Protein 6KPD (pdb70)

Organism: Arabidopsis thaliana (NCBI:txid3702)

Secondary structure (DSSP, 8-state):
---HHHHHHHHHH-/--HHHHHHHHHHHHHHHHHHHHSS-SHHHHHHHHHHHTT--TTS-HHHHHHHHHHHHHHHHHHTTSHHHHHHHTSS-------HHHHHHHHHHHHH-SHHHHHHHHHHHHHHHHTTT-SEEEEEEET---THHHHHHHHHHHHSSS-PPEEEEEEEES-HHHHHHHHHHHHHHHHHHT--EEEEEEE--SSS--STTS---TT--EEEEEES-SGGGTT--HHHHHHHHHHTT--SEEEEEEE-S----SSHHHHHHHHHHHHHHHHHHHHHHS-TT-HHHHHHIIIIIHHHHHHHHT--GGG-------HHHHHHHHHHTTEEEEPPPHHHHHHHHHHTTSSS-TTEEEEEETTEEEEEETTEEEEEEEEEEE--

Structure (mmCIF, N/CA/C/O backbone):
data_6KPD
#
_entry.id   6KPD
#
_cell.length_a   103.384
_cell.length_b   103.384
_cell.length_c   68.690
_cell.angle_alpha   90.000
_cell.angle_beta   90.000
_cell.angle_gamma   120.000
#
_symmetry.space_group_name_H-M   'P 32 2 1'
#
loop_
_entity.id
_entity.type
_entity.pdbx_description
1 polymer 'Scarecrow-like protein 3'
2 polymer 'Peptide from Zinc finger protein BALDIBIS'
#
loop_
_atom_site.group_PDB
_atom_site.id
_atom_site.type_symbol
_atom_site.label_atom_id
_atom_site.label_alt_id
_atom_site.label_comp_id
_atom_site.label_asym_id
_atom_site.label_entity_id
_atom_site.label_seq_id
_atom_site.pdbx_PDB_ins_code
_atom_site.Cartn_x
_atom_site.Cartn_y
_atom_site.Cartn_z
_atom_site.occupancy
_atom_site.B_iso_or_equiv
_atom_site.auth_seq_id
_atom_site.auth_comp_id
_atom_site.auth_asym_id
_atom_site.auth_atom_id
_atom_site.pdbx_PDB_model_num
ATOM 1 N N . LEU A 1 47 ? 61.50200 117.35200 40.56000 1.000 82.53000 45 LEU C N 1
ATOM 2 C CA . LEU A 1 47 ? 61.17300 117.80500 39.21300 1.000 90.25000 45 LEU C CA 1
ATOM 3 C C . LEU A 1 47 ? 61.62800 119.24800 38.98600 1.000 87.02000 45 LEU C C 1
ATOM 4 O O . LEU A 1 47 ? 61.02300 120.18500 39.50500 1.000 87.69000 45 LEU C O 1
ATOM 6 N N . LYS A 1 48 ? 62.70400 119.41600 38.19900 1.000 83.26000 46 LYS C N 1
ATOM 7 C CA . LYS A 1 48 ? 63.30400 120.71000 37.90300 1.000 92.46000 46 LYS C CA 1
ATOM 8 C C . LYS A 1 48 ? 63.10300 121.07500 36.43200 1.000 99.57000 46 LYS C C 1
ATOM 9 O O . LYS A 1 48 ? 63.06900 120.19500 35.56600 1.000 102.28000 46 LYS C O 1
ATOM 11 N N . PRO A 1 49 ? 62.97300 122.37600 36.11800 1.000 105.25000 47 PRO C N 1
ATOM 12 C CA . PRO A 1 49 ? 62.49100 122.79100 34.78700 1.000 104.92000 47 PRO C CA 1
ATOM 13 C C . PRO A 1 49 ? 63.43700 122.60300 33.60100 1.000 106.03000 47 PRO C C 1
ATOM 14 O O . PRO A 1 49 ? 63.35500 121.58000 32.92600 1.000 106.55000 47 PRO C O 1
ATOM 18 N N . GLU A 1 50 ? 64.32300 123.57000 33.32300 1.000 109.66000 48 GLU C N 1
ATOM 19 C CA . GLU A 1 50 ? 64.93500 123.67300 31.99200 1.000 103.71000 48 GLU C CA 1
ATOM 20 C C . GLU A 1 50 ? 65.57100 122.37200 31.51200 1.000 98.52000 48 GLU C C 1
ATOM 21 O O . GLU A 1 50 ? 65.63300 122.13300 30.30000 1.000 93.65000 48 GLU C O 1
ATOM 27 N N . GLU A 1 51 ? 66.04500 121.52200 32.42400 1.000 103.35000 49 GLU C N 1
ATOM 28 C CA . GLU A 1 51 ? 66.54100 120.21600 32.00300 1.000 94.63000 49 GLU C CA 1
ATOM 29 C C . GLU A 1 51 ? 65.43100 119.34800 31.43200 1.000 95.08000 49 GLU C C 1
ATOM 30 O O . GLU A 1 51 ? 65.69300 118.48800 30.58200 1.000 95.98000 49 GLU C O 1
ATOM 32 N N . ARG A 1 52 ? 64.19200 119.55600 31.88300 1.000 90.56000 50 ARG C N 1
ATOM 33 C CA . ARG A 1 52 ? 63.06900 118.79900 31.33300 1.000 83.33000 50 ARG C CA 1
ATOM 34 C C . ARG A 1 52 ? 62.82600 119.17300 29.88000 1.000 78.07000 50 ARG C C 1
ATOM 35 O O . ARG A 1 52 ? 62.30100 118.35800 29.11400 1.000 79.18000 50 ARG C O 1
ATOM 43 N N . GLY A 1 53 ? 63.22300 120.38500 29.48800 1.000 79.25000 51 GLY C N 1
ATOM 44 C CA . GLY A 1 53 ? 63.10900 120.83900 28.12500 1.000 79.09000 51 GLY C CA 1
ATOM 45 C C . GLY A 1 53 ? 63.83600 119.95900 27.12800 1.000 83.44000 51 GLY C C 1
ATOM 46 O O . GLY A 1 53 ? 63.22600 119.47800 26.16500 1.000 79.33000 51 GLY C O 1
ATOM 47 N N . LEU A 1 54 ? 65.14300 119.75600 27.33600 1.000 87.68000 52 LEU C N 1
ATOM 48 C CA . LEU A 1 54 ? 65.88700 118.78500 26.53800 1.000 87.51000 52 LEU C CA 1
ATOM 49 C C . LEU A 1 54 ? 65.23500 117.41700 26.62500 1.000 78.78000 52 LEU C C 1
ATOM 50 O O . LEU A 1 54 ? 64.96700 116.77000 25.60600 1.000 82.18000 52 LEU C O 1
ATOM 55 N N . TYR A 1 55 ? 64.98900 116.96600 27.85700 1.000 81.29000 53 TYR C N 1
ATOM 56 C CA . TYR A 1 55 ? 64.51500 115.61300 28.11700 1.000 85.56000 53 TYR C CA 1
ATOM 57 C C . TYR A 1 55 ? 63.25400 115.29100 27.32700 1.000 87.56000 53 TYR C C 1
ATOM 58 O O . TYR A 1 55 ? 63.13400 114.20600 26.74200 1.000 81.95000 53 TYR C O 1
ATOM 67 N N . LEU A 1 56 ? 62.29900 116.22500 27.30700 1.000 89.42000 54 LEU C N 1
ATOM 68 C CA . LEU A 1 56 ? 61.05500 116.01400 26.57400 1.000 83.33000 54 LEU C CA 1
ATOM 69 C C . LEU A 1 56 ? 61.33000 115.71400 25.10900 1.000 77.29000 54 LEU C C 1
ATOM 70 O O . LEU A 1 56 ? 60.71600 114.82100 24.51700 1.000 67.15000 54 LEU C O 1
ATOM 75 N N . ILE A 1 57 ? 62.25700 116.46300 24.51000 1.000 80.38000 55 ILE C N 1
ATOM 76 C CA . ILE A 1 57 ? 62.61400 116.24900 23.11000 1.000 71.36000 55 ILE C CA 1
ATOM 77 C C . ILE A 1 57 ? 63.05800 114.80900 22.89700 1.000 74.85000 55 ILE C C 1
ATOM 78 O O . ILE A 1 57 ? 62.49100 114.07900 22.07700 1.000 80.83000 55 ILE C O 1
ATOM 83 N N . HIS A 1 58 ? 64.06200 114.37300 23.66300 1.000 78.49000 56 HIS C N 1
ATOM 84 C CA . HIS A 1 58 ? 64.52600 112.99300 23.56600 1.000 87.46000 56 HIS C CA 1
ATOM 85 C C . HIS A 1 58 ? 63.38200 112.00300 23.73300 1.000 81.65000 56 HIS C C 1
ATOM 86 O O . HIS A 1 58 ? 63.36500 110.96000 23.07300 1.000 82.99000 56 HIS C O 1
ATOM 93 N N . LEU A 1 59 ? 62.40100 112.32600 24.57700 1.000 72.37000 57 LEU C N 1
ATOM 94 C CA . LEU A 1 59 ? 61.27900 111.41700 24.78400 1.000 73.90000 57 LEU C CA 1
ATOM 95 C C . LEU A 1 59 ? 60.43900 111.26900 23.52100 1.000 70.95000 57 LEU C C 1
ATOM 96 O O . LEU A 1 59 ? 60.02600 110.15700 23.17400 1.000 78.64000 57 LEU C O 1
ATOM 101 N N . LEU A 1 60 ? 60.17500 112.37500 22.81900 1.000 72.41000 58 LEU C N 1
ATOM 102 C CA . LEU A 1 60 ? 59.35800 112.29900 21.61000 1.000 70.04000 58 LEU C CA 1
ATOM 103 C C . LEU A 1 60 ? 60.03700 111.46700 20.52700 1.000 76.41000 58 LEU C C 1
ATOM 104 O O . LEU A 1 60 ? 59.38000 110.66200 19.85600 1.000 85.82000 58 LEU C O 1
ATOM 109 N N . LEU A 1 61 ? 61.34600 111.65900 20.33000 1.000 74.61000 59 LEU C N 1
ATOM 110 C CA . LEU A 1 61 ? 62.08500 110.84400 19.36700 1.000 80.44000 59 LEU C CA 1
ATOM 111 C C . LEU A 1 61 ? 62.08600 109.37000 19.76500 1.000 81.85000 59 LEU C C 1
ATOM 112 O O . LEU A 1 61 ? 61.70500 108.50400 18.96900 1.000 84.27000 59 LEU C O 1
ATOM 117 N N . THR A 1 62 ? 62.50400 109.06700 20.99900 1.000 81.72000 60 THR C N 1
ATOM 118 C CA . THR A 1 62 ? 62.49000 107.68200 21.47000 1.000 87.92000 60 THR C CA 1
ATOM 119 C C . THR A 1 62 ? 61.10900 107.04900 21.32900 1.000 86.91000 60 THR C C 1
ATOM 120 O O . THR A 1 62 ? 60.98600 105.89400 20.90500 1.000 88.91000 60 THR C O 1
ATOM 124 N N . CYS A 1 63 ? 60.05600 107.79200 21.67500 1.000 80.36000 61 CYS C N 1
ATOM 125 C CA . CYS A 1 63 ? 58.70500 107.26000 21.52900 1.000 75.22000 61 CYS C CA 1
ATOM 126 C C . CYS A 1 63 ? 58.35700 107.03100 20.06500 1.000 78.64000 61 CYS C C 1
ATOM 127 O O . CYS A 1 63 ? 57.75200 106.01000 19.71500 1.000 78.62000 61 CYS C O 1
ATOM 130 N N . ALA A 1 64 ? 58.73800 107.96400 19.19000 1.000 82.61000 62 ALA C N 1
ATOM 131 C CA . ALA A 1 64 ? 58.36300 107.85100 17.78400 1.000 78.54000 62 ALA C CA 1
ATOM 132 C C . ALA A 1 64 ? 59.03400 106.65800 17.11800 1.000 84.19000 62 ALA C C 1
ATOM 133 O O . ALA A 1 64 ? 58.44600 106.01800 16.23900 1.000 84.02000 62 ALA C O 1
ATOM 135 N N . ASN A 1 65 ? 60.26900 106.34600 17.51600 1.000 82.84000 63 ASN C N 1
ATOM 136 C CA . ASN A 1 65 ? 60.98800 105.23800 16.89700 1.000 81.74000 63 ASN C CA 1
ATOM 137 C C . ASN A 1 65 ? 60.30800 103.90500 17.18400 1.000 85.72000 63 ASN C C 1
ATOM 138 O O . ASN A 1 65 ? 60.30500 103.01200 16.32800 1.000 91.08000 63 ASN C O 1
ATOM 143 N N . HIS A 1 66 ? 59.71000 103.76000 18.37000 1.000 81.76000 64 HIS C N 1
ATOM 144 C CA . HIS A 1 66 ? 59.04800 102.50600 18.71900 1.000 86.50000 64 HIS C CA 1
ATOM 145 C C . HIS A 1 66 ? 57.76300 102.31600 17.92100 1.000 85.79000 64 HIS C C 1
ATOM 146 O O . HIS A 1 66 ? 57.46900 101.20500 17.46100 1.000 88.57000 64 HIS C O 1
ATOM 153 N N . VAL A 1 67 ? 56.98000 103.38500 17.75400 1.000 82.75000 65 VAL C N 1
ATOM 154 C CA . VAL A 1 67 ? 55.77700 103.30500 16.92900 1.000 82.36000 65 VAL C CA 1
ATOM 155 C C . VAL A 1 67 ? 56.14400 102.94700 15.49400 1.000 90.24000 65 VAL C C 1
ATOM 156 O O . VAL A 1 67 ? 55.57800 102.02300 14.89800 1.000 87.51000 65 VAL C O 1
ATOM 160 N N . ALA A 1 68 ? 57.10500 103.67600 14.92300 1.000 90.95000 66 ALA C N 1
ATOM 161 C CA . ALA A 1 68 ? 57.49500 103.44400 13.53700 1.000 88.89000 66 ALA C CA 1
ATOM 162 C C . ALA A 1 68 ? 58.01600 102.02800 13.33300 1.000 90.80000 66 ALA C C 1
ATOM 163 O O . ALA A 1 68 ? 57.66600 101.36500 12.34900 1.000 97.63000 66 ALA C O 1
ATOM 165 N N . SER A 1 69 ? 58.84600 101.54500 14.25100 1.000 90.48000 67 SER C N 1
ATOM 166 C CA . SER A 1 69 ? 59.44700 100.22000 14.14900 1.000 91.13000 67 SER C CA 1
ATOM 167 C C . SER A 1 69 ? 59.12400 99.43600 15.41300 1.000 89.06000 67 SER C C 1
ATOM 168 O O . SER A 1 69 ? 59.71400 99.68700 16.46900 1.000 93.25000 67 SER C O 1
ATOM 170 N N . GLY A 1 70 ? 58.19700 98.49600 15.30700 1.000 85.97000 68 GLY C N 1
ATOM 171 C CA . GLY A 1 70 ? 57.95300 97.57800 16.39400 1.000 97.86000 68 GLY C CA 1
ATOM 172 C C . GLY A 1 70 ? 56.73900 97.92100 17.23800 1.000 94.55000 68 GLY C C 1
ATOM 173 O O . GLY A 1 70 ? 55.89700 98.77000 16.91300 1.000 92.65000 68 GLY C O 1
ATOM 174 N N . SER A 1 71 ? 56.67500 97.23900 18.37900 1.000 94.34000 69 SER C N 1
ATOM 175 C CA . SER A 1 71 ? 55.49500 97.22100 19.22600 1.000 99.69000 69 SER C CA 1
ATOM 176 C C . SER A 1 71 ? 55.44500 98.45100 20.13500 1.000 91.23000 69 SER C C 1
ATOM 177 O O . SER A 1 71 ? 56.41900 99.20000 20.29400 1.000 84.95000 69 SER C O 1
ATOM 179 N N . LEU A 1 72 ? 54.27500 98.64200 20.74700 1.000 90.97000 70 LEU C N 1
ATOM 180 C CA . LEU A 1 72 ? 53.99300 99.78400 21.60200 1.000 94.45000 70 LEU C CA 1
ATOM 181 C C . LEU A 1 72 ? 54.38900 99.57700 23.05500 1.000 90.16000 70 LEU C C 1
ATOM 182 O O . LEU A 1 72 ? 54.25600 100.51600 23.84900 1.000 87.76000 70 LEU C O 1
ATOM 187 N N . GLN A 1 73 ? 54.83700 98.37600 23.42700 1.000 88.30000 71 GLN C N 1
ATOM 188 C CA . GLN A 1 73 ? 55.21500 98.12800 24.81300 1.000 81.11000 71 GLN C CA 1
ATOM 189 C C . GLN A 1 73 ? 56.27600 99.11900 25.27100 1.000 92.12000 71 GLN C C 1
ATOM 190 O O . GLN A 1 73 ? 56.17500 99.70300 26.35600 1.000 95.16000 71 GLN C O 1
ATOM 192 N N . ASN A 1 74 ? 57.29500 99.33700 24.43900 1.000 90.61000 72 ASN C N 1
ATOM 193 C CA . ASN A 1 74 ? 58.27700 100.37300 24.73000 1.000 90.98000 72 ASN C CA 1
ATOM 194 C C . ASN A 1 74 ? 57.75400 101.76400 24.39300 1.000 89.97000 72 ASN C C 1
ATOM 195 O O . ASN A 1 74 ? 58.21700 102.75100 24.97500 1.000 88.72000 72 ASN C O 1
ATOM 200 N N . ALA A 1 75 ? 56.79900 101.86800 23.46700 1.000 91.45000 73 ALA C N 1
ATOM 201 C CA . ALA A 1 75 ? 56.20500 103.17000 23.18000 1.000 87.88000 73 ALA C CA 1
ATOM 202 C C . ALA A 1 75 ? 55.38800 103.67400 24.36400 1.000 86.95000 73 ALA C C 1
ATOM 203 O O . ALA A 1 75 ? 55.45400 104.86100 24.71000 1.000 85.29000 73 ALA C O 1
ATOM 205 N N . ASN A 1 76 ? 54.62500 102.78400 25.00500 1.000 82.78000 74 ASN C N 1
ATOM 206 C CA . ASN A 1 76 ? 53.85200 103.16700 26.18500 1.000 72.64000 74 ASN C CA 1
ATOM 207 C C . ASN A 1 76 ? 54.75400 103.67400 27.30100 1.000 74.32000 74 ASN C C 1
ATOM 208 O O . ASN A 1 76 ? 54.34600 104.53700 28.08600 1.000 73.40000 74 ASN C O 1
ATOM 213 N N . ALA A 1 77 ? 55.97900 103.15200 27.38800 1.000 77.27000 75 ALA C N 1
ATOM 214 C CA . ALA A 1 77 ? 56.90000 103.57000 28.44000 1.000 76.22000 75 ALA C CA 1
ATOM 215 C C . ALA A 1 77 ? 57.17200 105.06900 28.37100 1.000 77.65000 75 ALA C C 1
ATOM 216 O O . ALA A 1 77 ? 56.95600 105.80000 29.34400 1.000 80.20000 75 ALA C O 1
ATOM 218 N N . ALA A 1 78 ? 57.64300 105.54700 27.21800 1.000 81.60000 76 ALA C N 1
ATOM 219 C CA . ALA A 1 78 ? 57.92100 106.97100 27.06500 1.000 78.88000 76 ALA C CA 1
ATOM 220 C C . ALA A 1 78 ? 56.64800 107.80700 27.11700 1.000 83.34000 76 ALA C C 1
ATOM 221 O O . ALA A 1 78 ? 56.68100 108.95600 27.57300 1.000 81.62000 76 ALA C O 1
ATOM 223 N N . LEU A 1 79 ? 55.52200 107.25000 26.66800 1.000 82.67000 77 LEU C N 1
ATOM 224 C CA . LEU A 1 79 ? 54.27900 108.01700 26.62400 1.000 78.86000 77 LEU C CA 1
ATOM 225 C C . LEU A 1 79 ? 53.79400 108.34800 28.03100 1.000 83.00000 77 LEU C C 1
ATOM 226 O O . LEU A 1 79 ? 53.45700 109.50000 28.32800 1.000 84.77000 77 LEU C O 1
ATOM 231 N N . GLU A 1 80 ? 53.75200 107.34500 28.91300 1.000 80.66000 78 GLU C N 1
ATOM 232 C CA . GLU A 1 80 ? 53.50200 107.61600 30.32600 1.000 85.04000 78 GLU C CA 1
ATOM 233 C C . GLU A 1 80 ? 54.55000 108.56400 30.88900 1.000 87.51000 78 GLU C C 1
ATOM 234 O O . GLU A 1 80 ? 54.22900 109.48700 31.64800 1.000 89.65000 78 GLU C O 1
ATOM 240 N N . GLN A 1 81 ? 55.81300 108.34500 30.52200 1.000 87.18000 79 GLN C N 1
ATOM 241 C CA . GLN A 1 81 ? 56.89600 109.22200 30.95200 1.000 86.53000 79 GLN C CA 1
ATOM 242 C C . GLN A 1 81 ? 56.67600 110.64800 30.46400 1.000 87.94000 79 GLN C C 1
ATOM 243 O O . GLN A 1 81 ? 56.97000 111.61400 31.17900 1.000 86.62000 79 GLN C O 1
ATOM 249 N N . LEU A 1 82 ? 56.14600 110.79400 29.24700 1.000 90.37000 80 LEU C N 1
ATOM 250 C CA . LEU A 1 82 ? 55.88000 112.11600 28.68800 1.000 85.96000 80 LEU C CA 1
ATOM 251 C C . LEU A 1 82 ? 54.70900 112.79500 29.39000 1.000 87.18000 80 LEU C C 1
ATOM 252 O O . LEU A 1 82 ? 5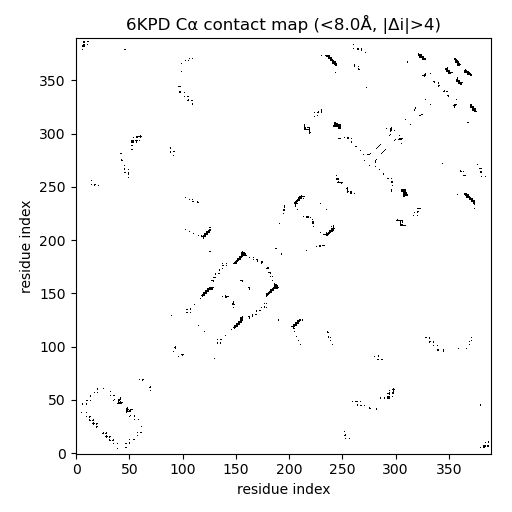4.77600 113.98500 29.72000 1.000 87.24000 80 LEU C O 1
ATOM 257 N N . SER A 1 83 ? 53.62600 112.05000 29.62700 1.000 86.72000 81 SER C N 1
ATOM 258 C CA . SER A 1 83 ? 52.36800 112.66500 30.04500 1.000 87.13000 81 SER C CA 1
ATOM 259 C C . SER A 1 83 ? 52.48300 113.36000 31.39600 1.000 86.07000 81 SER C C 1
ATOM 260 O O . SER A 1 83 ? 51.81100 114.37100 31.62900 1.000 90.75000 81 SER C O 1
ATOM 263 N N . HIS A 1 84 ? 53.31600 112.83900 32.29800 1.000 82.94000 82 HIS C N 1
ATOM 264 C CA . HIS A 1 84 ? 53.52000 113.51200 33.57400 1.000 95.12000 82 HIS C CA 1
ATOM 265 C C . HIS A 1 84 ? 54.28300 114.82300 33.42300 1.000 94.16000 82 HIS C C 1
ATOM 266 O O . HIS A 1 84 ? 54.21000 115.67100 34.31800 1.000 103.35000 82 HIS C O 1
ATOM 273 N N . LEU A 1 85 ? 54.99900 115.01100 32.31300 1.000 88.37000 83 LEU C N 1
ATOM 274 C CA . LEU A 1 85 ? 55.91500 116.13400 32.14300 1.000 90.88000 83 LEU C CA 1
ATOM 275 C C . LEU A 1 85 ? 55.42300 117.18800 31.16000 1.000 81.69000 83 LEU C C 1
ATOM 276 O O . LEU A 1 85 ? 56.08200 118.22100 31.00400 1.000 77.99000 83 LEU C O 1
ATOM 281 N N . ALA A 1 86 ? 54.29500 116.96900 30.49500 1.000 76.58000 84 ALA C N 1
ATOM 282 C CA . ALA A 1 86 ? 53.81100 117.88500 29.47500 1.000 73.17000 84 ALA C CA 1
ATOM 283 C C . ALA A 1 86 ? 52.47100 118.45900 29.90400 1.000 70.67000 84 ALA C C 1
ATOM 284 O O . ALA A 1 86 ? 51.54700 117.70600 30.23100 1.000 79.04000 84 ALA C O 1
ATOM 286 N N . SER A 1 87 ? 52.36700 119.78700 29.90600 1.000 64.07000 85 SER C N 1
ATOM 287 C CA . SER A 1 87 ? 51.10500 120.42900 30.21800 1.000 66.42000 85 SER C CA 1
ATOM 288 C C . SER A 1 87 ? 50.69800 121.36000 29.08400 1.000 75.03000 85 SER C C 1
ATOM 289 O O . SER A 1 87 ? 51.55400 121.96300 28.42900 1.000 69.63000 85 SER C O 1
ATOM 292 N N . PRO A 1 88 ? 49.39600 121.48700 28.82400 1.000 75.12000 86 PRO C N 1
ATOM 293 C CA . PRO A 1 88 ? 48.94000 122.45900 27.82100 1.000 69.18000 86 PRO C CA 1
ATOM 294 C C . PRO A 1 88 ? 49.09400 123.89900 28.26600 1.000 72.59000 86 PRO C C 1
ATOM 295 O O . PRO A 1 88 ? 49.03400 124.80000 27.42100 1.000 78.83000 86 PRO C O 1
ATOM 299 N N . ASP A 1 89 ? 49.28300 124.15000 29.56000 1.000 77.82000 87 ASP C N 1
ATOM 300 C CA . ASP A 1 89 ? 49.26200 125.50400 30.09500 1.000 83.17000 87 ASP C CA 1
ATOM 301 C C . ASP A 1 89 ? 50.60600 125.95000 30.65000 1.000 81.65000 87 ASP C C 1
ATOM 302 O O . ASP A 1 89 ? 50.67800 127.00700 31.28800 1.000 81.91000 87 ASP C O 1
ATOM 307 N N . GLY A 1 90 ? 51.66600 125.18700 30.43200 1.000 79.05000 88 GLY C N 1
ATOM 308 C CA . GLY A 1 90 ? 52.94000 125.46100 31.07400 1.000 73.44000 88 GLY C CA 1
ATOM 309 C C . GLY A 1 90 ? 53.95600 126.07700 30.13700 1.000 80.26000 88 GLY C C 1
ATOM 310 O O . GLY A 1 90 ? 53.63400 126.95200 29.32600 1.000 79.45000 88 GLY C O 1
ATOM 311 N N . ASP A 1 91 ? 55.20000 125.61700 30.26300 1.000 83.11000 89 ASP C N 1
ATOM 312 C CA . ASP A 1 91 ? 56.32100 126.10800 29.47500 1.000 81.81000 89 ASP C CA 1
ATOM 313 C C . ASP A 1 91 ? 56.02800 125.97400 27.97900 1.000 77.80000 89 ASP C C 1
ATOM 314 O O . ASP A 1 91 ? 55.10100 125.27400 27.55900 1.000 75.69000 89 ASP C O 1
ATOM 319 N N . THR A 1 92 ? 56.83600 126.66000 27.16300 1.000 76.04000 90 THR C N 1
ATOM 320 C CA . THR A 1 92 ? 56.69800 126.51400 25.71600 1.000 72.52000 90 THR C CA 1
ATOM 321 C C . THR A 1 92 ? 56.95200 125.07400 25.29600 1.000 72.99000 90 THR C C 1
ATOM 322 O O . THR A 1 92 ? 56.14100 124.46800 24.58800 1.000 79.67000 90 THR C O 1
ATOM 326 N N . MET A 1 93 ? 58.07800 124.50500 25.73000 1.000 65.09000 91 MET C N 1
ATOM 327 C CA . MET A 1 93 ? 58.35600 123.10900 25.41400 1.000 65.41000 91 MET C CA 1
ATOM 328 C C . MET A 1 93 ? 57.40500 122.17600 26.15400 1.000 62.91000 91 MET C C 1
ATOM 329 O O . MET A 1 93 ? 57.12300 121.07200 25.67600 1.000 67.59000 91 MET C O 1
ATOM 334 N N . GLN A 1 94 ? 56.89900 122.60200 27.31300 1.000 66.98000 92 GLN C N 1
ATOM 335 C CA . GLN A 1 94 ? 55.82300 121.85700 27.96000 1.000 66.88000 92 GLN C CA 1
ATOM 336 C C . GLN A 1 94 ? 54.57700 121.81700 27.08400 1.000 64.62000 92 GLN C C 1
ATOM 337 O O . GLN A 1 94 ? 53.92000 120.77600 26.97400 1.000 62.27000 92 GLN C O 1
ATOM 343 N N . ARG A 1 95 ? 54.22900 122.94500 26.46200 1.000 72.15000 93 ARG C N 1
ATOM 344 C CA . ARG A 1 95 ? 53.07400 122.97400 25.57100 1.000 72.27000 93 ARG C CA 1
ATOM 345 C C . ARG A 1 95 ? 53.32900 122.14400 24.32100 1.000 70.46000 93 ARG C C 1
ATOM 346 O O . ARG A 1 95 ? 52.46000 121.38100 23.87900 1.000 67.38000 93 ARG C O 1
ATOM 354 N N . ILE A 1 96 ? 54.51600 122.29400 23.73000 1.000 66.49000 94 ILE C N 1
ATOM 355 C CA . ILE A 1 96 ? 54.84200 121.58700 22.49400 1.000 69.25000 94 ILE C CA 1
ATOM 356 C C . ILE A 1 96 ? 54.67500 120.08700 22.68900 1.000 66.87000 94 ILE C C 1
ATOM 357 O O . ILE A 1 96 ? 53.96900 119.41400 21.92900 1.000 64.06000 94 ILE C O 1
ATOM 362 N N . ALA A 1 97 ? 55.30000 119.54600 23.73400 1.000 66.41000 95 ALA C N 1
ATOM 363 C CA . ALA A 1 97 ? 55.18000 118.12100 24.00400 1.000 60.04000 95 ALA C CA 1
ATOM 364 C C . ALA A 1 97 ? 53.76400 117.72500 24.40300 1.000 63.54000 95 ALA C C 1
ATOM 365 O O . ALA A 1 97 ? 53.43900 116.53700 24.36900 1.000 59.45000 95 ALA C O 1
ATOM 367 N N . ALA A 1 98 ? 52.91300 118.68100 24.78300 1.000 63.34000 96 ALA C N 1
ATOM 368 C CA . ALA A 1 98 ? 51.53700 118.33000 25.11800 1.000 60.10000 96 ALA C CA 1
ATOM 369 C C . ALA A 1 98 ? 50.76100 117.89700 23.88000 1.000 58.84000 96 ALA C C 1
ATOM 370 O O . ALA A 1 98 ? 49.90300 117.01000 23.95600 1.000 59.99000 96 ALA C O 1
ATOM 372 N N . TYR A 1 99 ? 51.05600 118.49900 22.72800 1.000 62.71000 97 TYR C N 1
ATOM 373 C CA . TYR A 1 99 ? 50.29700 118.22400 21.51500 1.000 65.10000 97 TYR C CA 1
ATOM 374 C C . TYR A 1 99 ? 50.94100 117.15000 20.64800 1.000 67.79000 97 TYR C C 1
ATOM 375 O O . TYR A 1 99 ? 50.22800 116.44800 19.92100 1.000 71.62000 97 TYR C O 1
ATOM 384 N N . PHE A 1 100 ? 52.26800 116.99900 20.71200 1.000 64.78000 98 PHE C N 1
ATOM 385 C CA . PHE A 1 100 ? 52.92500 115.89800 20.00900 1.000 60.49000 98 PHE C CA 1
ATOM 386 C C . PHE A 1 100 ? 52.68600 114.56400 20.70900 1.000 64.40000 98 PHE C C 1
ATOM 387 O O . PHE A 1 100 ? 52.56900 113.52200 20.05000 1.000 60.67000 98 PHE C O 1
ATOM 395 N N . THR A 1 101 ? 52.62400 114.57200 22.04300 1.000 66.66000 99 THR C N 1
ATOM 396 C CA . THR A 1 101 ? 52.35000 113.34400 22.78200 1.000 63.76000 99 THR C CA 1
ATOM 397 C C . THR A 1 101 ? 50.99000 112.77000 22.40900 1.000 64.45000 99 THR C C 1
ATOM 398 O O . THR A 1 101 ? 50.86900 111.58200 22.09100 1.000 61.87000 99 THR C O 1
ATOM 402 N N . GLU A 1 102 ? 49.95000 113.60200 22.44400 1.000 65.48000 100 GLU C N 1
ATOM 403 C CA . GLU A 1 102 ? 48.64100 113.15400 21.98800 1.000 66.98000 100 GLU C CA 1
ATOM 404 C C . GLU A 1 102 ? 48.66100 112.80100 20.50500 1.000 71.16000 100 GLU C C 1
ATOM 405 O O . GLU A 1 102 ? 47.90400 111.93000 20.06300 1.000 74.66000 100 GLU C O 1
ATOM 411 N N . ALA A 1 103 ? 49.53500 113.44300 19.72700 1.000 68.31000 101 ALA C N 1
ATOM 412 C CA . ALA A 1 103 ? 49.62900 113.13100 18.30400 1.000 73.29000 101 ALA C CA 1
ATOM 413 C C . ALA A 1 103 ? 50.10800 111.70100 18.08000 1.000 65.16000 101 ALA C C 1
ATOM 414 O O . ALA A 1 103 ? 49.54600 110.96900 17.25700 1.000 65.12000 101 ALA C O 1
ATOM 416 N N . LEU A 1 104 ? 51.15200 111.28400 18.80200 1.000 65.59000 102 LEU C N 1
ATOM 417 C CA . LEU A 1 104 ? 51.66100 109.92500 18.63800 1.000 64.58000 102 LEU C CA 1
ATOM 418 C C . LEU A 1 104 ? 50.67700 108.89300 19.17200 1.000 70.06000 102 LEU C C 1
ATOM 419 O O . LEU A 1 104 ? 50.57300 107.78900 18.62400 1.000 71.04000 102 LEU C O 1
ATOM 424 N N . ALA A 1 105 ? 49.95300 109.22700 20.24200 1.000 65.28000 103 ALA C N 1
ATOM 425 C CA . ALA A 1 105 ? 48.97100 108.29700 20.78700 1.000 60.43000 103 ALA C CA 1
ATOM 426 C C . ALA A 1 105 ? 47.91000 107.95100 19.74800 1.000 70.11000 103 ALA C C 1
ATOM 427 O O . ALA A 1 105 ? 47.56100 106.77900 19.56900 1.000 72.65000 103 ALA C O 1
ATOM 429 N N . ASN A 1 106 ? 47.39300 108.96300 19.04200 1.000 71.33000 104 ASN C N 1
ATOM 430 C CA . ASN A 1 106 ? 46.41800 108.70900 17.98400 1.000 69.55000 104 ASN C CA 1
ATOM 431 C C . ASN A 1 106 ? 46.98200 107.77300 16.92500 1.000 71.21000 104 ASN C C 1
ATOM 432 O O . ASN A 1 106 ? 46.28600 106.86800 16.44900 1.000 68.71000 104 ASN C O 1
ATOM 437 N N . ARG A 1 107 ? 48.24300 107.97600 16.54100 1.000 68.35000 105 ARG C N 1
ATOM 438 C CA . ARG A 1 107 ? 48.87300 107.08300 15.57700 1.000 63.97000 105 ARG C CA 1
ATOM 439 C C . ARG A 1 107 ? 48.90900 105.65200 16.09900 1.000 69.93000 105 ARG C C 1
ATOM 440 O O . ARG A 1 107 ? 48.67100 104.70000 15.34500 1.000 78.79000 105 ARG C O 1
ATOM 448 N N . ILE A 1 108 ? 49.19300 105.48200 17.39200 1.000 67.86000 106 ILE C N 1
ATOM 449 C CA . ILE A 1 108 ? 49.20700 104.14800 17.98500 1.000 67.35000 106 ILE C CA 1
ATOM 450 C C . ILE A 1 108 ? 47.80700 103.54300 17.97900 1.000 69.93000 106 ILE C C 1
ATOM 451 O O . ILE A 1 108 ? 47.63800 102.34000 17.74100 1.000 74.38000 106 ILE C O 1
ATOM 456 N N . LEU A 1 109 ? 46.78100 104.36300 18.23400 1.000 71.33000 107 LEU C N 1
ATOM 457 C CA . LEU A 1 109 ? 45.40700 103.86100 18.23900 1.000 73.90000 107 LEU C CA 1
ATOM 458 C C . LEU A 1 109 ? 45.01500 103.27500 16.88800 1.000 73.97000 107 LEU C C 1
ATOM 459 O O . LEU A 1 109 ? 44.30600 102.26300 16.82600 1.000 69.33000 107 LEU C O 1
ATOM 464 N N . LYS A 1 110 ? 45.47300 103.89000 15.79400 1.000 76.38000 108 LYS C N 1
ATOM 465 C CA . LYS A 1 110 ? 45.12800 103.40400 14.46300 1.000 73.76000 108 LYS C CA 1
ATOM 466 C C . LYS A 1 110 ? 45.70500 102.02600 14.16500 1.000 77.50000 108 LYS C C 1
ATOM 467 O O . LYS A 1 110 ? 45.32500 101.42500 13.15500 1.000 84.38000 108 LYS C O 1
ATOM 473 N N . SER A 1 111 ? 46.60100 101.51100 15.01400 1.000 70.04000 109 SER C N 1
ATOM 474 C CA . SER A 1 111 ? 47.00400 100.11200 14.90000 1.000 74.57000 109 SER C CA 1
ATOM 475 C C . SER A 1 111 ? 45.85000 99.17600 15.22500 1.000 78.78000 109 SER C C 1
ATOM 476 O O . SER A 1 111 ? 45.81800 98.03800 14.74200 1.000 87.06000 109 SER C O 1
ATOM 479 N N . TRP A 1 112 ? 44.90700 99.62600 16.05400 1.000 74.23000 110 TRP C N 1
ATOM 480 C CA . TRP A 1 112 ? 43.68700 98.88100 16.36200 1.000 78.33000 110 TRP C CA 1
ATOM 481 C C . TRP A 1 112 ? 42.49000 99.72400 15.94800 1.000 71.39000 110 TRP C C 1
ATOM 482 O O . TRP A 1 112 ? 42.00900 100.56600 16.72100 1.000 70.69000 110 TRP C O 1
ATOM 493 N N . PRO A 1 113 ? 41.98400 99.53100 14.72800 1.000 73.12000 111 PRO C N 1
ATOM 494 C CA . PRO A 1 113 ? 40.79900 100.28600 14.28500 1.000 70.79000 111 PRO C CA 1
ATOM 495 C C . PRO A 1 113 ? 39.59700 100.12000 15.19500 1.000 63.65000 111 PRO C C 1
ATOM 496 O O 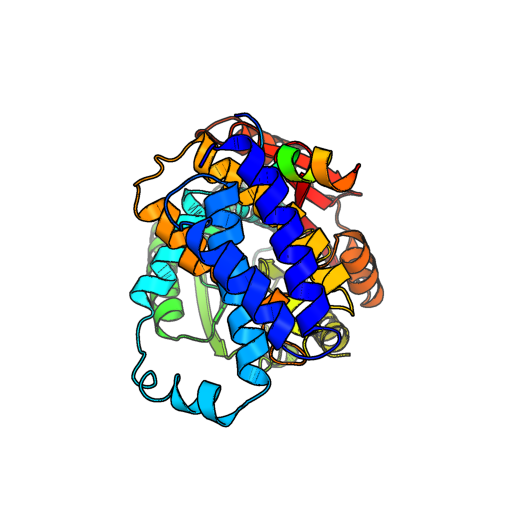. PRO A 1 113 ? 38.74500 101.01500 15.25400 1.000 64.48000 111 PRO C O 1
ATOM 500 N N . GLY A 1 114 ? 39.50400 99.00300 15.91100 1.000 68.70000 112 GLY C N 1
ATOM 501 C CA . GLY A 1 114 ? 38.41900 98.79100 16.84500 1.000 69.77000 112 GLY C CA 1
ATOM 502 C C . GLY A 1 114 ? 38.33700 99.87100 17.90100 1.000 71.00000 112 GLY C C 1
ATOM 503 O O . GLY A 1 114 ? 37.32400 100.56800 17.99800 1.000 75.37000 112 GLY C O 1
ATOM 504 N N . LEU A 1 115 ? 39.40000 100.02300 18.69300 1.000 63.27000 113 LEU C N 1
ATOM 505 C CA . LEU A 1 115 ? 39.40100 101.02900 19.75100 1.000 63.78000 113 LEU C CA 1
ATOM 506 C C . LEU A 1 115 ? 39.22200 102.43400 19.18500 1.000 71.63000 113 LEU C C 1
ATOM 507 O O . LEU A 1 115 ? 38.39600 103.20900 19.68200 1.000 77.88000 113 LEU C O 1
ATOM 512 N N . TYR A 1 116 ? 39.98700 102.78100 18.14400 1.000 70.39000 114 TYR C N 1
ATOM 513 C CA . TYR A 1 116 ? 39.92300 104.13600 17.59800 1.000 66.53000 114 TYR C CA 1
ATOM 514 C C . TYR A 1 116 ? 38.51400 104.47600 17.13000 1.000 67.65000 114 TYR C C 1
ATOM 515 O O . TYR A 1 116 ? 37.96500 105.52700 17.48500 1.000 72.50000 114 TYR C O 1
ATOM 524 N N . LYS A 1 117 ? 37.91500 103.60200 16.32000 1.000 69.80000 115 LYS C N 1
ATOM 525 C CA . LYS A 1 117 ? 36.55900 103.85400 15.84700 1.000 70.31000 115 LYS C CA 1
ATOM 526 C C . LYS A 1 117 ? 35.56800 103.86400 17.00500 1.000 77.14000 115 LYS C C 1
ATOM 527 O O . LYS A 1 117 ? 34.68000 104.72200 17.06500 1.000 83.48000 115 LYS C O 1
ATOM 529 N N . ALA A 1 118 ? 35.71600 102.92700 17.94600 1.000 71.50000 116 ALA C N 1
ATOM 530 C CA . ALA A 1 118 ? 34.80000 102.86600 19.08200 1.000 70.58000 116 ALA C CA 1
ATOM 531 C C . ALA A 1 118 ? 34.91000 104.10900 19.95400 1.000 72.68000 116 ALA C C 1
ATOM 532 O O . ALA A 1 118 ? 33.89900 104.62600 20.44200 1.000 80.88000 116 ALA C O 1
ATOM 534 N N . LEU A 1 119 ? 36.13200 104.59700 20.17600 1.000 67.78000 117 LEU C N 1
ATOM 535 C CA . LEU A 1 119 ? 36.30100 105.80800 20.97200 1.000 66.45000 117 LEU C CA 1
ATOM 536 C C . LEU A 1 119 ? 35.65500 107.00600 20.29000 1.000 69.32000 117 LEU C C 1
ATOM 537 O O . LEU A 1 119 ? 35.04900 107.85900 20.95100 1.000 66.60000 117 LEU C O 1
ATOM 542 N N . ASN A 1 120 ? 35.77000 107.08100 18.96600 1.000 74.60000 118 ASN C N 1
ATOM 543 C CA . ASN A 1 120 ? 35.21200 108.18100 18.18100 1.000 75.16000 118 ASN C CA 1
ATOM 544 C C . ASN A 1 120 ? 33.84400 107.78900 17.62100 1.000 84.22000 118 ASN C C 1
ATOM 545 O O . ASN A 1 120 ? 33.61000 107.77600 16.41200 1.000 96.93000 118 ASN C O 1
ATOM 550 N N . ALA A 1 121 ? 32.92700 107.46000 18.53200 1.000 70.93000 119 ALA C N 1
ATOM 551 C CA . ALA A 1 121 ? 31.63800 106.91200 18.13900 1.000 71.25000 119 ALA C CA 1
ATOM 552 C C . ALA A 1 121 ? 30.45100 107.79800 18.48000 1.000 73.06000 119 ALA C C 1
ATOM 553 O O . ALA A 1 121 ? 29.33300 107.47000 18.07600 1.000 70.18000 119 ALA C O 1
ATOM 555 N N . THR A 1 122 ? 30.65000 108.90000 19.20900 1.000 78.15000 120 THR C N 1
ATOM 556 C CA . THR A 1 122 ? 29.54500 109.74800 19.64500 1.000 81.56000 120 THR C CA 1
ATOM 557 C C . THR A 1 122 ? 29.70300 111.19700 19.19400 1.000 87.09000 120 THR C C 1
ATOM 558 O O . THR A 1 122 ? 29.07900 112.09000 19.77200 1.000 81.88000 120 THR C O 1
ATOM 562 N N . GLN A 1 123 ? 30.50700 111.45000 18.16400 1.000 93.18000 121 GLN C N 1
ATOM 563 C CA . GLN A 1 123 ? 30.88800 112.80500 17.79500 1.000 97.92000 121 GLN C CA 1
ATOM 564 C C . GLN A 1 123 ? 30.16800 113.32200 16.55800 1.000 109.96000 121 GLN C C 1
ATOM 565 O O . GLN A 1 123 ? 30.57800 114.34900 16.00700 1.000 113.23000 121 GLN C O 1
ATOM 571 N N . THR A 1 124 ? 29.10900 112.65000 16.10500 1.000 107.68000 122 THR C N 1
ATOM 572 C CA . THR A 1 124 ? 28.60600 112.94100 14.76600 1.000 123.03000 122 THR C CA 1
ATOM 573 C C . THR A 1 124 ? 27.88500 114.28300 14.70500 1.000 123.05000 122 THR C C 1
ATOM 574 O O . THR A 1 124 ? 28.16600 115.10200 13.82100 1.000 124.37000 122 THR C O 1
ATOM 578 N N . ARG A 1 125 ? 26.95500 114.53900 15.63200 1.000 114.62000 123 ARG C N 1
ATOM 579 C CA . ARG A 1 125 ? 26.19500 115.79200 15.60000 1.000 114.95000 123 ARG C CA 1
ATOM 580 C C . ARG A 1 125 ? 27.15000 116.93100 15.94400 1.000 118.32000 123 ARG C C 1
ATOM 581 O O . ARG A 1 125 ? 27.20100 117.44000 17.06700 1.000 120.49000 123 ARG C O 1
ATOM 589 N N . THR A 1 126 ? 27.93700 117.32200 14.94900 1.000 117.59000 124 THR C N 1
ATOM 590 C CA . THR A 1 126 ? 28.84800 118.45600 15.04700 1.000 119.81000 124 THR C CA 1
ATOM 591 C C . THR A 1 126 ? 28.44900 119.44500 13.96300 1.000 122.82000 124 THR C C 1
ATOM 592 O O . THR A 1 126 ? 28.64100 119.17500 12.77100 1.000 123.95000 124 THR C O 1
ATOM 594 N N . ASN A 1 127 ? 27.88300 120.57800 14.37600 1.000 123.24000 125 ASN C N 1
ATOM 595 C CA . ASN A 1 127 ? 27.45600 121.63400 13.46500 1.000 126.66000 125 ASN C CA 1
ATOM 596 C C . ASN A 1 127 ? 27.91300 122.97700 14.03100 1.000 118.93000 125 ASN C C 1
ATOM 597 O O . ASN A 1 127 ? 27.13600 123.90800 14.22700 1.000 117.79000 125 ASN C O 1
ATOM 602 N N . ASN A 1 128 ? 29.20800 123.08000 14.30300 1.000 110.13000 126 ASN C N 1
ATOM 603 C CA . ASN A 1 128 ? 29.77500 124.24800 14.96800 1.000 106.28000 126 ASN C CA 1
ATOM 604 C C . ASN A 1 128 ? 30.81800 124.90200 14.06700 1.000 90.16000 126 ASN C C 1
ATOM 605 O O . ASN A 1 128 ? 31.98200 124.49100 14.04600 1.000 88.21000 126 ASN C O 1
ATOM 610 N N . VAL A 1 129 ? 30.39000 125.92600 13.32900 1.000 85.81000 127 VAL C N 1
ATOM 611 C CA . VAL A 1 129 ? 31.30200 126.78000 12.57900 1.000 85.50000 127 VAL C CA 1
ATOM 612 C C . VAL A 1 129 ? 31.62200 128.06600 13.33800 1.000 76.19000 127 VAL C C 1
ATOM 613 O O . VAL A 1 129 ? 32.65800 128.69100 13.06500 1.000 76.93000 127 VAL C O 1
ATOM 617 N N . SER A 1 130 ? 30.78300 128.45800 14.30200 1.000 74.76000 128 SER C N 1
ATOM 618 C CA . SER A 1 130 ? 30.99300 129.71100 15.02300 1.000 75.66000 128 SER C CA 1
ATOM 619 C C . SER A 1 130 ? 32.33400 129.72500 15.75000 1.000 76.31000 128 SER C C 1
ATOM 620 O O . SER A 1 130 ? 32.99600 130.76700 15.82400 1.000 69.27000 128 SER C O 1
ATOM 623 N N . GLU A 1 131 ? 32.75100 128.58500 16.30400 1.000 81.48000 129 GLU C N 1
ATOM 624 C CA . GLU A 1 131 ? 34.09000 128.51300 16.88100 1.000 80.84000 129 GLU C CA 1
ATOM 625 C C . GLU A 1 131 ? 35.15900 128.46200 15.80000 1.000 77.33000 129 GLU C C 1
ATOM 626 O O . GLU A 1 131 ? 36.25700 128.99600 15.99300 1.000 75.47000 129 GLU C O 1
ATOM 632 N N . GLU A 1 132 ? 34.85500 127.83400 14.66000 1.000 81.05000 130 GLU C N 1
ATOM 633 C CA . GLU A 1 132 ? 35.83900 127.71600 13.58600 1.000 80.19000 130 GLU C CA 1
ATOM 634 C C . GLU A 1 132 ? 36.26200 129.08500 13.06700 1.000 72.81000 130 GLU C C 1
ATOM 635 O O . GLU A 1 132 ? 37.45400 129.33600 12.85000 1.000 67.82000 130 GLU C O 1
ATOM 641 N N . ILE A 1 133 ? 35.29600 129.98200 12.84900 1.000 70.71000 131 ILE C N 1
ATOM 642 C CA . ILE A 1 133 ? 35.63800 131.33700 12.42700 1.000 66.38000 131 ILE C CA 1
ATOM 643 C C . ILE A 1 133 ? 36.38600 132.06400 13.53600 1.000 68.35000 131 ILE C C 1
ATOM 644 O O . ILE A 1 133 ? 37.27200 132.88400 13.26300 1.000 64.53000 131 ILE C O 1
ATOM 649 N N . HIS A 1 134 ? 36.06400 131.76400 14.79700 1.000 74.83000 132 HIS C N 1
ATOM 650 C CA . HIS A 1 134 ? 36.75400 132.40300 15.91500 1.000 68.97000 132 HIS C CA 1
ATOM 651 C C . HIS A 1 134 ? 38.25400 132.12800 15.88100 1.000 62.98000 132 HIS C C 1
ATOM 652 O O . HIS A 1 134 ? 39.05900 133.01700 16.18200 1.000 62.76000 132 HIS C O 1
ATOM 659 N N . VAL A 1 135 ? 38.65100 130.90700 15.51400 1.000 60.82000 133 VAL C N 1
ATOM 660 C CA . VAL A 1 135 ? 40.07300 130.57700 15.46400 1.000 58.67000 133 VAL C CA 1
ATOM 661 C C . VAL A 1 135 ? 40.74600 131.26800 14.28200 1.000 63.69000 133 VAL C C 1
ATOM 662 O O . VAL A 1 135 ? 41.90400 131.69200 14.37200 1.000 58.98000 133 VAL C O 1
ATOM 666 N N . ARG A 1 136 ? 40.03500 131.39300 13.15700 1.000 65.53000 134 ARG C N 1
ATOM 667 C CA . ARG A 1 136 ? 40.59300 132.09600 12.00500 1.000 60.90000 134 ARG C CA 1
ATOM 668 C C . ARG A 1 136 ? 40.82100 133.56700 12.31800 1.000 60.74000 134 ARG C C 1
ATOM 669 O O . ARG A 1 136 ? 41.81200 134.15900 11.87300 1.000 62.60000 134 ARG C O 1
ATOM 677 N N . ARG A 1 137 ? 39.90400 134.17500 13.07200 1.000 60.76000 135 ARG C N 1
ATOM 678 C CA . ARG A 1 137 ? 40.07500 135.57200 13.45200 1.000 60.05000 135 ARG C CA 1
ATOM 679 C C . ARG A 1 137 ? 41.23100 135.73600 14.43200 1.000 56.38000 135 ARG C C 1
ATOM 680 O O . ARG A 1 137 ? 41.97600 136.72000 14.36400 1.000 62.11000 135 ARG C O 1
ATOM 688 N N . LEU A 1 138 ? 41.40200 134.77500 15.34400 1.000 54.32000 136 LEU C N 1
ATOM 689 C CA . LEU A 1 138 ? 42.50200 134.84700 16.30100 1.000 58.67000 136 LEU C CA 1
ATOM 690 C C . LEU A 1 138 ? 43.85200 134.79900 15.59300 1.000 63.66000 136 LEU C C 1
ATOM 691 O O . LEU A 1 138 ? 44.71200 135.65800 15.81700 1.000 67.89000 136 LEU C O 1
ATOM 696 N N . PHE A 1 139 ? 44.05600 133.79300 14.73500 1.000 61.44000 137 PHE C N 1
ATOM 697 C CA . PHE A 1 139 ? 45.29000 133.71500 13.95600 1.000 54.05000 137 PHE C CA 1
ATOM 698 C C . PHE A 1 139 ? 45.53900 135.00800 13.19400 1.000 60.63000 137 PHE C C 1
ATOM 699 O O . PHE A 1 139 ? 46.66900 135.50900 13.15000 1.000 61.40000 137 PHE C O 1
ATOM 707 N N . PHE A 1 140 ? 44.48600 135.56000 12.59000 1.000 60.49000 138 PHE C N 1
ATOM 708 C CA . PHE A 1 140 ? 44.59200 136.83700 11.89300 1.000 55.99000 138 PHE C CA 1
ATOM 709 C C . PHE A 1 140 ? 45.10200 137.93500 12.81800 1.000 58.84000 138 PHE C C 1
ATOM 710 O O . PHE A 1 140 ? 46.00300 138.69700 12.45400 1.000 62.93000 138 PHE C O 1
ATOM 718 N N . GLU A 1 141 ? 44.54000 138.02400 14.02500 1.000 60.25000 139 GLU C N 1
ATOM 719 C CA . GLU A 1 141 ? 44.88600 139.10800 14.93900 1.000 59.46000 139 GLU C CA 1
ATOM 720 C C . GLU A 1 141 ? 46.18300 138.82400 15.68800 1.000 61.94000 139 GLU C C 1
ATOM 721 O O . GLU A 1 141 ? 47.04000 139.70600 15.81600 1.000 62.59000 139 GLU C O 1
ATOM 727 N N . MET A 1 142 ? 46.34000 137.60100 16.19700 1.000 61.95000 140 MET C N 1
ATOM 728 C CA . MET A 1 142 ? 47.48700 137.28000 17.03700 1.000 61.01000 140 MET C CA 1
ATOM 729 C C . MET A 1 142 ? 48.77200 137.10600 16.23600 1.000 66.22000 140 MET C C 1
ATOM 730 O O . MET A 1 142 ? 49.86100 137.22000 16.80800 1.000 67.45000 140 MET C O 1
ATOM 735 N N . PHE A 1 143 ? 48.67300 136.84100 14.93600 1.000 62.18000 141 PHE C N 1
ATOM 736 C CA . PHE A 1 143 ? 49.83100 136.65900 14.07900 1.000 59.71000 141 PHE C CA 1
ATOM 737 C C . PHE A 1 143 ? 49.75000 137.59100 12.88000 1.000 66.06000 141 PHE C C 1
ATOM 738 O O . PHE A 1 143 ? 48.66100 137.85400 12.36000 1.000 66.54000 141 PHE C O 1
ATOM 746 N N . PRO A 1 144 ? 50.89100 138.09500 12.41700 1.000 60.29000 142 PRO C N 1
ATOM 747 C CA . PRO A 1 144 ? 50.93000 138.89600 11.18700 1.000 52.69000 142 PRO C CA 1
ATOM 748 C C . PRO A 1 144 ? 51.02900 138.08400 9.90500 1.000 55.50000 142 PRO C C 1
ATOM 749 O O . PRO A 1 144 ? 51.21600 138.68000 8.84000 1.000 58.89000 142 PRO C O 1
ATOM 753 N N . ILE A 1 145 ? 50.92000 136.75500 9.98700 1.000 55.81000 143 ILE C N 1
ATOM 754 C CA . ILE A 1 145 ? 51.04900 135.91300 8.80000 1.000 57.14000 143 ILE C CA 1
ATOM 755 C C . ILE A 1 145 ? 50.05800 136.34900 7.72700 1.000 56.21000 143 ILE C C 1
ATOM 756 O O . ILE A 1 145 ? 50.41900 136.53500 6.55900 1.000 54.16000 143 ILE C O 1
ATOM 761 N N . LEU A 1 146 ? 48.79900 136.54200 8.11400 1.000 51.90000 144 LEU C N 1
ATOM 762 C CA . LEU A 1 146 ? 47.77100 136.88600 7.14100 1.000 47.61000 144 LEU C CA 1
ATOM 763 C C . LEU A 1 146 ? 47.75800 138.37400 6.82100 1.000 48.50000 144 LEU C C 1
ATOM 764 O O . LEU A 1 146 ? 47.48200 138.75200 5.67900 1.000 55.82000 144 LEU C O 1
ATOM 769 N N . LYS A 1 147 ? 48.05400 139.23100 7.80200 1.000 45.76000 145 LYS C N 1
ATOM 770 C CA . LYS A 1 147 ? 48.10000 140.66600 7.53400 1.000 47.23000 145 LYS C CA 1
ATOM 771 C C . LYS A 1 147 ? 49.17400 141.00600 6.51000 1.000 44.85000 145 LYS C C 1
ATOM 772 O O . LYS A 1 147 ? 48.97400 141.87700 5.65700 1.000 45.37000 145 LYS C O 1
ATOM 778 N N . VAL A 1 148 ? 50.32400 140.33400 6.58200 1.000 42.75000 146 VAL C N 1
ATOM 779 C CA . VAL A 1 148 ? 51.38000 140.56200 5.59900 1.000 46.63000 146 VAL C CA 1
ATOM 780 C C . VAL A 1 148 ? 50.99100 139.97200 4.24900 1.000 47.49000 146 VAL C C 1
ATOM 781 O O . VAL A 1 148 ? 51.16300 140.60900 3.20300 1.000 48.38000 146 VAL C O 1
ATOM 785 N N . SER A 1 149 ? 50.46400 138.74600 4.25000 1.000 50.13000 147 SER C N 1
ATOM 786 C CA . SER A 1 149 ? 50.05100 138.12000 2.99800 1.000 51.89000 147 SER C CA 1
ATOM 787 C C . SER A 1 149 ? 48.99700 138.95900 2.28500 1.000 52.15000 147 SER C C 1
ATOM 788 O O . SER A 1 149 ? 49.12500 139.25300 1.09300 1.000 54.84000 147 SER C O 1
ATOM 791 N N . TYR A 1 150 ? 47.95400 139.37000 3.01000 1.000 49.08000 148 TYR C N 1
ATOM 792 C CA . TYR A 1 150 ? 46.87400 140.14500 2.40500 1.000 46.13000 148 TYR C CA 1
ATOM 793 C C . TYR A 1 150 ? 47.39800 141.43900 1.79400 1.000 46.07000 148 TYR C C 1
ATOM 794 O O . TYR A 1 150 ? 47.07300 141.77400 0.65000 1.000 46.22000 148 TYR C O 1
ATOM 803 N N . LEU A 1 151 ? 48.21300 142.18400 2.54400 1.000 45.94000 149 LEU C N 1
ATOM 804 C CA . LEU A 1 151 ? 48.80000 143.40100 1.99500 1.000 47.98000 149 LEU C CA 1
ATOM 805 C C . LEU A 1 151 ? 49.62500 143.09600 0.75200 1.000 48.42000 149 LEU C C 1
ATOM 806 O O . LEU A 1 151 ? 49.59300 143.85200 -0.22600 1.000 51.47000 149 LEU C O 1
ATOM 811 N N . LEU A 1 152 ? 50.35900 141.98100 0.76600 1.000 47.10000 150 LEU C N 1
ATOM 812 C CA . LEU A 1 152 ? 51.26400 141.66700 -0.33400 1.000 46.98000 150 LEU C CA 1
ATOM 813 C C . LEU A 1 152 ? 50.50000 141.28700 -1.59900 1.000 49.75000 150 LEU C C 1
ATOM 814 O O . LEU A 1 152 ? 50.79900 141.79300 -2.68800 1.000 47.08000 150 LEU C O 1
ATOM 819 N N . THR A 1 153 ? 49.51700 140.38600 -1.48100 1.000 45.71000 151 THR C N 1
ATOM 820 C CA . THR A 1 153 ? 48.74400 139.98600 -2.65400 1.000 47.50000 151 THR C CA 1
ATOM 821 C C . THR A 1 153 ? 47.96800 141.16200 -3.23900 1.000 50.02000 151 THR C C 1
ATOM 822 O O . THR A 1 153 ? 47.96300 141.36300 -4.45900 1.000 58.86000 151 THR C O 1
ATOM 826 N N . ASN A 1 154 ? 47.30300 141.94800 -2.38800 1.000 42.40000 152 ASN C N 1
ATOM 827 C CA . ASN A 1 154 ? 46.56100 143.10100 -2.89000 1.000 43.97000 152 ASN C CA 1
ATOM 828 C C . ASN A 1 154 ? 47.48800 144.12200 -3.54000 1.000 50.40000 152 ASN C C 1
ATOM 829 O O . ASN A 1 154 ? 47.12800 144.74300 -4.54500 1.000 55.94000 152 ASN C O 1
ATOM 834 N N . ARG A 1 155 ? 48.68600 144.31300 -2.98400 1.000 53.95000 153 ARG C N 1
ATOM 835 C CA . ARG A 1 155 ? 49.66100 145.17100 -3.65100 1.000 55.27000 153 ARG C CA 1
ATOM 836 C C . ARG A 1 155 ? 50.10500 144.55700 -4.97100 1.000 52.29000 153 ARG C C 1
ATOM 837 O O . ARG A 1 155 ? 50.32600 145.27100 -5.95400 1.000 58.37000 153 ARG C O 1
ATOM 845 N N . ALA A 1 156 ? 50.22900 143.22900 -5.01400 1.000 53.88000 154 ALA C N 1
ATOM 846 C CA . ALA A 1 156 ? 50.57800 142.56000 -6.26200 1.000 54.92000 154 ALA C CA 1
ATOM 847 C C . ALA A 1 156 ? 49.40700 142.56000 -7.23700 1.000 55.32000 154 ALA C C 1
ATOM 848 O O . ALA A 1 156 ? 49.59900 142.75700 -8.44300 1.000 64.20000 154 ALA C O 1
ATOM 850 N N . ILE A 1 157 ? 48.18800 142.34100 -6.73700 1.000 50.00000 155 ILE C N 1
ATOM 851 C CA . ILE A 1 157 ? 47.01400 142.33900 -7.60800 1.000 44.16000 155 ILE C CA 1
ATOM 852 C C . ILE A 1 157 ? 46.79100 143.72300 -8.20800 1.000 52.46000 155 ILE C C 1
ATOM 853 O O . ILE A 1 157 ? 46.50000 143.85700 -9.40300 1.000 60.39000 155 ILE C O 1
ATOM 858 N N . LEU A 1 158 ? 46.93100 144.77400 -7.39300 1.000 50.56000 156 LEU C N 1
ATOM 859 C CA . LEU A 1 158 ? 46.79000 146.13600 -7.90100 1.000 50.69000 156 LEU C CA 1
ATOM 860 C C . LEU A 1 158 ? 47.75000 146.39400 -9.05200 1.000 58.12000 156 LEU C C 1
ATOM 861 O O . LEU A 1 158 ? 47.41600 147.10000 -10.01100 1.000 60.44000 156 LEU C O 1
ATOM 866 N N . GLU A 1 159 ? 48.95300 145.82100 -8.97100 1.000 61.16000 157 GLU C N 1
ATOM 867 C CA . GLU A 1 159 ? 49.98300 146.08000 -9.96900 1.000 59.24000 157 GLU C CA 1
ATOM 868 C C . GLU A 1 159 ? 49.61700 145.49600 -11.32600 1.000 62.71000 157 GLU C C 1
ATOM 869 O O . GLU A 1 159 ? 49.85300 146.13000 -12.35800 1.000 73.47000 157 GLU C O 1
ATOM 875 N N . ALA A 1 160 ? 49.06800 144.28400 -11.35300 1.000 58.64000 158 ALA C N 1
ATOM 876 C CA . ALA A 1 160 ? 48.70500 143.67600 -12.62500 1.000 54.75000 158 ALA C CA 1
ATOM 877 C C . ALA A 1 160 ? 47.39400 144.21400 -13.18000 1.000 57.70000 158 ALA C C 1
ATOM 878 O O . ALA A 1 160 ? 47.11400 144.02300 -14.36800 1.000 65.20000 158 ALA C O 1
ATOM 880 N N . MET A 1 161 ? 46.59600 144.89100 -12.35600 1.000 56.34000 159 MET C N 1
ATOM 881 C CA . MET A 1 161 ? 45.29100 145.39200 -12.75800 1.000 57.05000 159 MET C CA 1
ATOM 882 C C . MET A 1 161 ? 45.29800 146.88600 -13.05800 1.000 61.98000 159 MET C C 1
ATOM 883 O O . MET A 1 161 ? 44.23500 147.51700 -13.05200 1.000 60.93000 159 MET C O 1
ATOM 888 N N . GLU A 1 162 ? 46.46600 147.46500 -13.32200 1.000 66.92000 160 GLU C N 1
ATOM 889 C CA . GLU A 1 162 ? 46.51100 148.86300 -13.72600 1.000 68.02000 160 GLU C CA 1
ATOM 890 C C . GLU A 1 162 ? 45.89100 149.01000 -15.10900 1.000 70.32000 160 GLU C C 1
ATOM 891 O O . GLU A 1 162 ? 46.25900 148.29500 -16.04800 1.000 63.51000 160 GLU C O 1
ATOM 897 N N . GLY A 1 163 ? 44.93500 149.93000 -15.22800 1.000 73.69000 161 GLY C N 1
ATOM 898 C CA . GLY A 1 163 ? 44.26200 150.17000 -16.48800 1.000 70.47000 161 GLY C CA 1
ATOM 899 C C . GLY A 1 163 ? 43.21900 149.14700 -16.87800 1.000 66.55000 161 GLY C C 1
ATOM 900 O O . GLY A 1 163 ? 42.82800 149.10400 -18.04900 1.000 71.91000 161 GLY C O 1
ATOM 901 N N . GLU A 1 164 ? 42.75400 148.32300 -15.94500 1.000 59.42000 162 GLU C N 1
ATOM 902 C CA . GLU A 1 164 ? 41.75400 147.30300 -16.23300 1.000 62.60000 162 GLU C CA 1
ATOM 903 C C . GLU A 1 164 ? 40.40300 147.76300 -15.70200 1.000 59.63000 162 GLU C C 1
ATOM 904 O O . GLU A 1 164 ? 40.25200 147.99900 -14.49800 1.000 60.52000 162 GLU C O 1
ATOM 910 N N . LYS A 1 165 ? 39.42300 147.88500 -16.60100 1.000 56.25000 163 LYS C N 1
ATOM 911 C CA . LYS A 1 165 ? 38.10400 148.36700 -16.20700 1.000 54.18000 163 LYS C CA 1
ATOM 912 C C . LYS A 1 165 ? 37.27800 147.28300 -15.52900 1.000 58.19000 163 LYS C C 1
ATOM 913 O O . LYS A 1 165 ? 36.42700 147.59200 -14.68800 1.000 59.44000 163 LYS C O 1
ATOM 915 N N . MET A 1 166 ? 37.50400 146.02200 -15.88200 1.000 59.87000 164 MET C N 1
ATOM 916 C CA . MET A 1 166 ? 36.85000 144.89200 -15.24200 1.000 57.88000 164 MET C CA 1
ATOM 917 C C . MET A 1 166 ? 37.89800 143.99600 -14.60200 1.000 58.32000 164 MET C C 1
ATOM 918 O O . MET A 1 166 ? 38.97200 143.77300 -15.17100 1.000 63.59000 164 MET C O 1
ATOM 923 N N . VAL A 1 167 ? 37.57600 143.48000 -13.42000 1.000 56.04000 165 VAL C N 1
ATOM 924 C CA . VAL A 1 167 ? 38.50900 142.69900 -12.61800 1.000 56.65000 165 VAL C CA 1
ATOM 925 C C . VAL A 1 167 ? 37.77200 141.49100 -12.05700 1.000 55.97000 165 VAL C C 1
ATOM 926 O O . VAL A 1 167 ? 36.70600 141.63300 -11.44900 1.000 60.21000 165 VAL C O 1
ATOM 930 N N . HIS A 1 168 ? 38.33900 140.30600 -12.26300 1.000 54.36000 166 HIS C N 1
ATOM 931 C CA . HIS A 1 168 ? 37.82100 139.07200 -11.68900 1.000 59.78000 166 HIS C CA 1
ATOM 932 C C . HIS A 1 168 ? 38.87300 138.46700 -10.77200 1.000 60.97000 166 HIS C C 1
ATOM 933 O O . HIS A 1 168 ? 39.98500 138.16300 -11.21500 1.000 62.11000 166 HIS C O 1
ATOM 940 N N . VAL A 1 169 ? 38.52200 138.29400 -9.50200 1.000 54.97000 167 VAL C N 1
ATOM 941 C CA . VAL A 1 169 ? 39.39000 137.66400 -8.51600 1.000 54.57000 167 VAL C CA 1
ATOM 942 C C . VAL A 1 169 ? 38.76400 136.33900 -8.10600 1.000 58.94000 167 VAL C C 1
ATOM 943 O O . VAL A 1 169 ? 37.55500 136.26700 -7.85500 1.000 61.65000 167 VAL C O 1
ATOM 947 N N . ILE A 1 170 ? 39.58300 135.29300 -8.04900 1.000 52.11000 168 ILE C N 1
ATOM 948 C CA . ILE A 1 170 ? 39.16800 133.98300 -7.56400 1.000 51.79000 168 ILE C CA 1
ATOM 949 C C . ILE A 1 170 ? 39.88500 133.72100 -6.25000 1.000 56.01000 168 ILE C C 1
ATOM 950 O O . ILE A 1 170 ? 41.11700 133.81400 -6.17800 1.000 53.58000 168 ILE C O 1
ATOM 955 N N . ASP A 1 171 ? 39.11600 133.40100 -5.21100 1.000 58.59000 169 ASP C N 1
ATOM 956 C CA . ASP A 1 171 ? 39.65500 133.13700 -3.88200 1.000 55.28000 169 ASP C CA 1
ATOM 957 C C . ASP A 1 171 ? 39.37000 131.68900 -3.51200 1.000 57.97000 169 ASP C C 1
ATOM 958 O O . ASP A 1 171 ? 38.21900 131.32400 -3.24500 1.000 59.23000 169 ASP C O 1
ATOM 963 N N . LEU A 1 172 ? 40.41700 130.87200 -3.48800 1.000 50.50000 170 LEU C N 1
ATOM 964 C CA . LEU A 1 172 ? 40.31200 129.51800 -2.96600 1.000 52.62000 170 LEU C CA 1
ATOM 965 C C . LEU A 1 172 ? 40.32100 129.56300 -1.44300 1.000 58.99000 170 LEU C C 1
ATOM 966 O O . LEU A 1 172 ? 41.16500 130.23400 -0.83900 1.000 67.95000 170 LEU C O 1
ATOM 971 N N . ASP A 1 173 ? 39.38900 128.84000 -0.82700 1.000 67.77000 171 ASP C N 1
ATOM 972 C CA . ASP A 1 173 ? 39.11100 128.94700 0.60600 1.000 83.59000 171 ASP C CA 1
ATOM 973 C C . ASP A 1 173 ? 38.96300 130.41200 1.01900 1.000 70.46000 171 ASP C C 1
ATOM 974 O O . ASP A 1 173 ? 39.74600 130.96400 1.79500 1.000 69.89000 171 ASP C O 1
ATOM 979 N N . ALA A 1 174 ? 37.92600 131.03800 0.46800 1.000 62.99000 172 ALA C N 1
ATOM 980 C CA . ALA A 1 174 ? 37.55900 132.41000 0.81000 1.000 64.04000 172 ALA C CA 1
ATOM 981 C C . ALA A 1 174 ? 36.80100 132.37400 2.12900 1.000 73.43000 172 ALA C C 1
ATOM 982 O O . ALA A 1 174 ? 35.57500 132.24000 2.16900 1.000 69.40000 172 ALA C O 1
ATOM 984 N N . SER A 1 175 ? 37.54400 132.49100 3.22900 1.000 83.43000 173 SER C N 1
ATOM 985 C CA . SER A 1 175 ? 36.95500 132.45400 4.55700 1.000 73.55000 173 SER C CA 1
ATOM 986 C C . SER A 1 175 ? 37.09000 133.75900 5.32300 1.000 73.42000 173 SER C C 1
ATOM 987 O O . SER A 1 175 ? 36.33400 133.97300 6.27600 1.000 81.66000 173 SER C O 1
ATOM 990 N N . GLU A 1 176 ? 38.01500 134.63400 4.93500 1.000 77.96000 174 GLU C N 1
ATOM 991 C CA . GLU A 1 176 ? 38.26400 135.87800 5.65700 1.000 82.26000 174 GLU C CA 1
ATOM 992 C C . GLU A 1 176 ? 37.97800 137.06700 4.74900 1.000 84.82000 174 GLU C C 1
ATOM 993 O O . GLU A 1 176 ? 38.66600 137.24200 3.72700 1.000 81.73000 174 GLU C O 1
ATOM 999 N N . PRO A 1 177 ? 37.00000 137.90800 5.07600 1.000 78.64000 175 PRO C N 1
ATOM 1000 C CA . PRO A 1 177 ? 36.62700 139.00200 4.16800 1.000 74.00000 175 PRO C CA 1
ATOM 1001 C C . PRO A 1 177 ? 37.62200 140.15300 4.17500 1.000 71.04000 175 PRO C C 1
ATOM 1002 O O . PRO A 1 177 ? 37.73000 140.88600 3.18500 1.000 65.61000 175 PRO C O 1
ATOM 1006 N N . ALA A 1 178 ? 38.36200 140.31100 5.27800 1.000 74.71000 176 ALA C N 1
ATOM 1007 C CA . ALA A 1 178 ? 39.23800 141.46700 5.44000 1.000 70.82000 176 ALA C CA 1
ATOM 1008 C C . ALA A 1 178 ? 40.29700 141.55500 4.35100 1.000 67.69000 176 ALA C C 1
ATOM 1009 O O . ALA A 1 178 ? 40.82200 142.64600 4.09900 1.000 67.60000 176 ALA C O 1
ATOM 1011 N N . GLN A 1 179 ? 40.62600 140.43500 3.70600 1.000 63.62000 177 GLN C N 1
ATOM 1012 C CA . GLN A 1 179 ? 41.56700 140.48100 2.59400 1.000 61.70000 177 GLN C CA 1
ATOM 1013 C C . GLN A 1 179 ? 41.00900 141.29200 1.43400 1.000 56.80000 177 GLN C C 1
ATOM 1014 O O . GLN A 1 179 ? 41.74100 142.05700 0.79500 1.000 57.84000 177 GLN C O 1
ATOM 1020 N N . TRP A 1 180 ? 39.71400 141.14700 1.15500 1.000 61.45000 178 TRP C N 1
ATOM 1021 C CA . TRP A 1 180 ? 39.10600 141.89300 0.06200 1.000 63.22000 178 TRP C CA 1
ATOM 1022 C C . TRP A 1 180 ? 38.64400 143.27200 0.50200 1.000 66.13000 178 TRP C C 1
ATOM 1023 O O . TRP A 1 180 ? 38.66300 144.20500 -0.30600 1.000 64.71000 178 TRP C O 1
ATOM 1034 N N . LEU A 1 181 ? 38.24900 143.42700 1.76900 1.000 64.14000 179 LEU C N 1
ATOM 1035 C CA . LEU A 1 181 ? 37.99100 144.75900 2.30900 1.000 61.30000 179 LEU C CA 1
ATOM 1036 C C . LEU A 1 181 ? 39.14300 145.71100 2.00700 1.000 63.06000 179 LEU C C 1
ATOM 1037 O O . LEU A 1 181 ? 38.92200 146.87800 1.66600 1.000 62.94000 179 LEU C O 1
ATOM 1042 N N . ALA A 1 182 ? 40.38100 145.22300 2.10600 1.000 59.16000 180 ALA C N 1
ATOM 1043 C CA . ALA A 1 182 ? 41.53200 146.04200 1.74000 1.000 57.14000 180 ALA C CA 1
ATOM 1044 C C . ALA A 1 182 ? 41.57200 146.32400 0.24300 1.000 69.92000 180 ALA C C 1
ATOM 1045 O O . ALA A 1 182 ? 42.03500 147.39200 -0.17300 1.000 76.74000 180 ALA C O 1
ATOM 1047 N N . LEU A 1 183 ? 41.08600 145.38800 -0.57800 1.000 66.92000 181 LEU C N 1
ATOM 1048 C CA . LEU A 1 183 ? 41.10000 145.57900 -2.02600 1.000 66.34000 181 LEU C CA 1
ATOM 1049 C C . LEU A 1 183 ? 40.15100 146.69700 -2.44700 1.000 65.70000 181 LEU C C 1
ATOM 1050 O O . LEU A 1 183 ? 40.54100 147.60600 -3.19000 1.000 64.11000 181 LEU C O 1
ATOM 1055 N N . LEU A 1 184 ? 38.89400 146.63500 -1.99300 1.000 66.24000 182 LEU C N 1
ATOM 1056 C CA . LEU A 1 184 ? 37.91100 147.65200 -2.36100 1.000 62.51000 182 LEU C CA 1
ATOM 1057 C C . LEU A 1 184 ? 38.37900 149.04800 -1.96300 1.000 68.03000 182 LEU C C 1
ATOM 1058 O O . LEU A 1 184 ? 38.24500 150.00500 -2.73600 1.000 63.26000 182 LEU C O 1
ATOM 1063 N N . GLN A 1 185 ? 38.91800 149.18400 -0.74900 1.000 74.71000 183 GLN C N 1
ATOM 1064 C CA . GLN A 1 185 ? 39.52800 150.44200 -0.33300 1.000 74.53000 183 GLN C CA 1
ATOM 1065 C C . GLN A 1 185 ? 40.58200 150.89400 -1.33500 1.000 71.25000 183 GLN C C 1
ATOM 1066 O O . GLN A 1 185 ? 40.52400 152.01100 -1.86000 1.000 78.87000 183 GLN C O 1
ATOM 1072 N N . ALA A 1 186 ? 41.55600 150.02200 -1.61400 1.000 67.43000 184 ALA C N 1
ATOM 1073 C CA . ALA A 1 186 ? 42.69400 150.41400 -2.43800 1.000 69.74000 184 ALA C CA 1
ATOM 1074 C C . ALA A 1 186 ? 42.27400 150.70700 -3.87400 1.000 69.93000 184 ALA C C 1
ATOM 1075 O O . ALA A 1 186 ? 42.80900 151.62700 -4.50400 1.000 71.98000 184 ALA C O 1
ATOM 1077 N N . PHE A 1 187 ? 41.33400 149.92600 -4.41600 1.000 70.75000 185 PHE C N 1
ATOM 1078 C CA . PHE A 1 187 ? 40.81500 150.20600 -5.75300 1.000 62.75000 185 PHE C CA 1
ATOM 1079 C C . PHE A 1 187 ? 40.22400 151.60700 -5.83400 1.000 70.19000 185 PHE C C 1
ATOM 1080 O O . PHE A 1 187 ? 40.48400 152.34800 -6.78700 1.000 73.73000 185 PHE C O 1
ATOM 1088 N N . ASN A 1 188 ? 39.42200 151.98900 -4.83900 1.000 72.32000 186 ASN C N 1
ATOM 1089 C CA . ASN A 1 188 ? 38.88900 153.34700 -4.81600 1.000 79.51000 186 ASN C CA 1
ATOM 1090 C C . ASN A 1 188 ? 39.99700 154.36700 -4.59200 1.000 81.72000 186 ASN C C 1
ATOM 1091 O O . ASN A 1 188 ? 39.85700 155.53300 -4.98100 1.000 87.37000 186 ASN C O 1
ATOM 1096 N N . SER A 1 189 ? 41.10600 153.94600 -3.97900 1.000 83.82000 187 SER C N 1
ATOM 1097 C CA . SER A 1 189 ? 42.18300 154.87700 -3.66000 1.000 86.55000 187 SER C CA 1
ATOM 1098 C C . SER A 1 189 ? 42.98000 155.27600 -4.89600 1.000 89.15000 187 SER C C 1
ATOM 1099 O O . SER A 1 189 ? 43.51100 156.39100 -4.95100 1.000 90.66000 187 SER C O 1
ATOM 1102 N N . ARG A 1 190 ? 43.07100 154.39800 -5.89300 1.000 87.56000 188 ARG C N 1
ATOM 1103 C CA . ARG A 1 190 ? 43.90000 154.68500 -7.05100 1.000 83.10000 188 ARG C CA 1
ATOM 1104 C C . ARG A 1 190 ? 43.32600 155.86100 -7.84300 1.000 83.40000 188 ARG C C 1
ATOM 1105 O O . ARG A 1 190 ? 42.10800 156.05700 -7.89100 1.000 76.12000 188 ARG C O 1
ATOM 1113 N N . PRO A 1 191 ? 44.19500 156.67800 -8.44800 1.000 86.13000 189 PRO C N 1
ATOM 1114 C CA . PRO A 1 191 ? 43.71600 157.90600 -9.10800 1.000 81.15000 189 PRO C CA 1
ATOM 1115 C C . PRO A 1 191 ? 42.74300 157.66700 -10.25000 1.000 79.32000 189 PRO C C 1
ATOM 1116 O O . PRO A 1 191 ? 41.84700 158.49300 -10.46100 1.000 86.55000 189 PRO C O 1
ATOM 1120 N N . GLU A 1 192 ? 42.89700 156.57300 -11.00000 1.000 75.08000 190 GLU C N 1
ATOM 1121 C CA . GLU A 1 192 ? 42.01000 156.31500 -12.13100 1.000 74.18000 190 GLU C CA 1
ATOM 1122 C C . GLU A 1 192 ? 40.56400 156.16300 -11.68400 1.000 85.89000 190 GLU C C 1
ATOM 1123 O O . GLU A 1 192 ? 39.65000 156.73000 -12.29500 1.000 82.10000 190 GLU C O 1
ATOM 1129 N N . GLY A 1 193 ? 40.33300 155.38900 -10.63200 1.000 80.88000 191 GLY C N 1
ATOM 1130 C CA . GLY A 1 193 ? 38.99300 155.11500 -10.17800 1.000 75.86000 191 GLY C CA 1
ATOM 1131 C C . GLY A 1 193 ? 38.75600 153.62900 -10.01100 1.000 76.22000 191 GLY C C 1
ATOM 1132 O O . GLY A 1 193 ? 39.52000 152.79200 -10.50000 1.000 62.63000 191 GLY C O 1
ATOM 1133 N N . PRO A 1 194 ? 37.68800 153.28400 -9.28700 1.000 81.03000 192 PRO C N 1
ATOM 1134 C CA . PRO A 1 194 ? 37.39700 151.87300 -9.07300 1.000 71.86000 192 PRO C CA 1
ATOM 1135 C C . PRO A 1 194 ? 37.03200 151.19500 -10.39100 1.000 66.20000 192 PRO C C 1
ATOM 1136 O O . PRO A 1 194 ? 36.45600 151.82500 -11.28300 1.000 72.57000 192 PRO C O 1
ATOM 1140 N N . PRO A 1 195 ? 37.38300 149.93300 -10.52800 1.000 61.80000 193 PRO C N 1
ATOM 1141 C CA . PRO A 1 195 ? 36.88800 149.16400 -11.68100 1.000 58.38000 193 PRO C CA 1
ATOM 1142 C C . PRO A 1 195 ? 35.67800 148.32800 -11.30400 1.000 56.33000 193 PRO C C 1
ATOM 1143 O O . PRO A 1 195 ? 35.40600 148.14400 -10.11500 1.000 70.42000 193 PRO C O 1
ATOM 1147 N N . HIS A 1 196 ? 34.92900 147.83600 -12.29000 1.000 61.12000 194 HIS C N 1
ATOM 1148 C CA . HIS A 1 196 ? 33.92100 146.82800 -11.99200 1.000 63.53000 194 HIS C CA 1
ATOM 1149 C C . HIS A 1 196 ? 34.60900 145.58500 -11.45100 1.000 62.24000 194 HIS C C 1
ATOM 1150 O O . HIS A 1 196 ? 35.62700 145.13700 -11.98500 1.000 63.65000 194 HIS C O 1
ATOM 1157 N N . LEU A 1 197 ? 34.05800 145.03000 -10.37900 1.000 63.38000 195 LEU C N 1
ATOM 1158 C CA . LEU A 1 197 ? 34.76400 144.01300 -9.61600 1.000 64.49000 195 LEU C CA 1
ATOM 1159 C C . LEU A 1 197 ? 33.85700 142.81200 -9.40300 1.000 62.01000 195 LEU C C 1
ATOM 1160 O O . LEU A 1 197 ? 32.73500 142.95500 -8.90100 1.000 63.23000 195 LEU C O 1
ATOM 1165 N N . ARG A 1 198 ? 34.34000 141.63300 -9.78200 1.000 56.08000 196 ARG C N 1
ATOM 1166 C CA . ARG A 1 198 ? 33.69200 140.37700 -9.44200 1.000 57.45000 196 ARG C CA 1
ATOM 1167 C C . ARG A 1 198 ? 34.64900 139.53400 -8.61600 1.000 59.56000 196 ARG C C 1
ATOM 1168 O O . ARG A 1 198 ? 35.84600 139.47200 -8.90800 1.000 58.52000 196 ARG C O 1
ATOM 1176 N N . ILE A 1 199 ? 34.11700 138.88900 -7.58200 1.000 57.92000 197 ILE C N 1
ATOM 1177 C CA . ILE A 1 199 ? 34.88200 137.97700 -6.74200 1.000 53.34000 197 ILE C CA 1
ATOM 1178 C C . ILE A 1 199 ? 34.15300 136.64400 -6.70000 1.000 50.60000 197 ILE C C 1
ATOM 1179 O O . ILE A 1 199 ? 32.93200 136.60600 -6.51300 1.000 50.60000 197 ILE C O 1
ATOM 1184 N N . THR A 1 200 ? 34.89900 135.55900 -6.88200 1.000 51.36000 198 THR C N 1
ATOM 1185 C CA . THR A 1 200 ? 34.38200 134.20900 -6.69700 1.000 61.51000 198 THR C CA 1
ATOM 1186 C C . THR A 1 200 ? 34.91500 133.67200 -5.37500 1.000 57.99000 198 THR C C 1
ATOM 1187 O O . THR A 1 200 ? 36.13100 133.65100 -5.15400 1.000 65.14000 198 THR C O 1
ATOM 1191 N N . GLY A 1 201 ? 34.00900 133.26000 -4.49400 1.000 45.33000 199 GLY C N 1
ATOM 1192 C CA . GLY A 1 201 ? 34.36700 132.74500 -3.18500 1.000 59.96000 199 GLY C CA 1
ATOM 1193 C C . GLY A 1 201 ? 34.18700 131.23700 -3.14300 1.000 61.85000 199 GLY C C 1
ATOM 1194 O O . GLY A 1 201 ? 33.13600 130.71700 -3.52000 1.000 62.95000 199 GLY C O 1
ATOM 1195 N N . VAL A 1 202 ? 35.22400 130.55100 -2.67600 1.000 51.82000 200 VAL C N 1
ATOM 1196 C CA . VAL A 1 202 ? 35.25200 129.09500 -2.61900 1.000 58.56000 200 VAL C CA 1
ATOM 1197 C C . VAL A 1 202 ? 35.38200 128.68500 -1.15700 1.000 62.76000 200 VAL C C 1
ATOM 1198 O O . VAL A 1 202 ? 36.35200 129.05600 -0.48800 1.000 59.36000 200 VAL C O 1
ATOM 1202 N N . HIS A 1 203 ? 34.40400 127.93100 -0.66100 1.000 70.00000 201 HIS C N 1
ATOM 1203 C CA . HIS A 1 203 ? 34.48100 127.36500 0.68000 1.000 74.90000 201 HIS C CA 1
ATOM 1204 C C . HIS A 1 203 ? 33.44500 126.25600 0.77600 1.000 74.72000 201 HIS C C 1
ATOM 1205 O O . HIS A 1 203 ? 32.50000 126.20100 -0.01400 1.000 74.50000 201 HIS C O 1
ATOM 1212 N N . HIS A 1 204 ? 33.63300 125.37000 1.75200 1.000 78.03000 202 HIS C N 1
ATOM 1213 C CA . HIS A 1 204 ? 32.76100 124.21100 1.89800 1.000 79.69000 202 HIS C CA 1
ATOM 1214 C C . HIS A 1 204 ? 31.56600 124.46900 2.80500 1.000 73.07000 202 HIS C C 1
ATOM 1215 O O . HIS A 1 204 ? 30.79200 123.54100 3.06100 1.000 74.54000 202 HIS C O 1
ATOM 1222 N N . GLN A 1 205 ? 31.39100 125.69500 3.29200 1.000 66.11000 203 GLN C N 1
ATOM 1223 C CA . GLN A 1 205 ? 30.31500 126.02500 4.22000 1.000 72.93000 203 GLN C CA 1
ATOM 1224 C C . GLN A 1 205 ? 29.57100 127.24900 3.70800 1.000 71.70000 203 GLN C C 1
ATOM 1225 O O . GLN A 1 205 ? 30.15400 128.33100 3.59300 1.000 71.65000 203 GLN C O 1
ATOM 1231 N N . LYS A 1 206 ? 28.28200 127.07600 3.40900 1.000 64.22000 204 LYS C N 1
ATOM 1232 C CA . LYS A 1 206 ? 27.48000 128.17800 2.88900 1.000 61.33000 204 LYS C CA 1
ATOM 1233 C C . LYS A 1 206 ? 27.36900 129.32100 3.89100 1.000 66.74000 204 LYS C C 1
ATOM 1234 O O . LYS A 1 206 ? 27.23000 130.48300 3.49300 1.000 66.96000 204 LYS C O 1
ATOM 1236 N N . GLU A 1 207 ? 27.43900 129.01400 5.18900 1.000 69.43000 205 GLU C N 1
ATOM 1237 C CA . GLU A 1 207 ? 27.30500 130.05200 6.20700 1.000 71.45000 205 GLU C CA 1
ATOM 1238 C C . GLU A 1 207 ? 28.40800 131.09700 6.08300 1.000 65.98000 205 GLU C C 1
ATOM 1239 O O . GLU A 1 207 ? 28.14700 132.30300 6.18300 1.000 60.33000 205 GLU C O 1
ATOM 1245 N N . VAL A 1 208 ? 29.64800 130.65100 5.86600 1.000 63.72000 206 VAL C N 1
ATOM 1246 C CA . VAL A 1 208 ? 30.76800 131.58200 5.75900 1.000 63.41000 206 VAL C CA 1
ATOM 1247 C C . VAL A 1 208 ? 30.63900 132.43600 4.50300 1.000 67.06000 206 VAL C C 1
ATOM 1248 O O . VAL A 1 208 ? 30.88400 133.64900 4.53200 1.000 68.42000 206 VAL C O 1
ATOM 1252 N N . LEU A 1 209 ? 30.24900 131.82400 3.38300 1.000 64.75000 207 LEU C N 1
ATOM 1253 C CA . LEU A 1 209 ? 30.09000 132.58000 2.14500 1.000 60.73000 207 LEU C CA 1
ATOM 1254 C C . LEU A 1 209 ? 28.94600 133.57900 2.24900 1.000 60.23000 207 LEU C C 1
ATOM 1255 O O . LEU A 1 209 ? 29.06000 134.71300 1.77000 1.000 62.53000 207 LEU C O 1
ATOM 1260 N N . GLU A 1 210 ? 27.83600 133.17800 2.87200 1.000 62.72000 208 GLU C N 1
ATOM 1261 C CA . GLU A 1 210 ? 26.77000 134.13300 3.15400 1.000 63.83000 208 GLU C CA 1
ATOM 1262 C C . GLU A 1 210 ? 27.27000 135.25100 4.05900 1.000 66.52000 208 GLU C C 1
ATOM 1263 O O . GLU A 1 210 ? 26.87600 136.41300 3.90500 1.000 63.68000 208 GLU C O 1
ATOM 1265 N N . GLN A 1 211 ? 28.15200 134.91900 5.00300 1.000 66.92000 209 GLN C N 1
ATOM 1266 C CA . GLN A 1 211 ? 28.70900 135.93500 5.88900 1.000 62.85000 209 GLN C CA 1
ATOM 1267 C C . GLN A 1 211 ? 29.66800 136.85900 5.14600 1.000 65.63000 209 GLN C C 1
ATOM 1268 O O . GLN A 1 211 ? 29.70100 138.06600 5.40800 1.000 67.01000 209 GLN C O 1
ATOM 1274 N N . MET A 1 212 ? 30.46200 136.31500 4.22200 1.000 73.82000 210 MET C N 1
ATOM 1275 C CA . MET A 1 212 ? 31.41700 137.15100 3.50000 1.000 71.98000 210 MET C CA 1
ATOM 1276 C C . MET A 1 212 ? 30.71300 138.08500 2.52600 1.000 64.57000 210 MET C C 1
ATOM 1277 O O . MET A 1 212 ? 31.04000 139.27500 2.45200 1.000 62.63000 210 MET C O 1
ATOM 1282 N N . ALA A 1 213 ? 29.75900 137.56000 1.75600 1.000 62.10000 211 ALA C N 1
ATOM 1283 C CA . ALA A 1 213 ? 29.01900 138.38900 0.81300 1.000 65.20000 211 ALA C CA 1
ATOM 1284 C C . ALA A 1 213 ? 28.45000 139.61900 1.50700 1.000 74.89000 211 ALA C C 1
ATOM 1285 O O . ALA A 1 213 ? 28.72100 140.75400 1.10400 1.000 78.41000 211 ALA C O 1
ATOM 1287 N N . HIS A 1 214 ? 27.69000 139.40100 2.58500 1.000 74.59000 212 HIS C N 1
ATOM 1288 C CA . HIS A 1 214 ? 27.01600 140.48500 3.29400 1.000 74.96000 212 HIS C CA 1
ATOM 1289 C C . HIS A 1 214 ? 27.98000 141.60900 3.65800 1.000 74.38000 212 HIS C C 1
ATOM 1290 O O . HIS A 1 214 ? 27.75700 142.77500 3.31500 1.000 68.16000 212 HIS C O 1
ATOM 1297 N N . ARG A 1 215 ? 29.06500 141.27500 4.35900 1.000 71.63000 213 ARG C N 1
ATOM 1298 C CA . ARG A 1 215 ? 30.03900 142.29900 4.72300 1.000 68.43000 213 ARG C CA 1
ATOM 1299 C C . ARG A 1 215 ? 30.68200 142.91300 3.48700 1.000 68.74000 213 ARG C C 1
ATOM 1300 O O . ARG A 1 215 ? 30.99900 144.10900 3.47200 1.000 71.96000 213 ARG C O 1
ATOM 1308 N N . LEU A 1 216 ? 30.87100 142.11400 2.43300 1.000 68.16000 214 LEU C N 1
ATOM 1309 C CA . LEU A 1 216 ? 31.52700 142.62100 1.23100 1.000 59.78000 214 LEU C CA 1
ATOM 1310 C C . LEU A 1 216 ? 30.60200 143.53000 0.42700 1.000 63.96000 214 LEU C C 1
ATOM 1311 O O . LEU A 1 216 ? 31.01300 144.61200 -0.00700 1.000 63.65000 214 LEU C O 1
ATOM 1316 N N . ILE A 1 217 ? 29.35100 143.10900 0.21000 1.000 66.08000 215 ILE C N 1
ATOM 1317 C CA . ILE A 1 217 ? 28.45400 143.89800 -0.63600 1.000 64.87000 215 ILE C CA 1
ATOM 1318 C C . ILE A 1 217 ? 28.16100 145.24100 0.01900 1.000 64.53000 215 ILE C C 1
ATOM 1319 O O . ILE A 1 217 ? 28.16200 146.28600 -0.64500 1.000 64.73000 215 ILE C O 1
ATOM 1324 N N . GLU A 1 218 ? 27.93100 145.23900 1.33600 1.000 74.63000 216 GLU C N 1
ATOM 1325 C CA . GLU A 1 218 ? 27.62000 146.47900 2.04000 1.000 75.36000 216 GLU C CA 1
ATOM 1326 C C . GLU A 1 218 ? 28.74800 147.49400 1.88500 1.000 73.59000 216 GLU C C 1
ATOM 1327 O O . GLU A 1 218 ? 28.50500 148.67000 1.59100 1.000 70.69000 216 GLU C O 1
ATOM 1329 N N . GLU A 1 219 ? 29.99500 147.04700 2.05000 1.000 72.24000 217 GLU C N 1
ATOM 1330 C CA . GLU A 1 219 ? 31.12600 147.95800 1.91300 1.000 66.26000 217 GLU C CA 1
ATOM 1331 C C . GLU A 1 219 ? 31.22000 148.50700 0.49600 1.000 68.75000 217 GLU C C 1
ATOM 1332 O O . GLU A 1 219 ? 31.53400 149.68700 0.29700 1.000 68.82000 217 GLU C O 1
ATOM 1338 N N . ALA A 1 220 ? 30.94900 147.66100 -0.50000 1.000 68.77000 218 ALA C N 1
ATOM 1339 C CA . ALA A 1 220 ? 31.04500 148.08700 -1.89200 1.000 64.25000 218 ALA C CA 1
ATOM 1340 C C . ALA A 1 220 ? 30.05400 149.20100 -2.20200 1.000 65.56000 218 ALA C C 1
ATOM 1341 O O . ALA A 1 220 ? 30.41600 150.22000 -2.80200 1.000 69.26000 218 ALA C O 1
ATOM 1343 N N . GLU A 1 221 ? 28.79200 149.02000 -1.80500 1.000 66.29000 219 GLU C N 1
ATOM 1344 C CA . GLU A 1 221 ? 27.77500 150.03100 -2.07700 1.000 73.21000 219 GLU C CA 1
ATOM 1345 C C . GLU A 1 221 ? 28.10100 151.35500 -1.39800 1.000 72.39000 219 GLU C C 1
ATOM 1346 O O . GLU A 1 221 ? 27.80700 152.42300 -1.94900 1.000 81.26000 219 GLU C O 1
ATOM 1348 N N . LYS A 1 222 ? 28.71200 151.30800 -0.21200 1.000 65.26000 220 LYS C N 1
ATOM 1349 C CA . LYS A 1 222 ? 29.09500 152.53300 0.47900 1.000 60.30000 220 LYS C CA 1
ATOM 1350 C C . LYS A 1 222 ? 30.30800 153.20500 -0.15300 1.000 68.45000 220 LYS C C 1
ATOM 1351 O O . LYS A 1 222 ? 30.50700 154.40800 0.04600 1.000 69.40000 220 LYS C O 1
ATOM 1357 N N . LEU A 1 223 ? 31.11300 152.46400 -0.91000 1.000 73.68000 221 LEU C N 1
ATOM 1358 C CA . LEU A 1 223 ? 32.23300 153.03100 -1.65000 1.000 72.57000 221 LEU C CA 1
ATOM 1359 C C . LEU A 1 223 ? 31.86500 153.41300 -3.07700 1.000 74.88000 221 LEU C C 1
ATOM 1360 O O . LEU A 1 223 ? 32.71300 153.96300 -3.79100 1.000 83.69000 221 LEU C O 1
ATOM 1365 N N . ASP A 1 224 ? 30.63300 153.12900 -3.50700 1.000 75.66000 222 ASP C N 1
ATOM 1366 C CA . ASP A 1 224 ? 30.18300 153.39600 -4.87500 1.000 78.42000 222 ASP C CA 1
ATOM 1367 C C . ASP A 1 224 ? 31.03000 152.63700 -5.89600 1.000 71.50000 222 ASP C C 1
ATOM 1368 O O . ASP A 1 224 ? 31.44700 153.18500 -6.91700 1.000 60.71000 222 ASP C O 1
ATOM 1373 N N . ILE A 1 225 ? 31.28500 151.36800 -5.61800 1.000 68.23000 223 ILE C N 1
ATOM 1374 C CA . ILE A 1 225 ? 32.01200 150.47700 -6.52100 1.000 61.53000 223 ILE C CA 1
ATOM 1375 C C . ILE A 1 225 ? 31.01800 149.49000 -7.11300 1.000 57.66000 223 ILE C C 1
ATOM 1376 O O . ILE A 1 225 ? 30.27500 148.84800 -6.36200 1.000 50.30000 223 ILE C O 1
ATOM 1381 N N . PRO A 1 226 ? 30.96400 149.33700 -8.43600 1.000 61.87000 224 PRO C N 1
ATOM 1382 C CA . PRO A 1 226 ? 30.24300 148.19200 -9.00800 1.000 61.56000 224 PRO C CA 1
ATOM 1383 C C . PRO A 1 226 ? 30.92700 146.90200 -8.58700 1.000 64.57000 224 PRO C C 1
ATOM 1384 O O . PRO A 1 226 ? 32.10700 146.68300 -8.87200 1.000 61.61000 224 PRO C O 1
ATOM 1388 N N . PHE A 1 227 ? 30.18100 146.04800 -7.89100 1.000 63.25000 225 PHE C N 1
ATOM 1389 C CA . PHE A 1 227 ? 30.77400 144.88500 -7.25100 1.000 56.02000 225 PHE C CA 1
ATOM 1390 C C . PHE A 1 227 ? 29.77700 143.73800 -7.25500 1.000 55.29000 225 PHE C C 1
ATOM 1391 O O . PHE A 1 227 ? 28.57700 143.95000 -7.06400 1.000 56.75000 225 PHE C O 1
ATOM 1399 N N . GLN A 1 228 ? 30.28500 142.52600 -7.47200 1.000 58.34000 226 GLN C N 1
ATOM 1400 C CA . GLN A 1 228 ? 29.46000 141.32500 -7.51400 1.000 62.88000 226 GLN C CA 1
ATOM 1401 C C . GLN A 1 228 ? 30.19300 140.19000 -6.82200 1.000 61.00000 226 GLN C C 1
ATOM 1402 O O . GLN A 1 228 ? 31.36000 139.92800 -7.12900 1.000 63.70000 226 GLN C O 1
ATOM 1408 N N . PHE A 1 229 ? 29.51100 139.51100 -5.90500 1.000 51.68000 227 PHE C N 1
ATOM 1409 C CA . PHE A 1 229 ? 30.05600 138.32300 -5.26500 1.000 50.80000 227 PHE C CA 1
ATOM 1410 C C . PHE A 1 229 ? 29.40700 137.08400 -5.86000 1.000 57.13000 227 PHE C C 1
ATOM 1411 O O . PHE A 1 229 ? 28.17600 136.97900 -5.90300 1.000 66.48000 227 PHE C O 1
ATOM 1419 N N . ASN A 1 230 ? 30.24000 136.15600 -6.32100 1.000 55.52000 228 ASN C N 1
ATOM 1420 C CA . ASN A 1 230 ? 29.78400 134.88400 -6.86800 1.000 55.72000 228 ASN C CA 1
ATOM 1421 C C . ASN A 1 230 ? 30.22700 133.76600 -5.93800 1.000 62.08000 228 ASN C C 1
ATOM 1422 O O . ASN A 1 230 ? 31.38400 133.32600 -6.00500 1.000 69.33000 228 ASN C O 1
ATOM 1427 N N . PRO A 1 231 ? 29.36200 133.27500 -5.05300 1.000 59.92000 229 PRO C N 1
ATOM 1428 C CA . PRO A 1 231 ? 29.78200 132.21800 -4.12400 1.000 57.21000 229 PRO C CA 1
ATOM 1429 C C . PRO A 1 231 ? 29.62000 130.82300 -4.70300 1.000 61.29000 229 PRO C C 1
ATOM 1430 O O . PRO A 1 231 ? 28.53500 130.46300 -5.17100 1.000 70.95000 229 PRO C O 1
ATOM 1434 N N . VAL A 1 232 ? 30.68400 130.02700 -4.68600 1.000 55.38000 230 VAL C N 1
ATOM 1435 C CA . VAL A 1 232 ? 30.61300 128.61700 -5.04700 1.000 63.62000 230 VAL C CA 1
ATOM 1436 C C . VAL A 1 232 ? 30.90700 127.80300 -3.79400 1.000 61.36000 230 VAL C C 1
ATOM 1437 O O . VAL A 1 232 ? 31.80500 128.14500 -3.01400 1.000 55.40000 230 VAL C O 1
ATOM 1441 N N . VAL A 1 233 ? 30.11500 126.75800 -3.57800 1.000 68.54000 231 VAL C N 1
ATOM 1442 C CA . VAL A 1 233 ? 30.16000 125.94800 -2.36500 1.000 67.93000 231 VAL C CA 1
ATOM 1443 C C . VAL A 1 233 ? 30.68400 124.57600 -2.77000 1.000 68.04000 231 VAL C C 1
ATOM 1444 O O . VAL A 1 233 ? 29.94400 123.75900 -3.33200 1.000 66.59000 231 VAL C O 1
ATOM 1448 N N . SER A 1 234 ? 31.95800 124.31300 -2.48800 1.000 63.97000 232 SER C N 1
ATOM 1449 C CA . SER A 1 234 ? 32.54600 123.02100 -2.81100 1.000 70.68000 232 SER C CA 1
ATOM 1450 C C . SER A 1 234 ? 33.89900 122.90400 -2.12900 1.000 78.91000 232 SER C C 1
ATOM 1451 O O . SER A 1 234 ? 34.59500 123.90400 -1.92700 1.000 76.49000 232 SER C O 1
ATOM 1454 N N . ARG A 1 235 ? 34.26100 121.67100 -1.78200 1.000 78.04000 233 ARG C N 1
ATOM 1455 C CA . ARG A 1 235 ? 35.59700 121.39100 -1.28800 1.000 74.39000 233 ARG C CA 1
ATOM 1456 C C . ARG A 1 235 ? 36.61500 121.62300 -2.40500 1.000 73.74000 233 ARG C C 1
ATOM 1457 O O . ARG A 1 235 ? 36.26300 121.80400 -3.57100 1.000 82.86000 233 ARG C O 1
ATOM 1465 N N . LEU A 1 236 ? 37.89800 121.61700 -2.04200 1.000 72.05000 234 LEU C N 1
ATOM 1466 C CA . LEU A 1 236 ? 38.90700 121.92300 -3.04800 1.000 72.24000 234 LEU C CA 1
ATOM 1467 C C . LEU A 1 236 ? 39.27000 120.72300 -3.91200 1.000 77.68000 234 LEU C C 1
ATOM 1468 O O . LEU A 1 236 ? 39.69600 120.90700 -5.05900 1.000 79.78000 234 LEU C O 1
ATOM 1473 N N . ASP A 1 237 ? 39.12800 119.50300 -3.39700 1.000 75.40000 235 ASP C N 1
ATOM 1474 C CA . ASP A 1 237 ? 39.35500 118.33900 -4.24500 1.000 78.32000 235 ASP C CA 1
ATOM 1475 C C . ASP A 1 237 ? 38.36600 118.30900 -5.40200 1.000 78.75000 235 ASP C C 1
ATOM 1476 O O . ASP A 1 237 ? 38.74100 118.01600 -6.54400 1.000 69.74000 235 ASP C O 1
ATOM 1481 N N . CYS A 1 238 ? 37.10700 118.63700 -5.12600 1.000 78.08000 236 CYS C N 1
ATOM 1482 C CA . CYS A 1 238 ? 36.02300 118.50000 -6.08600 1.000 77.41000 236 CYS C CA 1
ATOM 1483 C C . CYS A 1 238 ? 35.76500 119.76100 -6.90000 1.000 67.28000 236 CYS C C 1
ATOM 1484 O O . CYS A 1 238 ? 34.86200 119.75900 -7.74300 1.000 74.55000 236 CYS C O 1
ATOM 1487 N N . LEU A 1 239 ? 36.52000 120.83300 -6.68400 1.000 61.65000 237 LEU C N 1
ATOM 1488 C CA . LEU A 1 239 ? 36.31600 122.03300 -7.48300 1.000 66.59000 237 LEU C CA 1
ATOM 1489 C C . LEU A 1 239 ? 36.86400 121.84100 -8.89200 1.000 62.90000 237 LEU C C 1
ATOM 1490 O O . LEU A 1 239 ? 37.98000 121.34900 -9.08000 1.000 69.56000 237 LEU C O 1
ATOM 1495 N N . ASN A 1 240 ? 36.07800 122.24300 -9.88300 1.000 43.97000 238 ASN C N 1
ATOM 1496 C CA . ASN A 1 240 ? 36.50500 122.25700 -11.27400 1.000 49.35000 238 ASN C CA 1
ATOM 1497 C C . ASN A 1 240 ? 36.76000 123.70800 -11.65800 1.000 54.70000 238 ASN C C 1
ATOM 1498 O O . ASN A 1 240 ? 35.82600 124.51700 -11.70000 1.000 50.44000 238 ASN C O 1
ATOM 1503 N N . VAL A 1 241 ? 38.02400 124.03000 -11.93600 1.000 61.56000 239 VAL C N 1
ATOM 1504 C CA . VAL A 1 241 ? 38.40600 125.41300 -12.19700 1.000 56.31000 239 VAL C CA 1
ATOM 1505 C C . VAL A 1 241 ? 37.88400 125.87400 -13.55200 1.000 57.83000 239 VAL C C 1
ATOM 1506 O O . VAL A 1 241 ? 37.42700 127.01500 -13.70000 1.000 58.69000 239 VAL C O 1
ATOM 1510 N N . GLU A 1 242 ? 37.94600 125.00200 -14.56200 1.000 57.17000 240 GLU C N 1
ATOM 1511 C CA . GLU A 1 242 ? 37.54200 125.39300 -15.91000 1.000 54.35000 240 GLU C CA 1
ATOM 1512 C C . GLU A 1 242 ? 36.05300 125.71000 -15.97600 1.000 58.30000 240 GLU C C 1
ATOM 1513 O O . GLU A 1 242 ? 35.63600 126.62000 -16.70100 1.000 61.66000 240 GLU C O 1
ATOM 1515 N N . GLN A 1 243 ? 35.23800 124.97400 -15.21700 1.000 60.55000 241 GLN C N 1
ATOM 1516 C CA . GLN A 1 243 ? 33.79100 125.17500 -15.22300 1.000 54.60000 241 GLN C CA 1
ATOM 1517 C C . GLN A 1 243 ? 33.39600 126.57600 -14.76400 1.000 59.60000 241 GLN C C 1
ATOM 1518 O O . GLN A 1 243 ? 32.28200 127.02400 -15.05700 1.000 63.46000 241 GLN C O 1
ATOM 1524 N N . LEU A 1 244 ? 34.29800 127.29100 -14.09800 1.000 64.86000 242 LEU C N 1
ATOM 1525 C CA . LEU A 1 244 ? 33.96100 128.57300 -13.49500 1.000 59.58000 242 LEU C CA 1
ATOM 1526 C C . LEU A 1 244 ? 33.60600 129.61300 -14.55300 1.000 61.75000 242 LEU C C 1
ATOM 1527 O O . LEU A 1 244 ? 34.26000 129.71400 -15.59500 1.000 63.97000 242 LEU C O 1
ATOM 1532 N N . ARG A 1 245 ? 32.56100 130.38900 -14.27000 1.000 61.42000 243 ARG C N 1
ATOM 1533 C CA . ARG A 1 245 ? 32.10700 131.42900 -15.18600 1.000 63.52000 243 ARG C CA 1
ATOM 1534 C C . ARG A 1 245 ? 33.19500 132.46900 -15.42100 1.000 60.16000 243 ARG C C 1
ATOM 1535 O O . ARG A 1 245 ? 33.76300 133.02200 -14.47400 1.000 63.66000 243 ARG C O 1
ATOM 1543 N N . VAL A 1 246 ? 33.47600 132.74200 -16.69100 1.000 64.63000 244 VAL C N 1
ATOM 1544 C CA . VAL A 1 246 ? 34.36300 133.82700 -17.08900 1.000 74.10000 244 VAL C CA 1
ATOM 1545 C C . VAL A 1 246 ? 33.60300 134.69300 -18.08500 1.000 75.51000 244 VAL C C 1
ATOM 1546 O O . VAL A 1 246 ? 33.18500 134.21000 -19.14500 1.000 78.94000 244 VAL C O 1
ATOM 1550 N N . LYS A 1 247 ? 33.39300 135.95500 -17.73000 1.000 76.54000 245 LYS C N 1
ATOM 1551 C CA . LYS A 1 247 ? 32.86000 136.94500 -18.65500 1.000 72.33000 245 LYS C CA 1
ATOM 1552 C C . LYS A 1 247 ? 34.03600 137.58700 -19.37900 1.000 74.99000 245 LYS C C 1
ATOM 1553 O O . LYS A 1 247 ? 34.91300 138.17400 -18.73800 1.000 73.99000 245 LYS C O 1
ATOM 1555 N N . THR A 1 248 ? 34.06200 137.46300 -20.70500 1.000 90.23000 246 THR C N 1
ATOM 1556 C CA . THR A 1 248 ? 35.18900 137.95700 -21.48300 1.000 89.80000 246 THR C CA 1
ATOM 1557 C C . THR A 1 248 ? 35.32700 139.47100 -21.33500 1.000 88.66000 246 THR C C 1
ATOM 1558 O O . THR A 1 248 ? 34.38800 140.17800 -20.95700 1.000 84.90000 246 THR C O 1
ATOM 1562 N N . GLY A 1 249 ? 36.52500 139.96700 -21.64300 1.000 88.14000 247 GLY C N 1
ATOM 1563 C CA . GLY A 1 249 ? 36.86700 141.34500 -21.37200 1.000 91.92000 247 GLY C CA 1
ATOM 1564 C C . GLY A 1 249 ? 37.30700 141.61800 -19.95100 1.000 77.32000 247 GLY C C 1
ATOM 1565 O O . GLY A 1 249 ? 37.69100 142.75300 -19.64500 1.000 69.58000 247 GLY C O 1
ATOM 1566 N N . GLU A 1 250 ? 37.25800 140.61800 -19.07800 1.000 76.79000 248 GLU C N 1
ATOM 1567 C CA . GLU A 1 250 ? 37.68100 140.75100 -17.69600 1.000 58.54000 248 GLU C CA 1
ATOM 1568 C C . GLU A 1 250 ? 39.19500 140.61500 -17.58400 1.000 59.64000 248 GLU C C 1
ATOM 1569 O O . GLU A 1 250 ? 39.89200 140.25600 -18.53600 1.000 65.54000 248 GLU C O 1
ATOM 1575 N N . ALA A 1 251 ? 39.70000 140.90400 -16.39100 1.000 59.16000 249 ALA C N 1
ATOM 1576 C CA . ALA A 1 251 ? 41.06300 140.57600 -16.00400 1.000 54.96000 249 ALA C CA 1
ATOM 1577 C C . ALA A 1 251 ? 40.98700 139.67200 -14.78600 1.000 62.11000 249 ALA C C 1
ATOM 1578 O O . ALA A 1 251 ? 40.33100 140.01500 -13.79700 1.000 65.94000 249 ALA C O 1
ATOM 1580 N N . LEU A 1 252 ? 41.63700 138.51700 -14.86400 1.000 61.28000 250 LEU C N 1
ATOM 1581 C CA . LEU A 1 252 ? 41.53500 137.50400 -13.82500 1.000 58.41000 250 LEU C CA 1
ATOM 1582 C C . LEU A 1 252 ? 42.73400 137.56200 -12.88900 1.000 58.76000 250 LEU C C 1
ATOM 1583 O O . LEU A 1 252 ? 43.86700 137.78900 -13.32300 1.000 59.05000 250 LEU C O 1
ATOM 1588 N N . ALA A 1 253 ? 42.47000 137.36500 -11.60000 1.000 60.00000 251 ALA C N 1
ATOM 1589 C CA . ALA A 1 253 ? 43.50300 137.18100 -10.59400 1.000 56.17000 251 ALA C CA 1
ATOM 1590 C C . ALA A 1 253 ? 43.10900 136.01900 -9.69700 1.000 55.05000 251 ALA C C 1
ATOM 1591 O O . ALA A 1 253 ? 41.94200 135.88500 -9.31400 1.000 55.10000 251 ALA C O 1
ATOM 1593 N N . VAL A 1 254 ? 44.08100 135.17300 -9.37700 1.000 52.17000 252 VAL C N 1
ATOM 1594 C CA . VAL A 1 254 ? 43.87100 134.02100 -8.51200 1.000 53.43000 252 VAL C CA 1
ATOM 1595 C C . VAL A 1 254 ? 44.72300 134.20300 -7.26600 1.00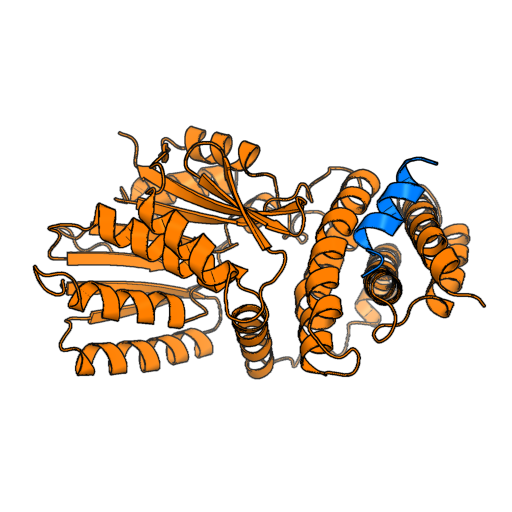0 52.98000 252 VAL C C 1
ATOM 1596 O O . VAL A 1 254 ? 45.86500 134.66800 -7.34800 1.000 56.38000 252 VAL C O 1
ATOM 1600 N N . SER A 1 255 ? 44.16200 133.85100 -6.11100 1.000 56.55000 253 SER C N 1
ATOM 1601 C CA . SER A 1 255 ? 44.86100 133.94900 -4.83600 1.000 52.80000 253 SER C CA 1
ATOM 1602 C C . SER A 1 255 ? 44.64500 132.66400 -4.05100 1.000 55.77000 253 SER C C 1
ATOM 1603 O O . SER A 1 255 ? 43.50800 132.19700 -3.91700 1.000 59.53000 253 SER C O 1
ATOM 1606 N N . SER A 1 256 ? 45.73500 132.09800 -3.53600 1.000 49.21000 254 SER C N 1
ATOM 1607 C CA . SER A 1 256 ? 45.70300 130.84300 -2.78700 1.000 50.23000 254 SER C CA 1
ATOM 1608 C C . SER A 1 256 ? 46.46000 131.05200 -1.48000 1.000 50.85000 254 SER C C 1
ATOM 1609 O O . SER A 1 256 ? 47.69400 131.07200 -1.47200 1.000 52.93000 254 SER C O 1
ATOM 1612 N N . VAL A 1 257 ? 45.72500 131.19600 -0.38100 1.000 46.31000 255 VAL C N 1
ATOM 1613 C CA . VAL A 1 257 ? 46.30800 131.42400 0.93600 1.000 42.41000 255 VAL C CA 1
ATOM 1614 C C . VAL A 1 257 ? 46.32200 130.07900 1.65600 1.000 50.50000 255 VAL C C 1
ATOM 1615 O O . VAL A 1 257 ? 45.28400 129.59300 2.11500 1.000 51.85000 255 VAL C O 1
ATOM 1619 N N . LEU A 1 258 ? 47.50700 129.46700 1.73200 1.000 56.79000 256 LEU C N 1
ATOM 1620 C CA . LEU A 1 258 ? 47.73000 128.22400 2.47300 1.000 58.43000 256 LEU C CA 1
ATOM 1621 C C . LEU A 1 258 ? 46.81400 127.10000 2.00800 1.000 60.30000 256 LEU C C 1
ATOM 1622 O O . LEU A 1 258 ? 46.38200 126.26900 2.81000 1.000 60.44000 256 LEU C O 1
ATOM 1627 N N . GLN A 1 259 ? 46.50700 127.05100 0.71300 1.000 60.88000 257 GLN C N 1
ATOM 1628 C CA . GLN A 1 259 ? 45.53800 126.09600 0.20000 1.000 61.28000 257 GLN C CA 1
ATOM 1629 C C . GLN A 1 259 ? 46.06700 125.25300 -0.95400 1.000 64.70000 257 GLN C C 1
ATOM 1630 O O . GLN A 1 259 ? 45.30000 124.48300 -1.54000 1.000 63.92000 257 GLN C O 1
ATOM 1636 N N . LEU A 1 260 ? 47.34900 125.37500 -1.29900 1.000 67.75000 258 LEU C N 1
ATOM 1637 C CA . LEU A 1 260 ? 47.91900 124.58800 -2.38500 1.000 65.18000 258 LEU C CA 1
ATOM 1638 C C . LEU A 1 260 ? 48.41500 123.22900 -1.90700 1.000 61.30000 258 LEU C C 1
ATOM 1639 O O . LEU A 1 260 ? 48.24800 122.22800 -2.60800 1.000 67.69000 258 LEU C O 1
ATOM 1644 N N . HIS A 1 261 ? 48.99800 123.17600 -0.71100 1.000 58.45000 259 HIS C N 1
ATOM 1645 C CA . HIS A 1 261 ? 49.62400 121.96000 -0.21200 1.000 55.27000 259 HIS C CA 1
ATOM 1646 C C . HIS A 1 261 ? 48.63600 120.83600 0.07600 1.000 64.71000 259 HIS C C 1
ATOM 1647 O O . HIS A 1 261 ? 49.07300 119.69800 0.29000 1.000 70.07000 259 HIS C O 1
ATOM 1654 N N . THR A 1 262 ? 47.32800 121.10900 0.09700 1.000 66.27000 260 THR C N 1
ATOM 1655 C CA . THR A 1 262 ? 46.36600 120.03100 0.30400 1.000 61.28000 260 THR C CA 1
ATOM 1656 C C . THR A 1 262 ? 46.24000 119.12000 -0.90900 1.000 65.81000 260 THR C C 1
ATOM 1657 O O . THR A 1 262 ? 45.65300 118.03900 -0.79200 1.000 70.66000 260 THR C O 1
ATOM 1661 N N . PHE A 1 263 ? 46.76800 119.53100 -2.06100 1.000 63.11000 261 PHE C N 1
ATOM 1662 C CA . PHE A 1 263 ? 46.73300 118.70800 -3.26000 1.000 64.59000 261 PHE C CA 1
ATOM 1663 C C . PHE A 1 263 ? 47.86300 117.69300 -3.31300 1.000 65.24000 261 PHE C C 1
ATOM 1664 O O . PHE A 1 263 ? 47.80200 116.76600 -4.12900 1.000 73.78000 261 PHE C O 1
ATOM 1672 N N . LEU A 1 264 ? 48.89200 117.84900 -2.47800 1.000 60.92000 262 LEU C N 1
ATOM 1673 C CA . LEU A 1 264 ? 49.96300 116.86100 -2.42200 1.000 68.32000 262 LEU C CA 1
ATOM 1674 C C . LEU A 1 264 ? 49.52200 115.56900 -1.74900 1.000 75.51000 262 LEU C C 1
ATOM 1675 O O . LEU A 1 264 ? 50.17800 114.53600 -1.93100 1.000 77.56000 262 LEU C O 1
ATOM 1680 N N . ALA A 1 265 ? 48.43900 115.60200 -0.97200 1.000 68.47000 263 ALA C N 1
ATOM 1681 C CA . ALA A 1 265 ? 47.88300 114.38900 -0.38800 1.000 64.18000 263 ALA C CA 1
ATOM 1682 C C . ALA A 1 265 ? 47.38900 113.45900 -1.48800 1.000 78.78000 263 ALA C C 1
ATOM 1683 O O . ALA A 1 265 ? 47.93100 112.36400 -1.68100 1.000 77.94000 263 ALA C O 1
ATOM 1685 N N . SER A 1 266 ? 46.36200 113.89000 -2.21400 1.000 86.70000 264 SER C N 1
ATOM 1686 C CA . SER A 1 266 ? 45.84700 113.13000 -3.34600 1.000 86.09000 264 SER C CA 1
ATOM 1687 C C . SER A 1 266 ? 46.85500 113.11000 -4.49000 1.000 81.79000 264 SER C C 1
ATOM 1688 O O . SER A 1 266 ? 47.24200 112.04600 -4.97200 1.000 94.29000 264 SER C O 1
ATOM 1691 N N . GLY A 1 297 ? 49.10900 112.98800 -10.69700 1.000 61.95000 327 GLY C N 1
ATOM 1692 C CA . GLY A 1 297 ? 49.47600 114.37100 -10.45400 1.000 75.94000 327 GLY C CA 1
ATOM 1693 C C . GLY A 1 297 ? 48.29300 115.24000 -10.07400 1.000 87.03000 327 GLY C C 1
ATOM 1694 O O . GLY A 1 297 ? 47.74400 115.95300 -10.91100 1.000 79.03000 327 GLY C O 1
ATOM 1695 N N . ARG A 1 298 ? 47.89800 115.17700 -8.80000 1.000 86.71000 328 ARG C N 1
ATOM 1696 C CA . ARG A 1 298 ? 46.77400 115.98300 -8.33500 1.000 75.43000 328 ARG C CA 1
ATOM 1697 C C . ARG A 1 298 ? 47.12400 117.46600 -8.32600 1.000 78.86000 328 ARG C C 1
ATOM 1698 O O . ARG A 1 298 ? 46.27900 118.31000 -8.64400 1.000 78.84000 328 ARG C O 1
ATOM 1700 N N . THR A 1 299 ? 48.36100 117.80100 -7.95800 1.000 76.44000 329 THR C N 1
ATOM 1701 C CA . THR A 1 299 ? 48.79300 119.19500 -7.96600 1.000 75.75000 329 THR C CA 1
ATOM 1702 C C . THR A 1 299 ? 48.89200 119.73500 -9.38700 1.000 77.39000 329 THR C C 1
ATOM 1703 O O . THR A 1 299 ? 48.28300 120.75900 -9.71900 1.000 74.13000 329 THR C O 1
ATOM 1707 N N . ASP A 1 300 ? 49.66500 119.05600 -10.23900 1.000 74.94000 330 ASP C N 1
ATOM 1708 C CA . ASP A 1 300 ? 49.94800 119.58600 -11.56600 1.000 76.45000 330 ASP C CA 1
ATOM 1709 C C . ASP A 1 300 ? 48.68900 119.67300 -12.41900 1.000 81.48000 330 ASP C C 1
ATOM 1710 O O . ASP A 1 300 ? 48.58100 120.55800 -13.27500 1.000 79.99000 330 ASP C O 1
ATOM 1715 N N . SER A 1 301 ? 47.73000 118.76900 -12.20400 1.000 83.79000 331 SER C N 1
ATOM 1716 C CA . SER A 1 301 ? 46.43200 118.91100 -12.85600 1.000 81.81000 331 SER C CA 1
ATOM 1717 C C . SER A 1 301 ? 45.75700 120.20800 -12.43800 1.000 76.86000 331 SER C C 1
ATOM 1718 O O . SER A 1 301 ? 45.15800 120.90400 -13.26600 1.000 79.48000 331 SER C O 1
ATOM 1721 N N . PHE A 1 302 ? 45.86200 120.55700 -11.15500 1.000 71.09000 332 PHE C N 1
ATOM 1722 C CA . PHE A 1 302 ? 45.16900 121.73400 -10.64400 1.000 69.08000 332 PHE C CA 1
ATOM 1723 C C . PHE A 1 302 ? 45.81300 123.02600 -11.13000 1.000 70.16000 332 PHE C C 1
ATOM 1724 O O . PHE A 1 302 ? 45.10800 123.96300 -11.52400 1.000 68.57000 332 PHE C O 1
ATOM 1732 N N . LEU A 1 303 ? 47.14700 123.10400 -11.09700 1.000 67.58000 333 LEU C N 1
ATOM 1733 C CA . LEU A 1 303 ? 47.82400 124.32400 -11.52700 1.000 65.58000 333 LEU C CA 1
ATOM 1734 C C . LEU A 1 303 ? 47.56100 124.61200 -13.00100 1.000 69.66000 333 LEU C C 1
ATOM 1735 O O . LEU A 1 303 ? 47.35000 125.76700 -13.38700 1.000 73.64000 333 LEU C O 1
ATOM 1740 N N . ASN A 1 304 ? 47.56800 123.57200 -13.83900 1.000 69.83000 334 ASN C N 1
ATOM 1741 C CA . ASN A 1 304 ? 47.28200 123.75900 -15.25900 1.000 74.08000 334 ASN C CA 1
ATOM 1742 C C . ASN A 1 304 ? 45.84500 124.21800 -15.47800 1.000 67.54000 334 ASN C C 1
ATOM 1743 O O . ASN A 1 304 ? 45.56600 124.98700 -16.40600 1.000 64.85000 334 ASN C O 1
ATOM 1748 N N . ALA A 1 305 ? 44.91900 123.75200 -14.63800 1.000 61.90000 335 ALA C N 1
ATOM 1749 C CA . ALA A 1 305 ? 43.54100 124.22200 -14.73000 1.000 58.01000 335 ALA C CA 1
ATOM 1750 C C . ALA A 1 305 ? 43.45400 125.71700 -14.45300 1.000 62.50000 335 ALA C C 1
ATOM 1751 O O . ALA A 1 305 ? 42.68600 126.43400 -15.10500 1.000 61.30000 335 ALA C O 1
ATOM 1753 N N . ILE A 1 306 ? 44.23600 126.20300 -13.48500 1.000 68.08000 336 ILE C N 1
ATOM 1754 C CA . ILE A 1 306 ? 44.34700 127.64300 -13.26400 1.000 62.08000 336 ILE C CA 1
ATOM 1755 C C . ILE A 1 306 ? 45.00700 128.30500 -14.46400 1.000 59.20000 336 ILE C C 1
ATOM 1756 O O . ILE A 1 306 ? 44.57700 129.37000 -14.92400 1.000 64.92000 336 ILE C O 1
ATOM 1761 N N . TRP A 1 307 ? 46.07000 127.68500 -14.98100 1.000 53.84000 337 TRP C N 1
ATOM 1762 C CA . TRP A 1 307 ? 46.70900 128.15600 -16.20500 1.000 55.09000 337 TRP C CA 1
ATOM 1763 C C . TRP A 1 307 ? 45.71400 128.27400 -17.35100 1.000 58.20000 337 TRP C C 1
ATOM 1764 O O . TRP A 1 307 ? 45.80200 129.20000 -18.16600 1.000 53.48000 337 TRP C O 1
ATOM 1775 N N . GLY A 1 308 ? 44.75400 127.35000 -17.42400 1.000 65.29000 338 GLY C N 1
ATOM 1776 C CA . GLY A 1 308 ? 43.74500 127.36000 -18.47300 1.000 58.37000 338 GLY C CA 1
ATOM 1777 C C . GLY A 1 308 ? 42.85000 128.58400 -18.48500 1.000 68.62000 338 GLY C C 1
ATOM 1778 O O . GLY A 1 308 ? 42.14800 128.80100 -19.47900 1.000 83.55000 338 GLY C O 1
ATOM 1779 N N . LEU A 1 309 ? 42.85000 129.38100 -17.41600 1.000 55.76000 339 LEU C N 1
ATOM 1780 C CA . LEU A 1 309 ? 42.04900 130.59600 -17.36000 1.000 53.20000 339 LEU C CA 1
ATOM 1781 C C . LEU A 1 309 ? 42.83300 131.84400 -17.73600 1.000 56.06000 339 LEU C C 1
ATOM 1782 O O . LEU A 1 309 ? 42.24100 132.92600 -17.80400 1.000 59.64000 339 LEU C O 1
ATOM 1787 N N . SER A 1 310 ? 44.14000 131.71500 -17.97000 1.000 55.08000 340 SER C N 1
ATOM 1788 C CA . SER A 1 310 ? 45.02600 132.81100 -18.34800 1.000 57.17000 340 SER C CA 1
ATOM 1789 C C . SER A 1 310 ? 44.99900 133.92900 -17.31000 1.000 59.58000 340 SER C C 1
ATOM 1790 O O . SER A 1 310 ? 44.64000 135.06900 -17.63600 1.000 54.61000 340 SER C O 1
ATOM 1793 N N . PRO A 1 311 ? 45.38500 133.65900 -16.06400 1.000 60.91000 341 PRO C N 1
ATOM 1794 C CA . PRO A 1 311 ? 45.30600 134.70100 -15.03700 1.000 52.34000 341 PRO C CA 1
ATOM 1795 C C . PRO A 1 311 ? 46.38700 135.75000 -15.23000 1.000 54.63000 341 PRO C C 1
ATOM 1796 O O . PRO A 1 311 ? 47.52900 135.43600 -15.57200 1.000 56.07000 341 PRO C O 1
ATOM 1800 N N . LYS A 1 312 ? 46.01200 137.01300 -15.01900 1.000 53.80000 342 LYS C N 1
ATOM 1801 C CA . LYS A 1 312 ? 47.00600 138.08100 -15.01600 1.000 51.67000 342 LYS C CA 1
ATOM 1802 C C . LYS A 1 312 ? 48.04700 137.83600 -13.93200 1.000 52.09000 342 LYS C C 1
ATOM 1803 O O . LYS A 1 312 ? 49.25600 137.88700 -14.18900 1.000 55.19000 342 LYS C O 1
ATOM 1805 N N . VAL A 1 313 ? 47.59300 137.55500 -12.71100 1.000 56.50000 343 VAL C N 1
ATOM 1806 C CA . VAL A 1 313 ? 48.47400 137.15800 -11.62100 1.000 54.97000 343 VAL C CA 1
ATOM 1807 C C . VAL A 1 313 ? 47.83500 136.00500 -10.86300 1.000 52.29000 343 VAL C C 1
ATOM 1808 O O . VAL A 1 313 ? 46.60900 135.89700 -10.76700 1.000 51.39000 343 VAL C O 1
ATOM 1812 N N . MET A 1 314 ? 48.68600 135.13200 -10.33400 1.000 54.52000 344 MET C N 1
ATOM 1813 C CA . MET A 1 314 ? 48.30100 134.16200 -9.32100 1.000 55.34000 344 MET C CA 1
ATOM 1814 C C . MET A 1 314 ? 49.27800 134.32600 -8.16800 1.000 59.19000 344 MET C C 1
ATOM 1815 O O . MET A 1 314 ? 50.48200 134.11700 -8.34100 1.000 57.23000 344 MET C O 1
ATOM 1820 N N . VAL A 1 315 ? 48.77400 134.74000 -7.01200 1.000 46.95000 345 VAL C N 1
ATOM 1821 C CA . VAL A 1 315 ? 49.59900 134.95800 -5.83000 1.000 44.11000 345 VAL C CA 1
ATOM 1822 C C . VAL A 1 315 ? 49.36500 133.79400 -4.88000 1.000 39.58000 345 VAL C C 1
ATOM 1823 O O . VAL A 1 315 ? 48.21700 133.49200 -4.53100 1.000 45.52000 345 VAL C O 1
ATOM 1827 N N . VAL A 1 316 ? 50.44600 133.14000 -4.46600 1.000 38.92000 346 VAL C N 1
ATOM 1828 C CA . VAL A 1 316 ? 50.37900 131.95300 -3.62300 1.000 43.35000 346 VAL C CA 1
ATOM 1829 C C . VAL A 1 316 ? 51.05100 132.27600 -2.29700 1.000 53.75000 346 VAL C C 1
ATOM 1830 O O . VAL A 1 316 ? 52.27300 132.46700 -2.23900 1.000 60.26000 346 VAL C O 1
ATOM 1834 N N . THR A 1 317 ? 50.25500 132.34900 -1.23500 1.000 49.62000 347 THR C N 1
ATOM 1835 C CA . THR A 1 317 ? 50.76700 132.35800 0.12900 1.000 49.16000 347 THR C CA 1
ATOM 1836 C C . THR A 1 317 ? 50.83500 130.91500 0.60500 1.000 49.02000 347 THR C C 1
ATOM 1837 O O . THR A 1 317 ? 49.81700 130.21500 0.60800 1.000 52.50000 347 THR C O 1
ATOM 1841 N N . GLU A 1 318 ? 52.02500 130.46300 0.98800 1.000 53.78000 348 GLU C N 1
ATOM 1842 C CA . GLU A 1 318 ? 52.16800 129.08500 1.42500 1.000 56.22000 348 GLU C CA 1
ATOM 1843 C C . GLU A 1 318 ? 53.20200 128.96800 2.53100 1.000 58.04000 348 GLU C C 1
ATOM 1844 O O . GLU A 1 318 ? 54.12300 129.78200 2.64600 1.000 57.22000 348 GLU C O 1
ATOM 1850 N N . GLN A 1 319 ? 53.03200 127.92200 3.33300 1.000 58.93000 349 GLN C N 1
ATOM 1851 C CA . GLN A 1 319 ? 53.90800 127.65700 4.46000 1.000 53.13000 349 GLN C CA 1
ATOM 1852 C C . GLN A 1 319 ? 55.26500 127.17900 3.96000 1.000 54.12000 349 GLN C C 1
ATOM 1853 O O . GLN A 1 319 ? 55.37000 126.50200 2.93400 1.000 59.38000 349 GLN C O 1
ATOM 1859 N N . ASP A 1 320 ? 56.30800 127.54100 4.69600 1.000 66.12000 350 ASP C N 1
ATOM 1860 C CA . ASP A 1 320 ? 57.68500 127.37300 4.25700 1.000 58.32000 350 ASP C CA 1
ATOM 1861 C C . ASP A 1 320 ? 58.41900 126.50700 5.28400 1.000 65.94000 350 ASP C C 1
ATOM 1862 O O . ASP A 1 320 ? 59.23200 126.99500 6.07200 1.000 66.19000 350 ASP C O 1
ATOM 1867 N N . SER A 1 321 ? 58.12300 125.21100 5.26500 1.000 63.66000 351 SER C N 1
ATOM 1868 C CA . SER A 1 321 ? 58.76000 124.25000 6.15200 1.000 56.34000 351 SER C CA 1
ATOM 1869 C C . SER A 1 321 ? 58.62700 122.86600 5.53200 1.000 63.71000 351 SER C C 1
ATOM 1870 O O . SER A 1 321 ? 57.63700 122.57000 4.85700 1.000 63.85000 351 SER C O 1
ATOM 1873 N N . ASP A 1 322 ? 59.64000 122.02400 5.75500 1.000 64.43000 352 ASP C N 1
ATOM 1874 C CA . ASP A 1 322 ? 59.65700 120.67900 5.17600 1.000 64.64000 352 ASP C CA 1
ATOM 1875 C C . ASP A 1 322 ? 58.97200 119.71700 6.14000 1.000 62.39000 352 ASP C C 1
ATOM 1876 O O . ASP A 1 322 ? 59.60500 119.01200 6.92900 1.000 63.00000 352 ASP C O 1
ATOM 1881 N N . HIS A 1 323 ? 57.64100 119.68700 6.06000 1.000 59.90000 353 HIS C N 1
ATOM 1882 C CA . HIS A 1 323 ? 56.82400 118.81900 6.89700 1.000 62.38000 353 HIS C CA 1
ATOM 1883 C C . HIS A 1 323 ? 56.26200 117.63000 6.12600 1.000 57.09000 353 HIS C C 1
ATOM 1884 O O . HIS A 1 323 ? 55.28200 117.02000 6.56500 1.000 57.48000 353 HIS C O 1
ATOM 1891 N N . ASN A 1 324 ? 56.85200 117.28800 4.98100 1.000 60.32000 354 ASN C N 1
ATOM 1892 C CA . ASN A 1 324 ? 56.35300 116.19000 4.15500 1.000 55.33000 354 ASN C CA 1
ATOM 1893 C C . ASN A 1 324 ? 57.49200 115.20800 3.87200 1.000 61.15000 354 ASN C C 1
ATOM 1894 O O . ASN A 1 324 ? 57.81600 114.90100 2.72500 1.000 62.63000 354 ASN C O 1
ATOM 1899 N N . GLY A 1 325 ? 58.11600 114.72200 4.94300 1.000 70.13000 355 GLY C N 1
ATOM 1900 C CA . GLY A 1 325 ? 59.03800 113.62000 4.81500 1.000 69.96000 355 GLY C CA 1
ATOM 1901 C C . GLY A 1 325 ? 58.31400 112.30500 4.60200 1.000 68.70000 355 GLY C C 1
ATOM 1902 O O . GLY A 1 325 ? 57.14000 112.14900 4.93400 1.000 66.30000 355 GLY C O 1
ATOM 1903 N N . SER A 1 326 ? 59.03300 111.34200 4.02300 1.000 72.75000 356 SER C N 1
ATOM 1904 C CA . SER A 1 326 ? 58.43600 110.03400 3.78000 1.000 73.40000 356 SER C CA 1
ATOM 1905 C C . SER A 1 326 ? 58.25600 109.26000 5.07900 1.000 74.36000 356 SER C C 1
ATOM 1906 O O . SER A 1 326 ? 57.23800 108.58200 5.27000 1.000 68.97000 356 SER C O 1
ATOM 1909 N N . THR A 1 327 ? 59.22700 109.34900 5.98000 1.000 70.45000 357 THR C N 1
ATOM 1910 C CA . THR A 1 327 ? 59.20300 108.62500 7.24100 1.000 69.43000 357 THR C CA 1
ATOM 1911 C C . THR A 1 327 ? 58.66800 109.50600 8.36300 1.000 69.36000 357 THR C C 1
ATOM 1912 O O . THR A 1 327 ? 58.67400 110.73600 8.27900 1.000 71.68000 357 THR C O 1
ATOM 1916 N N . LEU A 1 328 ? 58.20000 108.84800 9.42700 1.000 66.68000 358 LEU C N 1
ATOM 1917 C CA . LEU A 1 328 ? 57.73100 109.57000 10.60500 1.000 64.99000 358 LEU C CA 1
ATOM 1918 C C . LEU A 1 328 ? 58.84800 110.41200 11.21000 1.000 74.89000 358 LEU C C 1
ATOM 1919 O O . LEU A 1 328 ? 58.63100 111.57400 11.57400 1.000 77.23000 358 LEU C O 1
ATOM 1924 N N . MET A 1 329 ? 60.05100 109.84200 11.32100 1.000 79.04000 359 MET C N 1
ATOM 1925 C CA . MET A 1 329 ? 61.16000 110.53600 11.97200 1.000 79.04000 359 MET C CA 1
ATOM 1926 C C . MET A 1 329 ? 61.51500 111.82400 11.23600 1.000 80.31000 359 MET C C 1
ATOM 1927 O O . MET A 1 329 ? 61.52400 112.91100 11.82600 1.000 84.44000 359 MET C O 1
ATOM 1932 N N . GLU A 1 330 ? 61.81700 111.71700 9.93800 1.000 77.44000 360 GLU C N 1
ATOM 1933 C CA . GLU A 1 330 ? 62.13500 112.89900 9.14200 1.000 75.42000 360 GLU C CA 1
ATOM 1934 C C . GLU A 1 330 ? 61.00000 113.91100 9.16200 1.000 73.96000 360 GLU C C 1
ATOM 1935 O O . GLU A 1 330 ? 61.24000 115.12300 9.09800 1.000 71.66000 360 GLU C O 1
ATOM 1937 N N . ARG A 1 331 ? 59.76100 113.43300 9.25800 1.000 72.29000 361 ARG C N 1
ATOM 1938 C CA . ARG A 1 331 ? 58.62100 114.34000 9.31200 1.000 67.99000 361 ARG C CA 1
ATOM 1939 C C . ARG A 1 331 ? 58.49100 114.97000 10.69100 1.000 67.46000 361 ARG C C 1
ATOM 1940 O O . ARG A 1 331 ? 58.10200 116.13600 10.81300 1.000 63.74000 361 ARG C O 1
ATOM 1948 N N . LEU A 1 332 ? 58.82400 114.21800 11.74100 1.000 72.99000 362 LEU C N 1
ATOM 1949 C CA . LEU A 1 332 ? 58.64100 114.71000 13.10400 1.000 63.21000 362 LEU C CA 1
ATOM 1950 C C . LEU A 1 332 ? 59.67000 115.78400 13.44000 1.000 69.18000 362 LEU C C 1
ATOM 1951 O O . LEU A 1 332 ? 59.31100 116.89400 13.85200 1.000 77.82000 362 LEU C O 1
ATOM 1956 N N . LEU A 1 333 ? 60.95800 115.46300 13.28700 1.000 70.01000 363 LEU C N 1
ATOM 1957 C CA . LEU A 1 333 ? 62.02300 116.36400 13.72500 1.000 65.36000 363 LEU C CA 1
ATOM 1958 C C . LEU A 1 333 ? 61.8550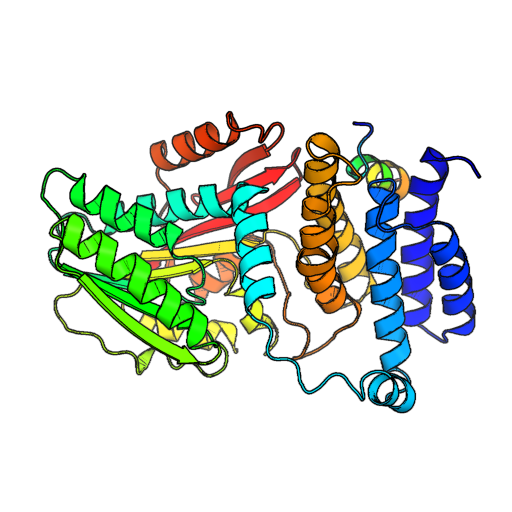0 117.76000 13.13300 1.000 71.16000 363 LEU C C 1
ATOM 1959 O O . LEU A 1 333 ? 61.80000 118.75900 13.86000 1.000 72.14000 363 LEU C O 1
ATOM 1964 N N . GLU A 1 334 ? 61.76300 117.84500 11.80500 1.000 74.60000 364 GLU C N 1
ATOM 1965 C CA . GLU A 1 334 ? 61.59600 119.14400 11.16300 1.000 72.17000 364 GLU C CA 1
ATOM 1966 C C . GLU A 1 334 ? 60.26900 119.79100 11.53500 1.000 65.68000 364 GLU C C 1
ATOM 1967 O O . GLU A 1 334 ? 60.15600 121.02200 11.51600 1.000 71.44000 364 GLU C O 1
ATOM 1973 N N . SER A 1 335 ? 59.25800 118.99000 11.87900 1.000 61.29000 365 SER C N 1
ATOM 1974 C CA . SER A 1 335 ? 57.96300 119.55900 12.24100 1.000 62.32000 365 SER C CA 1
ATOM 1975 C C . SER A 1 335 ? 58.04900 120.35600 13.53600 1.000 65.98000 365 SER C C 1
ATOM 1976 O O . SER A 1 335 ? 57.59500 121.50500 13.59800 1.000 66.40000 365 SER C O 1
ATOM 1979 N N . LEU A 1 336 ? 58.62700 119.76500 14.58600 1.000 70.23000 366 LEU C N 1
ATOM 1980 C CA . LEU A 1 336 ? 58.69200 120.46400 15.86400 1.000 66.37000 366 LEU C CA 1
ATOM 1981 C C . LEU A 1 336 ? 59.67800 121.62400 15.84400 1.000 65.83000 366 LEU C C 1
ATOM 1982 O O . LEU A 1 336 ? 59.52900 122.55000 16.64500 1.000 67.29000 366 LEU C O 1
ATOM 1987 N N . TYR A 1 337 ? 60.67700 121.59500 14.95700 1.000 74.20000 367 TYR C N 1
ATOM 1988 C CA . TYR A 1 337 ? 61.52800 122.76600 14.77200 1.000 74.50000 367 TYR C CA 1
ATOM 1989 C C . TYR A 1 337 ? 60.68800 123.98200 14.40900 1.000 69.20000 367 TYR C C 1
ATOM 1990 O O . TYR A 1 337 ? 60.88100 125.07500 14.95700 1.000 67.87000 367 TYR C O 1
ATOM 1999 N N . THR A 1 338 ? 59.74700 123.80200 13.48100 1.000 64.93000 368 THR C N 1
ATOM 2000 C CA . THR A 1 338 ? 58.95100 124.91900 12.99000 1.000 65.35000 368 THR C CA 1
ATOM 2001 C C . THR A 1 338 ? 57.93300 125.36800 14.02900 1.000 61.57000 368 THR C C 1
ATOM 2002 O O . THR A 1 338 ? 57.77400 126.56900 14.28000 1.000 56.05000 368 THR C O 1
ATOM 2006 N N . TYR A 1 339 ? 57.23400 124.41500 14.64900 1.000 62.62000 369 TYR C N 1
ATOM 2007 C CA . TYR A 1 339 ? 56.17400 124.77600 15.58300 1.000 57.73000 369 TYR C CA 1
ATOM 2008 C C . TYR A 1 339 ? 56.74000 125.30000 16.89400 1.000 60.95000 369 TYR C C 1
ATOM 2009 O O . TYR A 1 339 ? 56.06800 126.06400 17.59500 1.000 60.27000 369 TYR C O 1
ATOM 2018 N N . ALA A 1 340 ? 57.96900 124.91100 17.23800 1.000 56.59000 370 ALA C N 1
ATOM 2019 C CA . ALA A 1 340 ? 58.63800 125.53800 18.37000 1.000 49.11000 370 ALA C CA 1
ATOM 2020 C C . ALA A 1 340 ? 58.77700 127.03800 18.15300 1.000 53.88000 370 ALA C C 1
ATOM 2021 O O . ALA A 1 340 ? 58.60700 127.82800 19.08800 1.000 57.38000 370 ALA C O 1
ATOM 2023 N N . ALA A 1 341 ? 59.06800 127.45100 16.91900 1.000 59.04000 371 ALA C N 1
ATOM 2024 C CA . ALA A 1 341 ? 59.19100 128.87500 16.62400 1.000 57.45000 371 ALA C CA 1
ATOM 2025 C C . ALA A 1 341 ? 57.85300 129.58900 16.75900 1.000 59.95000 371 ALA C C 1
ATOM 2026 O O . ALA A 1 341 ? 57.79200 130.70700 17.28400 1.000 64.55000 371 ALA C O 1
ATOM 2028 N N . LEU A 1 342 ? 56.77100 128.96400 16.28800 1.000 62.55000 372 LEU C N 1
ATOM 2029 C CA . LEU A 1 342 ? 55.45300 129.58700 16.39900 1.000 57.27000 372 LEU C CA 1
ATOM 2030 C C . LEU A 1 342 ? 55.02400 129.73300 17.85300 1.000 56.29000 372 LEU C C 1
ATOM 2031 O O . LEU A 1 342 ? 54.45400 130.76000 18.24000 1.000 59.72000 372 LEU C O 1
ATOM 2036 N N . PHE A 1 343 ? 55.28500 128.71300 18.67300 1.000 61.42000 373 PHE C N 1
ATOM 2037 C CA . PHE A 1 343 ? 54.92900 128.78800 20.08500 1.000 67.53000 373 PHE C CA 1
ATOM 2038 C C . PHE A 1 343 ? 55.75900 129.82100 20.83400 1.000 69.16000 373 PHE C C 1
ATOM 2039 O O . PHE A 1 343 ? 55.30900 130.32700 21.86800 1.000 71.88000 373 PHE C O 1
ATOM 2047 N N . ASP A 1 344 ? 56.95600 130.14100 20.33700 1.000 67.37000 374 ASP C N 1
ATOM 2048 C CA . ASP A 1 344 ? 57.77800 131.16400 20.97700 1.000 66.78000 374 ASP C CA 1
ATOM 2049 C C . ASP A 1 344 ? 57.11200 132.53200 20.89400 1.000 70.66000 374 ASP C C 1
ATOM 2050 O O . ASP A 1 344 ? 57.09300 133.28600 21.87600 1.000 76.71000 374 ASP C O 1
ATOM 2055 N N . CYS A 1 345 ? 56.57300 132.87400 19.71800 1.000 73.12000 375 CYS C N 1
ATOM 2056 C CA . CYS A 1 345 ? 55.84200 134.12800 19.56000 1.000 72.42000 375 CYS C CA 1
ATOM 2057 C C . CYS A 1 345 ? 54.76300 134.26600 20.62500 1.000 76.57000 375 CYS C C 1
ATOM 2058 O O . CYS A 1 345 ? 54.59200 135.33300 21.22700 1.000 82.63000 375 CYS C O 1
ATOM 2061 N N . LEU A 1 346 ? 54.03300 133.17900 20.88000 1.000 74.33000 376 LEU C N 1
ATOM 2062 C CA . LEU A 1 346 ? 52.92100 133.23800 21.82200 1.000 75.32000 376 LEU C CA 1
ATOM 2063 C C . LEU A 1 346 ? 53.40800 133.42300 23.25400 1.000 76.65000 376 LEU C C 1
ATOM 2064 O O . LEU A 1 346 ? 52.80800 134.18200 24.02100 1.000 78.51000 376 LEU C O 1
ATOM 2069 N N . GLU A 1 347 ? 54.49400 132.75200 23.64500 1.000 66.61000 377 GLU C N 1
ATOM 2070 C CA . GLU A 1 347 ? 54.98000 132.96300 25.00600 1.000 80.10000 377 GLU C CA 1
ATOM 2071 C C . GLU A 1 347 ? 55.61200 134.34000 25.16900 1.000 80.29000 377 GLU C C 1
ATOM 2072 O O . GLU A 1 347 ? 55.49300 134.95800 26.23500 1.000 97.51000 377 GLU C O 1
ATOM 2078 N N . THR A 1 348 ? 56.27600 134.84200 24.12600 1.000 69.27000 378 THR C N 1
ATOM 2079 C CA . THR A 1 348 ? 56.97300 136.11900 24.25300 1.000 73.61000 378 THR C CA 1
ATOM 2080 C C . THR A 1 348 ? 56.01400 137.26600 24.55600 1.000 78.22000 378 THR C C 1
ATOM 2081 O O . THR A 1 348 ? 56.38600 138.21300 25.26000 1.000 80.69000 378 THR C O 1
ATOM 2085 N N . LYS A 1 349 ? 54.77700 137.20000 24.05200 1.000 72.72000 379 LYS C N 1
ATOM 2086 C CA . LYS A 1 349 ? 53.88400 138.34800 24.10000 1.000 72.23000 379 LYS C CA 1
ATOM 2087 C C . LYS A 1 349 ? 52.48500 138.07300 24.64400 1.000 71.02000 379 LYS C C 1
ATOM 2088 O O . LYS A 1 349 ? 51.70400 139.02100 24.77500 1.000 74.39000 379 LYS C O 1
ATOM 2090 N N . VAL A 1 350 ? 52.13900 136.82900 24.96200 1.000 72.18000 380 VAL C N 1
ATOM 2091 C CA . VAL A 1 350 ? 50.79500 136.52500 25.45700 1.000 68.71000 380 VAL C CA 1
ATOM 2092 C C . VAL A 1 350 ? 50.88700 135.92300 26.85500 1.000 70.52000 380 VAL C C 1
ATOM 2093 O O . VAL A 1 350 ? 51.77100 135.09200 27.11200 1.000 70.01000 380 VAL C O 1
ATOM 2097 N N . PRO A 1 351 ? 50.02300 136.32700 27.78800 1.000 66.81000 381 PRO C N 1
ATOM 2098 C CA . PRO A 1 351 ? 49.98300 135.65700 29.09200 1.000 70.62000 381 PRO C CA 1
ATOM 2099 C C . PRO A 1 351 ? 49.73000 134.16800 28.92700 1.000 70.34000 381 PRO C C 1
ATOM 2100 O O . PRO A 1 351 ? 49.02300 133.73300 28.01500 1.000 64.99000 381 PRO C O 1
ATOM 2104 N N . ARG A 1 352 ? 50.32300 133.38400 29.82900 1.000 67.14000 382 ARG C N 1
ATOM 2105 C CA . ARG A 1 352 ? 50.23900 131.93300 29.71100 1.000 66.19000 382 ARG C CA 1
ATOM 2106 C C . ARG A 1 352 ? 48.82800 131.42300 29.97400 1.000 75.95000 382 ARG C C 1
ATOM 2107 O O . ARG A 1 352 ? 48.43700 130.38400 29.43000 1.000 76.41000 382 ARG C O 1
ATOM 2115 N N . THR A 1 353 ? 48.05100 132.13800 30.78500 1.000 75.38000 383 THR C N 1
ATOM 2116 C CA . THR A 1 353 ? 46.72000 131.69600 31.18000 1.000 77.61000 383 THR C CA 1
ATOM 2117 C C . THR A 1 353 ? 45.62200 132.12600 30.21500 1.000 79.27000 383 THR C C 1
ATOM 2118 O O . THR A 1 353 ? 44.46900 131.71200 30.39500 1.000 80.68000 383 THR C O 1
ATOM 2122 N N . SER A 1 354 ? 45.94000 132.93900 29.20900 1.000 70.48000 384 SER C N 1
ATOM 2123 C CA . SER A 1 354 ? 44.91300 133.45100 28.31100 1.000 74.17000 384 SER C CA 1
ATOM 2124 C C . SER A 1 354 ? 44.28400 132.32100 27.50600 1.000 74.82000 384 SER C C 1
ATOM 2125 O O . SER A 1 354 ? 44.98100 131.45300 26.97500 1.000 69.67000 384 SER C O 1
ATOM 2128 N N . GLN A 1 355 ? 42.95200 132.33500 27.42300 1.000 75.75000 385 GLN C N 1
ATOM 2129 C CA . GLN A 1 355 ? 42.24900 131.34000 26.62300 1.000 76.27000 385 GLN C CA 1
ATOM 2130 C C . GLN A 1 355 ? 42.55700 131.50000 25.14300 1.000 74.53000 385 GLN C C 1
ATOM 2131 O O . GLN A 1 355 ? 42.59500 130.50600 24.41000 1.000 74.95000 385 GLN C O 1
ATOM 2137 N N . ASP A 1 356 ? 42.78000 132.73600 24.69500 1.000 70.52000 386 ASP C N 1
ATOM 2138 C CA . ASP A 1 356 ? 43.05100 132.98900 23.28400 1.000 61.85000 386 ASP C CA 1
ATOM 2139 C C . ASP A 1 356 ? 44.30500 132.25800 22.82600 1.000 63.67000 386 ASP C C 1
ATOM 2140 O O . ASP A 1 356 ? 44.32000 131.63300 21.75800 1.000 67.88000 386 ASP C O 1
ATOM 2145 N N . ARG A 1 357 ? 45.37400 132.33800 23.61800 1.000 63.26000 387 ARG C N 1
ATOM 2146 C CA . ARG A 1 357 ? 46.57500 131.56800 23.31900 1.000 59.85000 387 ARG C CA 1
ATOM 2147 C C . ARG A 1 357 ? 46.26100 130.07700 23.25500 1.000 62.99000 387 ARG C C 1
ATOM 2148 O O . ARG A 1 357 ? 46.63400 129.39400 22.29600 1.000 62.95000 387 ARG C O 1
ATOM 2156 N N . ILE A 1 358 ? 45.54800 129.56200 24.26200 1.000 64.42000 388 ILE C N 1
ATOM 2157 C CA . ILE A 1 358 ? 45.21700 128.14000 24.30300 1.000 64.24000 388 ILE C CA 1
ATOM 2158 C C . ILE A 1 358 ? 44.31900 127.74200 23.14000 1.000 63.82000 388 ILE C C 1
ATOM 2159 O O . ILE A 1 358 ? 44.39800 126.61000 22.64600 1.000 61.48000 388 ILE C O 1
ATOM 2164 N N . LYS A 1 359 ? 43.44800 128.64500 22.68900 1.000 74.42000 389 LYS C N 1
ATOM 2165 C CA . LYS A 1 359 ? 42.51800 128.28500 21.62500 1.000 62.18000 389 LYS C CA 1
ATOM 2166 C C . LYS A 1 359 ? 43.19500 128.20200 20.26300 1.000 61.18000 389 LYS C C 1
ATOM 2167 O O . LYS A 1 359 ? 42.72500 127.46500 19.39400 1.000 65.09000 389 LYS C O 1
ATOM 2173 N N . VAL A 1 360 ? 44.28800 128.93200 20.04900 1.000 66.22000 390 VAL C N 1
ATOM 2174 C CA . VAL A 1 360 ? 44.98300 128.81500 18.77000 1.000 61.05000 390 VAL C CA 1
ATOM 2175 C C . VAL A 1 360 ? 45.90100 127.59900 18.76200 1.000 57.44000 390 VAL C C 1
ATOM 2176 O O . VAL A 1 360 ? 45.93400 126.84500 17.78300 1.000 64.69000 390 VAL C O 1
ATOM 2180 N N . GLU A 1 361 ? 46.65200 127.37600 19.84400 1.000 60.69000 391 GLU C N 1
ATOM 2181 C CA . GLU A 1 361 ? 47.56500 126.23600 19.88300 1.000 59.42000 391 GLU C CA 1
ATOM 2182 C C . GLU A 1 361 ? 46.81400 124.91800 19.74600 1.000 48.55000 391 GLU C C 1
ATOM 2183 O O . GLU A 1 361 ? 47.11400 124.10300 18.86800 1.000 51.35000 391 GLU C O 1
ATOM 2189 N N . LYS A 1 362 ? 45.83100 124.69200 20.61500 1.000 52.36000 392 LYS C N 1
ATOM 2190 C CA . LYS A 1 362 ? 45.13700 123.41000 20.61400 1.000 58.28000 392 LYS C CA 1
ATOM 2191 C C . LYS A 1 362 ? 44.27700 123.24000 19.36700 1.000 62.37000 392 LYS C C 1
ATOM 2192 O O . LYS A 1 362 ? 44.25300 122.15900 18.76600 1.000 60.26000 392 LYS C O 1
ATOM 2198 N N . MET A 1 363 ? 43.58200 124.29800 18.95100 1.000 60.53000 393 MET C N 1
ATOM 2199 C CA . MET A 1 363 ? 42.59300 124.18000 17.88600 1.000 59.30000 393 MET C CA 1
ATOM 2200 C C . MET A 1 363 ? 43.16400 124.42900 16.49400 1.000 56.65000 393 MET C C 1
ATOM 2201 O O . MET A 1 363 ? 42.60700 123.92600 15.51300 1.000 59.69000 393 MET C O 1
ATOM 2206 N N . LEU A 1 364 ? 44.25000 125.19100 16.36400 1.000 57.45000 394 LEU C N 1
ATOM 2207 C CA . LEU A 1 364 ? 44.83300 125.47400 15.05400 1.000 55.00000 394 LEU C CA 1
ATOM 2208 C C . LEU A 1 364 ? 46.17600 124.77500 14.89800 1.000 51.33000 394 LEU C C 1
ATOM 2209 O O . LEU A 1 364 ? 46.29300 123.84300 14.09600 1.000 60.74000 394 LEU C O 1
ATOM 2214 N N . PHE A 1 365 ? 47.21200 125.21100 15.62100 1.000 44.62000 395 PHE C N 1
ATOM 2215 C CA . PHE A 1 365 ? 48.51800 124.56800 15.49700 1.000 47.78000 395 PHE C CA 1
ATOM 2216 C C . PHE A 1 365 ? 48.45300 123.09600 15.88800 1.000 47.91000 395 PHE C C 1
ATOM 2217 O O . PHE A 1 365 ? 49.04100 122.24100 15.21500 1.000 53.85000 395 PHE C O 1
ATOM 2225 N N . GLY A 1 366 ? 47.74600 122.78000 16.97500 1.000 55.68000 396 GLY C N 1
ATOM 2226 C CA . GLY A 1 366 ? 47.69500 121.40400 17.44100 1.000 56.37000 396 GLY C CA 1
ATOM 2227 C C . GLY A 1 366 ? 46.95700 120.46900 16.50500 1.000 54.74000 396 GLY C C 1
ATOM 2228 O O . GLY A 1 366 ? 47.27300 119.27700 16.44100 1.000 55.40000 396 GLY C O 1
ATOM 2229 N N . GLU A 1 367 ? 45.95800 120.98100 15.78500 1.000 63.93000 397 GLU C N 1
ATOM 2230 C CA . GLU A 1 367 ? 45.29000 120.17000 14.77200 1.000 60.76000 397 GLU C CA 1
ATOM 2231 C C . GLU A 1 367 ? 46.23600 119.83500 13.62700 1.000 49.33000 397 GLU C C 1
ATOM 2232 O O . GLU A 1 367 ? 46.25900 118.69500 13.14800 1.000 53.43000 397 GLU C O 1
ATOM 2238 N N . GLU A 1 368 ? 47.01200 120.82000 13.17000 1.000 45.13000 398 GLU C N 1
ATOM 2239 C CA . GLU A 1 368 ? 48.01200 120.56500 12.14200 1.000 49.22000 398 GLU C CA 1
ATOM 2240 C C . GLU A 1 368 ? 48.93500 119.42400 12.55400 1.000 51.88000 398 GLU C C 1
ATOM 2241 O O . GLU A 1 368 ? 49.09500 118.44100 11.82200 1.000 62.09000 398 GLU C O 1
ATOM 2247 N N . ILE A 1 369 ? 49.52200 119.53300 13.75000 1.000 56.52000 399 ILE C N 1
ATOM 2248 C CA . ILE A 1 369 ? 50.48300 118.54300 14.23700 1.000 49.05000 399 ILE C CA 1
ATOM 2249 C C . ILE A 1 369 ? 49.88500 117.14100 14.21500 1.000 56.29000 399 ILE C C 1
ATOM 2250 O O . ILE A 1 369 ? 50.55700 116.16900 13.84400 1.000 59.94000 399 ILE C O 1
ATOM 2255 N N . LYS A 1 370 ? 48.61700 117.00900 14.62100 1.000 56.21000 400 LYS C N 1
ATOM 2256 C CA . LYS A 1 370 ? 47.95900 115.70600 14.58300 1.000 58.64000 400 LYS C CA 1
ATOM 2257 C C . LYS A 1 370 ? 47.92400 115.14900 13.16500 1.000 68.11000 400 LYS C C 1
ATOM 2258 O O . LYS A 1 370 ? 48.16900 113.95700 12.95200 1.000 75.93000 400 LYS C O 1
ATOM 2264 N N . ASN A 1 371 ? 47.63200 116.00100 12.18100 1.000 59.24000 401 ASN C N 1
ATOM 2265 C CA . ASN A 1 371 ? 47.59400 115.54500 10.79500 1.000 55.47000 401 ASN C CA 1
ATOM 2266 C C . ASN A 1 371 ? 48.98000 115.15000 10.29900 1.000 63.48000 401 ASN C C 1
ATOM 2267 O O . ASN A 1 371 ? 49.12500 114.16100 9.56700 1.000 69.03000 401 ASN C O 1
ATOM 2272 N N . ILE A 1 372 ? 50.01300 115.90700 10.68500 1.000 60.33000 402 ILE C N 1
ATOM 2273 C CA . ILE A 1 372 ? 51.36600 115.60900 10.21700 1.000 57.22000 402 ILE C CA 1
ATOM 2274 C C . ILE A 1 372 ? 51.87300 114.29000 10.78800 1.000 67.67000 402 ILE C C 1
ATOM 2275 O O . ILE A 1 372 ? 52.60800 113.55900 10.12500 1.000 61.68000 402 ILE C O 1
ATOM 2280 N N . ILE A 1 373 ? 51.48100 113.95100 12.00900 1.000 66.94000 403 ILE C N 1
ATOM 2281 C CA . ILE A 1 373 ? 52.03800 112.80500 12.72600 1.000 66.76000 403 ILE C CA 1
ATOM 2282 C C . ILE A 1 373 ? 51.07300 111.62000 12.74000 1.000 65.68000 403 ILE C C 1
ATOM 2283 O O . ILE A 1 373 ? 51.42400 110.52200 12.30500 1.000 69.28000 403 ILE C O 1
ATOM 2288 N N . SER A 1 374 ? 49.85500 111.81200 13.26100 1.000 64.97000 404 SER C N 1
ATOM 2289 C CA . SER A 1 374 ? 48.95200 110.67800 13.43400 1.000 68.20000 404 SER C CA 1
ATOM 2290 C C . SER A 1 374 ? 48.41200 110.16800 12.10300 1.000 70.52000 404 SER C C 1
ATOM 2291 O O . SER A 1 374 ? 48.17500 108.96400 11.95400 1.000 61.20000 404 SER C O 1
ATOM 2294 N N . CYS A 1 375 ? 48.21400 111.05200 11.12900 1.000 70.01000 405 CYS C N 1
ATOM 2295 C CA . CYS A 1 375 ? 47.60400 110.68100 9.86200 1.000 62.00000 405 CYS C CA 1
ATOM 2296 C C . CYS A 1 375 ? 48.67100 110.36800 8.81800 1.000 64.91000 405 CYS C C 1
ATOM 2297 O O . CYS A 1 375 ? 49.80500 110.84600 8.89300 1.00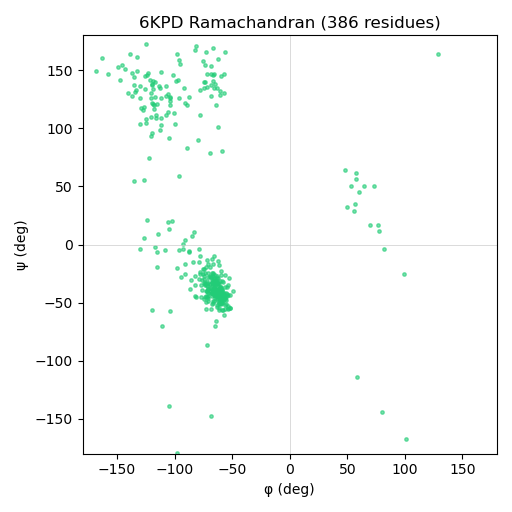0 61.14000 405 CYS C O 1
ATOM 2300 N N . GLU A 1 376 ? 48.28700 109.55200 7.83900 1.000 65.72000 406 GLU C N 1
ATOM 2301 C CA . GLU A 1 376 ? 49.16800 109.14300 6.75500 1.000 64.24000 406 GLU C CA 1
ATOM 2302 C C . GLU A 1 376 ? 48.31700 108.90600 5.51500 1.000 66.41000 406 GLU C C 1
ATOM 2303 O O . GLU A 1 376 ? 47.12500 108.59900 5.61500 1.000 60.23000 406 GLU C O 1
ATOM 2309 N N . GLY A 1 377 ? 48.93200 109.07200 4.34400 1.000 68.77000 407 GLY C N 1
ATOM 2310 C CA . GLY A 1 377 ? 48.23100 108.84200 3.09700 1.000 54.78000 407 GLY C CA 1
ATOM 2311 C C . GLY A 1 377 ? 47.34600 109.99500 2.67200 1.000 51.70000 407 GLY C C 1
ATOM 2312 O O . GLY A 1 377 ? 47.68100 111.16300 2.89000 1.000 55.82000 407 GLY C O 1
ATOM 2313 N N . PHE A 1 378 ? 46.19900 109.67100 2.06700 1.000 50.39000 408 PHE C N 1
ATOM 2314 C CA . PHE A 1 378 ? 45.32000 110.70500 1.53300 1.000 55.83000 408 PHE C CA 1
ATOM 2315 C C . PHE A 1 378 ? 44.67700 111.53700 2.63400 1.000 57.58000 408 PHE C C 1
ATOM 2316 O O . PHE A 1 378 ? 44.33500 112.70000 2.40100 1.000 53.86000 408 PHE C O 1
ATOM 2318 N N . GLU A 1 379 ? 44.48800 110.96200 3.82200 1.000 67.07000 409 GLU C N 1
ATOM 2319 C CA . GLU A 1 379 ? 43.87700 111.68000 4.93500 1.000 60.57000 409 GLU C CA 1
ATOM 2320 C C . GLU A 1 379 ? 44.84600 112.62300 5.63900 1.000 58.25000 409 GLU C C 1
ATOM 2321 O O . GLU A 1 379 ? 44.43000 113.33400 6.56200 1.000 53.46000 409 GLU C O 1
ATOM 2323 N N . ARG A 1 380 ? 46.11400 112.64000 5.23700 1.000 58.99000 410 ARG C N 1
ATOM 2324 C CA . ARG A 1 380 ? 47.09900 113.58400 5.75100 1.000 56.48000 410 ARG C CA 1
ATOM 2325 C C . ARG A 1 380 ? 47.25500 114.70100 4.72800 1.000 56.38000 410 ARG C C 1
ATOM 2326 O O . ARG A 1 380 ? 47.77700 114.47300 3.63200 1.000 57.99000 410 ARG C O 1
ATOM 2334 N N . ARG A 1 381 ? 46.83100 115.91100 5.08500 1.000 61.82000 411 ARG C N 1
ATOM 2335 C CA . ARG A 1 381 ? 46.74000 116.98200 4.10700 1.000 61.23000 411 ARG C CA 1
ATOM 2336 C C . ARG A 1 381 ? 47.65000 118.17000 4.37000 1.000 66.88000 411 ARG C C 1
ATOM 2337 O O . ARG A 1 381 ? 47.66700 119.09700 3.55100 1.000 79.29000 411 ARG C O 1
ATOM 2345 N N . GLU A 1 382 ? 48.40700 118.17700 5.46500 1.000 54.62000 412 GLU C N 1
ATOM 2346 C CA . GLU A 1 382 ? 49.26600 119.32200 5.72900 1.000 56.13000 412 GLU C CA 1
ATOM 2347 C C . GLU A 1 382 ? 50.34300 119.42900 4.65700 1.000 65.27000 412 GLU C C 1
ATOM 2348 O O . GLU A 1 382 ? 50.30300 120.34800 3.83500 1.000 74.03000 412 GLU C O 1
ATOM 2354 N N . ARG A 1 383 ? 51.29700 118.49700 4.65000 1.000 61.64000 413 ARG C N 1
ATOM 2355 C CA . ARG A 1 383 ? 52.19100 118.29000 3.50700 1.000 60.95000 413 ARG C CA 1
ATOM 2356 C C . ARG A 1 383 ? 52.93900 119.55800 3.10600 1.000 55.52000 413 ARG C C 1
ATOM 2357 O O . ARG A 1 383 ? 53.27900 119.73900 1.93400 1.000 59.00000 413 ARG C O 1
ATOM 2365 N N . HIS A 1 384 ? 53.19100 120.44800 4.06100 1.000 54.73000 414 HIS C N 1
ATOM 2366 C CA . HIS A 1 384 ? 53.90200 121.67900 3.75100 1.000 56.14000 414 HIS C CA 1
ATOM 2367 C C . HIS A 1 384 ? 55.28500 121.36600 3.19300 1.000 62.52000 414 HIS C C 1
ATOM 2368 O O . HIS A 1 384 ? 55.93100 120.38600 3.57500 1.000 54.67000 414 HIS C O 1
ATOM 2375 N N . GLU A 1 385 ? 55.72900 122.20400 2.26200 1.000 63.01000 415 GLU C N 1
ATOM 2376 C CA . GLU A 1 385 ? 57.04000 122.04500 1.65300 1.000 63.93000 415 GLU C CA 1
ATOM 2377 C C . GLU A 1 385 ? 57.68900 123.41200 1.51700 1.000 68.22000 415 GLU C C 1
ATOM 2378 O O . GLU A 1 385 ? 57.02600 124.44800 1.60500 1.000 71.27000 415 GLU C O 1
ATOM 2384 N N . LYS A 1 386 ? 58.99900 123.40200 1.29300 1.000 71.11000 416 LYS C N 1
ATOM 2385 C CA . LYS A 1 386 ? 59.75400 124.64000 1.23400 1.000 69.71000 416 LYS C CA 1
ATOM 2386 C C . LYS A 1 386 ? 59.45000 125.40500 -0.05600 1.000 64.62000 416 LYS C C 1
ATOM 2387 O O . LYS A 1 386 ? 58.87900 124.87400 -1.01400 1.000 58.80000 416 LYS C O 1
ATOM 2393 N N . LEU A 1 387 ? 59.85400 126.68200 -0.05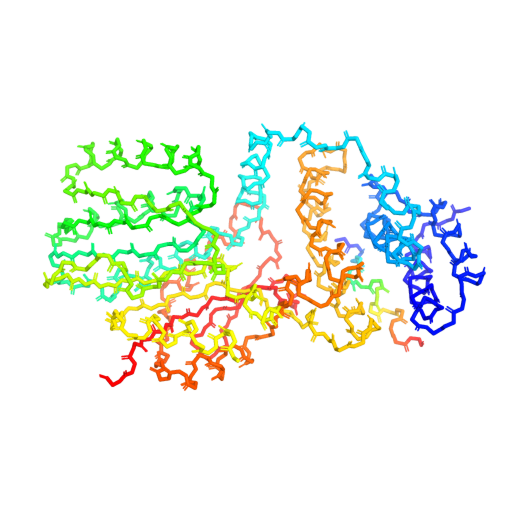700 1.000 62.99000 417 LEU C N 1
ATOM 2394 C CA . LEU A 1 387 ? 59.58300 127.58300 -1.17600 1.000 62.85000 417 LEU C CA 1
ATOM 2395 C C . LEU A 1 387 ? 60.20000 127.06600 -2.46900 1.000 63.69000 417 LEU C C 1
ATOM 2396 O O . LEU A 1 387 ? 59.60500 127.20600 -3.54400 1.000 66.45000 417 LEU C O 1
ATOM 2401 N N . GLU A 1 388 ? 61.38700 126.46200 -2.38600 1.000 66.28000 418 GLU C N 1
ATOM 2402 C CA . GLU A 1 388 ? 62.06300 125.99100 -3.59100 1.000 73.96000 418 GLU C CA 1
ATOM 2403 C C . GLU A 1 388 ? 61.21200 124.97500 -4.34100 1.000 66.90000 418 GLU C C 1
ATOM 2404 O O . GLU A 1 388 ? 61.00600 125.09600 -5.55400 1.000 64.82000 418 GLU C O 1
ATOM 2410 N N . LYS A 1 389 ? 60.71200 123.95900 -3.63200 1.000 63.28000 419 LYS C N 1
ATOM 2411 C CA . LYS A 1 389 ? 59.92300 122.92200 -4.28800 1.000 60.24000 419 LYS C CA 1
ATOM 2412 C C . LYS A 1 389 ? 58.63600 123.48300 -4.87500 1.000 64.28000 419 LYS C C 1
ATOM 2413 O O . LYS A 1 389 ? 58.14900 122.97900 -5.89300 1.000 68.43000 419 LYS C O 1
ATOM 2419 N N . TRP A 1 390 ? 58.07500 124.52300 -4.25800 1.000 60.79000 420 TRP C N 1
ATOM 2420 C CA . TRP A 1 390 ? 56.90100 125.16300 -4.83700 1.000 56.74000 420 TRP C CA 1
ATOM 2421 C C . TRP A 1 390 ? 57.26700 125.94700 -6.09100 1.000 56.47000 420 TRP C C 1
ATOM 2422 O O . TRP A 1 390 ? 56.51100 125.94900 -7.06900 1.000 54.50000 420 TRP C O 1
ATOM 2433 N N . SER A 1 391 ? 58.42800 126.61000 -6.08400 1.000 56.97000 421 SER C N 1
ATOM 2434 C CA . SER A 1 391 ? 58.85300 127.37800 -7.25000 1.000 56.04000 421 SER C CA 1
ATOM 2435 C C . SER A 1 391 ? 58.98800 126.48700 -8.47800 1.000 57.32000 421 SER C C 1
ATOM 2436 O O . SER A 1 391 ? 58.46700 126.80900 -9.55200 1.000 53.36000 421 SER C O 1
ATOM 2439 N N . GLN A 1 392 ? 59.69300 125.36100 -8.33900 1.000 63.14000 422 GLN C N 1
ATOM 2440 C CA . GLN A 1 392 ? 59.82400 124.42900 -9.45500 1.000 67.28000 422 GLN C CA 1
ATOM 2441 C C . GLN A 1 392 ? 58.46000 123.92500 -9.91000 1.000 63.48000 422 GLN C C 1
ATOM 2442 O O . GLN A 1 392 ? 58.13000 123.98700 -11.10000 1.000 63.89000 422 GLN C O 1
ATOM 2448 N N . ARG A 1 393 ? 57.64600 123.43900 -8.97000 1.000 64.69000 423 ARG C N 1
ATOM 2449 C CA . ARG A 1 393 ? 56.34600 122.87500 -9.32300 1.000 62.40000 423 ARG C CA 1
ATOM 2450 C C . ARG A 1 393 ? 55.49700 123.88200 -10.08900 1.000 52.60000 423 ARG C C 1
ATOM 2451 O O . ARG A 1 393 ? 54.90000 123.55100 -11.12100 1.000 61.04000 423 ARG C O 1
ATOM 2459 N N . ILE A 1 394 ? 55.42500 125.11900 -9.59000 1.000 54.70000 424 ILE C N 1
ATOM 2460 C CA . ILE A 1 394 ? 54.66000 126.15600 -10.27900 1.000 52.38000 424 ILE C CA 1
ATOM 2461 C C . ILE A 1 394 ? 55.27100 126.45500 -11.64200 1.000 54.84000 424 ILE C C 1
ATOM 2462 O O . ILE A 1 394 ? 54.55400 126.66000 -12.62900 1.000 53.07000 424 ILE C O 1
ATOM 2467 N N . ASP A 1 395 ? 56.60400 126.48100 -11.71800 1.000 58.86000 425 ASP C N 1
ATOM 2468 C CA . ASP A 1 395 ? 57.28000 126.73300 -12.98800 1.000 60.98000 425 ASP C CA 1
ATOM 2469 C C . ASP A 1 395 ? 56.92500 125.66700 -14.01800 1.000 65.14000 425 ASP C C 1
ATOM 2470 O O . ASP A 1 395 ? 56.66600 125.98300 -15.18500 1.000 66.89000 425 ASP C O 1
ATOM 2475 N N . LEU A 1 396 ? 56.88000 124.40000 -13.59600 1.000 65.35000 426 LEU C N 1
ATOM 2476 C CA . LEU A 1 396 ? 56.59100 123.30500 -14.51700 1.000 67.61000 426 LEU C CA 1
ATOM 2477 C C . LEU A 1 396 ? 55.23100 123.45500 -15.18600 1.000 67.20000 426 LEU C C 1
ATOM 2478 O O . LEU A 1 396 ? 55.02900 122.94700 -16.29600 1.000 78.15000 426 LEU C O 1
ATOM 2483 N N . ALA A 1 397 ? 54.29100 124.14900 -14.54600 1.000 60.86000 427 ALA C N 1
ATOM 2484 C CA . ALA A 1 397 ? 52.97100 124.36100 -15.13300 1.000 66.33000 427 ALA C CA 1
ATOM 2485 C C . ALA A 1 397 ? 52.93600 125.53200 -16.10700 1.000 63.10000 427 ALA C C 1
ATOM 2486 O O . ALA A 1 397 ? 51.84900 125.94300 -16.52400 1.000 61.99000 427 ALA C O 1
ATOM 2488 N N . GLY A 1 398 ? 54.09200 126.07200 -16.48300 1.000 60.15000 428 GLY C N 1
ATOM 2489 C CA . GLY A 1 398 ? 54.12200 127.20800 -17.38000 1.000 60.19000 428 GLY C CA 1
ATOM 2490 C C . GLY A 1 398 ? 53.68300 128.48800 -16.70300 1.000 57.83000 428 GLY C C 1
ATOM 2491 O O . GLY A 1 398 ? 52.81400 129.20200 -17.20800 1.000 68.49000 428 GLY C O 1
ATOM 2492 N N . PHE A 1 399 ? 54.27300 128.78200 -15.55000 1.000 52.56000 429 PHE C N 1
ATOM 2493 C CA . PHE A 1 399 ? 54.00700 130.01000 -14.82000 1.000 51.60000 429 PHE C CA 1
ATOM 2494 C C . PHE A 1 399 ? 55.29300 130.81200 -14.70600 1.000 56.55000 429 PHE C C 1
ATOM 2495 O O . PHE A 1 399 ? 56.35300 130.26400 -14.38600 1.000 56.45000 429 PHE C O 1
ATOM 2503 N N . GLY A 1 400 ? 55.19700 132.10800 -14.97800 1.000 50.99000 430 GLY C N 1
ATOM 2504 C CA . GLY A 1 400 ? 56.33000 133.00700 -14.86300 1.000 50.67000 430 GLY C CA 1
ATOM 2505 C C . GLY A 1 400 ? 56.31000 133.72100 -13.52200 1.000 53.70000 430 GLY C C 1
ATOM 2506 O O . GLY A 1 400 ? 55.25300 134.10100 -13.02600 1.000 60.79000 430 GLY C O 1
ATOM 2507 N N . ASN A 1 401 ? 57.49300 133.89200 -12.94300 1.000 52.20000 431 ASN C N 1
ATOM 2508 C CA . ASN A 1 401 ? 57.60000 134.60700 -11.68200 1.000 53.14000 431 ASN C CA 1
ATOM 2509 C C . ASN A 1 401 ? 57.41600 136.10300 -11.90500 1.000 59.19000 431 ASN C C 1
ATOM 2510 O O . ASN A 1 401 ? 57.90700 136.66900 -12.88200 1.000 59.69000 431 ASN C O 1
ATOM 2515 N N . VAL A 1 402 ? 56.69300 136.74400 -10.99400 1.000 64.28000 432 VAL C N 1
ATOM 2516 C CA . VAL A 1 402 ? 56.61700 138.19700 -10.91700 1.000 59.59000 432 VAL C CA 1
ATOM 2517 C C . VAL A 1 402 ? 57.32200 138.62100 -9.63000 1.000 58.66000 432 VAL C C 1
ATOM 2518 O O . VAL A 1 402 ? 56.82400 138.34200 -8.52500 1.000 54.30000 432 VAL C O 1
ATOM 2522 N N . PRO A 1 403 ? 58.49400 139.24300 -9.71500 1.000 52.37000 433 PRO C N 1
ATOM 2523 C CA . PRO A 1 403 ? 59.14800 139.74900 -8.50500 1.000 52.16000 433 PRO C CA 1
ATOM 2524 C C . PRO A 1 403 ? 58.24400 140.72000 -7.76300 1.000 52.51000 433 PRO C C 1
ATOM 2525 O O . PRO A 1 403 ? 57.65800 141.63000 -8.35600 1.000 56.49000 433 PRO C O 1
ATOM 2529 N N . LEU A 1 404 ? 58.10400 140.49800 -6.46000 1.000 58.01000 434 LEU C N 1
ATOM 2530 C CA . LEU A 1 404 ? 57.34300 141.42000 -5.63600 1.000 58.64000 434 LEU C CA 1
ATOM 2531 C C . LEU A 1 404 ? 58.08700 142.74500 -5.53400 1.000 50.78000 434 LEU C C 1
ATOM 2532 O O . LEU A 1 404 ? 59.32000 142.79500 -5.55600 1.000 55.06000 434 LEU C O 1
ATOM 2537 N N . SER A 1 405 ? 57.32300 143.82700 -5.44800 1.000 45.98000 435 SER C N 1
ATOM 2538 C CA . SER A 1 405 ? 57.90500 145.15600 -5.53900 1.000 56.20000 435 SER C CA 1
ATOM 2539 C C . SER A 1 405 ? 58.66200 145.51600 -4.26300 1.000 62.80000 435 SER C C 1
ATOM 2540 O O . SER A 1 405 ? 58.38300 145.00900 -3.17200 1.000 61.52000 435 SER C O 1
ATOM 2543 N N . TYR A 1 406 ? 59.64000 146.41100 -4.42000 1.000 67.46000 436 TYR C N 1
ATOM 2544 C CA . TYR A 1 406 ? 60.44400 146.85000 -3.28400 1.000 59.08000 436 TYR C CA 1
ATOM 2545 C C . TYR A 1 406 ? 59.60400 147.58200 -2.24700 1.000 63.81000 436 TYR C C 1
ATOM 2546 O O . TYR A 1 406 ? 59.88900 147.49700 -1.04600 1.000 74.31000 436 TYR C O 1
ATOM 2555 N N . TYR A 1 407 ? 58.56400 148.29200 -2.68100 1.000 64.53000 437 TYR C N 1
ATOM 2556 C CA . TYR A 1 407 ? 57.78500 149.10500 -1.75800 1.000 61.78000 437 TYR C CA 1
ATOM 2557 C C . TYR A 1 407 ? 56.60400 148.36200 -1.15600 1.000 59.21000 437 TYR C C 1
ATOM 2558 O O . TYR A 1 407 ? 56.06100 148.81900 -0.14800 1.000 61.18000 437 TYR C O 1
ATOM 2567 N N . ALA A 1 408 ? 56.19200 147.23900 -1.74400 1.000 64.66000 438 ALA C N 1
ATOM 2568 C CA . ALA A 1 408 ? 55.26400 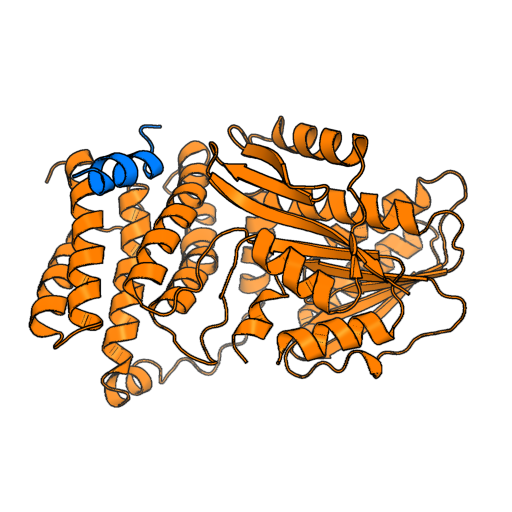146.35900 -1.04400 1.000 62.18000 438 ALA C CA 1
ATOM 2569 C C . ALA A 1 408 ? 55.97500 145.61600 0.07800 1.000 61.98000 438 ALA C C 1
ATOM 2570 O O . ALA A 1 408 ? 55.38000 145.34800 1.12900 1.000 63.84000 438 ALA C O 1
ATOM 2572 N N . MET A 1 409 ? 57.25300 145.28500 -0.12900 1.000 60.73000 439 MET C N 1
ATOM 2573 C CA . MET A 1 409 ? 58.02300 144.57900 0.88700 1.000 59.77000 439 MET C CA 1
ATOM 2574 C C . MET A 1 409 ? 58.41200 145.50200 2.03400 1.000 59.72000 439 MET C C 1
ATOM 2575 O O . MET A 1 409 ? 58.49600 145.05500 3.18400 1.000 59.99000 439 MET C O 1
ATOM 2580 N N . LEU A 1 410 ? 58.65100 146.78500 1.73800 1.000 64.00000 440 LEU C N 1
ATOM 2581 C CA . LEU A 1 410 ? 58.91300 147.75900 2.79300 1.000 55.42000 440 LEU C CA 1
ATOM 2582 C C . LEU A 1 410 ? 57.73700 147.84700 3.75500 1.000 56.92000 440 LEU C C 1
ATOM 2583 O O . LEU A 1 410 ? 57.92600 147.92600 4.97400 1.000 67.23000 440 LEU C O 1
ATOM 2588 N N . GLN A 1 411 ? 56.51400 147.82100 3.22300 1.000 56.36000 441 GLN C N 1
ATOM 2589 C CA . GLN A 1 411 ? 55.32800 147.93900 4.06400 1.000 62.11000 441 GLN C CA 1
ATOM 2590 C C . GLN A 1 411 ? 55.16400 146.72800 4.97400 1.000 63.24000 441 GLN C C 1
ATOM 2591 O O . GLN A 1 411 ? 54.75500 146.86600 6.13400 1.000 74.23000 441 GLN C O 1
ATOM 2597 N N . ALA A 1 412 ? 55.45700 145.53100 4.46300 1.000 58.82000 442 ALA C N 1
ATOM 2598 C CA . ALA A 1 412 ? 55.39900 144.34000 5.30300 1.000 58.55000 442 ALA C CA 1
ATOM 2599 C C . ALA A 1 412 ? 56.40400 144.43000 6.44300 1.000 55.59000 442 ALA C C 1
ATOM 2600 O O . ALA A 1 412 ? 56.09400 144.07700 7.58800 1.000 60.44000 442 ALA C O 1
ATOM 2602 N N . ARG A 1 413 ? 57.61300 144.91300 6.15000 1.000 52.53000 443 ARG C N 1
ATOM 2603 C CA . ARG A 1 413 ? 58.57400 145.18400 7.21100 1.000 58.45000 443 ARG C CA 1
ATOM 2604 C C . ARG A 1 413 ? 58.06800 146.27200 8.14600 1.000 61.82000 443 ARG C C 1
ATOM 2605 O O . ARG A 1 413 ? 58.43100 146.29700 9.32700 1.000 71.29000 443 ARG C O 1
ATOM 2613 N N . ARG A 1 414 ? 57.22000 147.17100 7.64000 1.000 62.66000 444 ARG C N 1
ATOM 2614 C CA . ARG A 1 414 ? 56.63000 148.20300 8.48500 1.000 68.37000 444 ARG C CA 1
ATOM 2615 C C . ARG A 1 414 ? 55.51200 147.64400 9.36000 1.000 67.40000 444 ARG C C 1
ATOM 2616 O O . ARG A 1 414 ? 55.38100 148.04100 10.52300 1.000 73.81000 444 ARG C O 1
ATOM 2624 N N . LEU A 1 415 ? 54.69500 146.73200 8.82300 1.000 60.18000 445 LEU C N 1
ATOM 2625 C CA . LEU A 1 415 ? 53.73500 146.02300 9.66600 1.000 66.40000 445 LEU C CA 1
ATOM 2626 C C . LEU A 1 415 ? 54.43600 145.29200 10.80300 1.000 65.83000 445 LEU C C 1
ATOM 2627 O O . LEU A 1 415 ? 53.96100 145.30000 11.94600 1.000 66.68000 445 LEU C O 1
ATOM 2632 N N . LEU A 1 416 ? 55.56900 144.65500 10.51200 1.000 62.12000 446 LEU C N 1
ATOM 2633 C CA . LEU A 1 416 ? 56.22900 143.84400 11.52200 1.000 65.54000 446 LEU C CA 1
ATOM 2634 C C . LEU A 1 416 ? 57.01200 144.66200 12.53300 1.000 69.92000 446 LEU C C 1
ATOM 2635 O O . LEU A 1 416 ? 57.46800 144.10000 13.53400 1.000 75.55000 446 LEU C O 1
ATOM 2640 N N . GLN A 1 417 ? 57.18800 145.95600 12.29400 1.000 64.72000 447 GLN C N 1
ATOM 2641 C CA . GLN A 1 417 ? 57.82000 146.80300 13.29300 1.000 57.49000 447 GLN C CA 1
ATOM 2642 C C . GLN A 1 417 ? 56.85100 147.13800 14.42000 1.000 70.71000 447 GLN C C 1
ATOM 2643 O O . GLN A 1 417 ? 57.20600 147.05600 15.59800 1.000 83.23000 447 GLN C O 1
ATOM 2645 N N . GLY A 1 418 ? 55.61600 147.49900 14.07600 1.000 76.17000 448 GLY C N 1
ATOM 2646 C CA . GLY A 1 418 ? 54.62500 147.89800 15.04900 1.000 75.14000 448 GLY C CA 1
ATOM 2647 C C . GLY A 1 418 ? 53.67300 146.77100 15.42700 1.000 76.55000 448 GLY C C 1
ATOM 2648 O O . GLY A 1 418 ? 53.76500 145.64400 14.94800 1.000 76.39000 448 GLY C O 1
ATOM 2649 N N . CYS A 1 419 ? 52.73800 147.11700 16.31600 1.000 89.50000 449 CYS C N 1
ATOM 2650 C CA . CYS A 1 419 ? 51.70900 146.19800 16.80600 1.000 95.62000 449 CYS C CA 1
ATOM 2651 C C . CYS A 1 419 ? 52.35000 144.96300 17.44500 1.000 87.21000 449 CYS C C 1
ATOM 2652 O O . CYS A 1 419 ? 52.09100 143.81900 17.06600 1.000 93.27000 449 CYS C O 1
ATOM 2655 N N . GLY A 1 420 ? 53.19200 145.22000 18.43600 1.000 82.02000 450 GLY C N 1
ATOM 2656 C CA . GLY A 1 420 ? 54.02300 144.15600 18.96400 1.000 82.53000 450 GLY C CA 1
ATOM 2657 C C . GLY A 1 420 ? 54.87200 143.60100 17.84100 1.000 95.83000 450 GLY C C 1
ATOM 2658 O O . GLY A 1 420 ? 55.72500 144.30200 17.28000 1.000 101.14000 450 GLY C O 1
ATOM 2659 N N . PHE A 1 421 ? 54.62300 142.33700 17.48200 1.000 87.42000 451 PHE C N 1
ATOM 2660 C CA . PHE A 1 421 ? 55.29600 141.68600 16.35100 1.000 83.50000 451 PHE C CA 1
ATOM 2661 C C . PHE A 1 421 ? 56.81100 141.86200 16.40700 1.000 79.67000 451 PHE C C 1
ATOM 2662 O O . PHE A 1 421 ? 57.48100 141.95400 15.37600 1.000 66.76000 451 PHE C O 1
ATOM 2670 N N . ASP A 1 422 ? 57.35500 141.92900 17.62000 1.000 86.77000 452 ASP C N 1
ATOM 2671 C CA . ASP A 1 422 ? 58.79900 141.98300 17.79500 1.000 86.27000 452 ASP C CA 1
ATOM 2672 C C . ASP A 1 422 ? 59.41200 140.63000 17.46700 1.000 83.95000 452 ASP C C 1
ATOM 2673 O O . ASP A 1 422 ? 58.90000 139.58600 17.88100 1.000 81.41000 452 ASP C O 1
ATOM 2678 N N . GLY A 1 423 ? 60.51000 140.64800 16.71700 1.000 76.10000 453 GLY C N 1
ATOM 2679 C CA . GLY A 1 423 ? 61.22900 139.44600 16.37600 1.000 71.18000 453 GLY C CA 1
ATOM 2680 C C . GLY A 1 423 ? 60.93200 138.89100 14.99900 1.000 60.94000 453 GLY C C 1
ATOM 2681 O O . GLY A 1 423 ? 61.77700 138.18000 14.44000 1.000 57.09000 453 GLY C O 1
ATOM 2682 N N . TYR A 1 424 ? 59.75600 139.17400 14.44800 1.000 64.88000 454 TYR C N 1
ATOM 2683 C CA . TYR A 1 424 ? 59.47600 138.78100 13.07400 1.000 54.68000 454 TYR C CA 1
ATOM 2684 C C . TYR A 1 424 ? 60.36900 139.55200 12.11500 1.000 48.63000 454 TYR C C 1
ATOM 2685 O O . TYR A 1 424 ? 60.63600 140.74100 12.30500 1.000 51.73000 454 TYR C O 1
ATOM 2694 N N . ARG A 1 425 ? 60.83900 138.85900 11.08600 1.000 47.69000 455 ARG C N 1
ATOM 2695 C CA . ARG A 1 425 ? 61.57800 139.47600 10.00000 1.000 55.99000 455 ARG C CA 1
ATOM 2696 C C . ARG A 1 425 ? 61.19500 138.77600 8.70700 1.000 61.88000 455 ARG C C 1
ATOM 2697 O O . ARG A 1 425 ? 60.82200 137.60100 8.71000 1.000 65.17000 455 ARG C O 1
ATOM 2699 N N . ILE A 1 426 ? 61.25900 139.51700 7.60400 1.000 57.66000 456 ILE C N 1
ATOM 2700 C CA . ILE A 1 426 ? 60.97800 138.97600 6.28000 1.000 58.65000 456 ILE C CA 1
ATOM 2701 C C . ILE A 1 426 ? 62.18600 139.16300 5.37900 1.000 55.04000 456 ILE C C 1
ATOM 2702 O O . ILE A 1 426 ? 62.88300 140.18200 5.44100 1.000 58.71000 456 ILE C O 1
ATOM 2707 N N . LYS A 1 427 ? 62.43900 138.15400 4.56000 1.000 52.99000 457 LYS C N 1
ATOM 2708 C CA . LYS A 1 427 ? 63.52900 138.12600 3.60600 1.000 61.39000 457 LYS C CA 1
ATOM 2709 C C . LYS A 1 427 ? 62.94500 137.86300 2.22800 1.000 76.41000 457 LYS C C 1
ATOM 2710 O O . LYS A 1 427 ? 61.75500 137.57500 2.08000 1.000 79.41000 457 LYS C O 1
ATOM 2716 N N . GLU A 1 428 ? 63.79200 137.96500 1.21300 1.000 76.88000 458 GLU C N 1
ATOM 2717 C CA . GLU A 1 428 ? 63.39400 137.70700 -0.16300 1.000 74.31000 458 GLU C CA 1
ATOM 2718 C C . GLU A 1 428 ? 64.14900 136.49100 -0.68200 1.000 78.07000 458 GLU C C 1
ATOM 2719 O O . GLU A 1 428 ? 65.38300 136.48500 -0.70000 1.000 81.15000 458 GLU C O 1
ATOM 2725 N N . GLU A 1 429 ? 63.40400 135.46200 -1.08600 1.000 79.27000 459 GLU C N 1
ATOM 2726 C CA . GLU A 1 429 ? 63.94600 134.34300 -1.85900 1.000 72.41000 459 GLU C CA 1
ATOM 2727 C C . GLU A 1 429 ? 63.49300 134.51500 -3.30500 1.000 80.59000 459 GLU C C 1
ATOM 2728 O O . GLU A 1 429 ? 62.41500 134.06500 -3.69600 1.000 86.01000 459 GLU C O 1
ATOM 2734 N N . SER A 1 430 ? 64.32600 135.19800 -4.09600 1.000 85.63000 460 SER C N 1
ATOM 2735 C CA . SER A 1 430 ? 64.22300 135.20100 -5.55900 1.000 84.87000 460 SER C CA 1
ATOM 2736 C C . SER A 1 430 ? 62.91600 135.83700 -6.04400 1.000 83.44000 460 SER C C 1
ATOM 2737 O O . SER A 1 430 ? 62.20200 135.27400 -6.87600 1.000 81.87000 460 SER C O 1
ATOM 2740 N N . GLY A 1 431 ? 62.62200 137.03400 -5.54000 1.000 81.65000 461 GLY C N 1
ATOM 2741 C CA . GLY A 1 431 ? 61.39200 137.71400 -5.88600 1.000 67.95000 461 GLY C CA 1
ATOM 2742 C C . GLY A 1 431 ? 60.16000 137.19300 -5.18200 1.000 68.63000 461 GLY C C 1
ATOM 2743 O O . GLY A 1 431 ? 59.04000 137.54700 -5.57300 1.000 57.89000 461 GLY C O 1
ATOM 2744 N N . CYS A 1 432 ? 60.33300 136.34900 -4.17100 1.000 71.88000 462 CYS C N 1
ATOM 2745 C CA . CYS A 1 432 ? 59.24600 135.86300 -3.34000 1.000 65.97000 462 CYS C CA 1
ATOM 2746 C C . CYS A 1 432 ? 59.55200 136.21000 -1.88900 1.000 70.37000 462 CYS C C 1
ATOM 2747 O O . CYS A 1 432 ? 60.71600 136.25300 -1.48000 1.000 79.30000 462 CYS C O 1
ATOM 2750 N N . ALA A 1 433 ? 58.50500 136.47400 -1.11300 1.000 61.31000 463 ALA C N 1
ATOM 2751 C CA . ALA A 1 433 ? 58.67100 136.91100 0.26800 1.000 64.81000 463 ALA C CA 1
ATOM 2752 C C . ALA A 1 433 ? 58.65900 135.71400 1.21000 1.000 69.31000 463 ALA C C 1
ATOM 2753 O O . ALA A 1 433 ? 57.81100 134.82600 1.08400 1.000 69.81000 463 ALA C O 1
ATOM 2755 N N . VAL A 1 434 ? 59.59900 135.69500 2.15200 1.000 66.15000 464 VAL C N 1
ATOM 2756 C CA . VAL A 1 434 ? 59.67600 134.66200 3.18100 1.000 61.58000 464 VAL C CA 1
ATOM 2757 C C . VAL A 1 434 ? 59.55100 135.34100 4.53800 1.000 60.38000 464 VAL C C 1
ATOM 2758 O O . VAL A 1 434 ? 60.35000 136.22400 4.87100 1.000 61.86000 464 VAL C O 1
ATOM 2762 N N . ILE A 1 435 ? 58.54800 134.93600 5.31200 1.000 60.50000 465 ILE C N 1
ATOM 2763 C CA . ILE A 1 435 ? 58.34600 135.42700 6.67000 1.000 61.27000 465 ILE C CA 1
ATOM 2764 C C . ILE A 1 435 ? 58.97600 134.43200 7.63300 1.000 64.19000 465 ILE C C 1
ATOM 2765 O O . ILE A 1 435 ? 58.66800 133.23400 7.58700 1.000 59.40000 465 ILE C O 1
ATOM 2770 N N . CYS A 1 436 ? 59.85300 134.92300 8.50700 1.000 64.80000 466 CYS C N 1
ATOM 2771 C CA . CYS A 1 436 ? 60.56200 134.07300 9.45000 1.000 68.05000 466 CYS C CA 1
ATOM 2772 C C . CYS A 1 436 ? 60.50800 134.67500 10.84600 1.000 64.50000 466 CYS C C 1
ATOM 2773 O O . CYS A 1 436 ? 60.22400 135.86200 11.02700 1.000 63.24000 466 CYS C O 1
ATOM 2776 N N . TRP A 1 437 ? 60.77900 133.82800 11.83500 1.000 63.60000 467 TRP C N 1
ATOM 2777 C CA . TRP A 1 437 ? 60.77700 134.21100 13.24200 1.000 63.36000 467 TRP C CA 1
ATOM 2778 C C . TRP A 1 437 ? 62.12900 133.84200 13.83200 1.000 72.24000 467 TRP C C 1
ATOM 2779 O O . TRP A 1 437 ? 62.41700 132.65600 14.03200 1.000 73.02000 467 TRP C O 1
ATOM 2790 N N . GLN A 1 438 ? 62.95100 134.85300 14.10700 1.000 73.04000 468 GLN C N 1
ATOM 2791 C CA . GLN A 1 438 ? 64.30100 134.65000 14.62500 1.000 68.41000 468 GLN C CA 1
ATOM 2792 C C . GLN A 1 438 ? 65.08500 133.69300 13.72700 1.000 75.99000 468 GLN C C 1
ATOM 2793 O O . GLN A 1 438 ? 65.66300 132.70200 14.18000 1.000 79.78000 468 GLN C O 1
ATOM 2799 N N . ASP A 1 439 ? 65.06300 133.99000 12.42500 1.000 72.69000 469 ASP C N 1
ATOM 2800 C CA . ASP A 1 439 ? 65.81800 133.28600 11.39000 1.000 81.06000 469 ASP C CA 1
ATOM 2801 C C . ASP A 1 439 ? 65.31400 131.86800 11.13000 1.000 77.71000 469 ASP C C 1
ATOM 2802 O O . ASP A 1 439 ? 66.02400 131.06200 10.51900 1.000 75.19000 469 ASP C O 1
ATOM 2807 N N . ARG A 1 440 ? 64.10100 131.53900 11.56800 1.000 68.39000 470 ARG C N 1
ATOM 2808 C CA . ARG A 1 440 ? 63.45800 130.28800 11.18200 1.000 63.02000 470 ARG C CA 1
ATOM 2809 C C . ARG A 1 440 ? 62.33400 130.58500 10.20300 1.000 68.25000 470 ARG C C 1
ATOM 2810 O O . ARG A 1 440 ? 61.31600 131.17300 10.60100 1.000 69.53000 470 ARG C O 1
ATOM 2818 N N . PRO A 1 441 ? 62.46000 130.19900 8.93300 1.000 67.52000 471 PRO C N 1
ATOM 2819 C CA . PRO A 1 441 ? 61.41400 130.51900 7.95300 1.000 54.44000 471 PRO C CA 1
ATOM 2820 C C . PRO A 1 441 ? 60.12500 129.75900 8.22600 1.000 56.46000 471 PRO C C 1
ATOM 2821 O O . PRO A 1 441 ? 60.13600 128.56600 8.53900 1.000 59.15000 471 PRO C O 1
ATOM 2825 N N . LEU A 1 442 ? 59.00500 130.47300 8.10200 1.000 59.58000 472 LEU C N 1
ATOM 2826 C CA . LEU A 1 442 ? 57.69200 129.92300 8.41900 1.000 62.13000 472 LEU C CA 1
ATOM 2827 C C . LEU A 1 442 ? 56.75800 129.92700 7.21900 1.000 54.83000 472 LEU C C 1
ATOM 2828 O O . LEU A 1 442 ? 56.22600 128.87300 6.86300 1.000 58.48000 472 LEU C O 1
ATOM 2833 N N . TYR A 1 443 ? 56.52800 131.08200 6.59600 1.000 53.19000 473 TYR C N 1
ATOM 2834 C CA . TYR A 1 443 ? 55.54900 131.20200 5.52500 1.000 59.20000 473 TYR C CA 1
ATOM 2835 C C . TYR A 1 443 ? 56.16300 131.94800 4.34900 1.000 63.63000 473 TYR C C 1
ATOM 2836 O O . TYR A 1 443 ? 57.03000 132.81000 4.52600 1.000 68.35000 473 TYR C O 1
ATOM 2845 N N . SER A 1 444 ? 55.69900 131.61600 3.14500 1.000 64.70000 474 SER C N 1
ATOM 2846 C CA . SER A 1 444 ? 56.21700 132.20500 1.92000 1.000 65.47000 474 SER C CA 1
ATOM 2847 C C . SER A 1 444 ? 55.07300 132.70900 1.05500 1.000 63.46000 474 SER C C 1
ATOM 2848 O O . SER A 1 444 ? 54.05200 132.03200 0.90200 1.000 60.75000 474 SER C O 1
ATOM 2851 N N . VAL A 1 445 ? 55.24900 133.90400 0.49600 1.000 63.10000 475 VAL C N 1
ATOM 2852 C CA . VAL A 1 445 ? 54.31600 134.48500 -0.46200 1.000 53.51000 475 VAL C CA 1
ATOM 2853 C C . VAL A 1 445 ? 55.07300 134.74400 -1.75500 1.000 52.20000 475 VAL C C 1
ATOM 2854 O O . VAL A 1 445 ? 56.15500 135.34300 -1.73300 1.000 53.48000 475 VAL C O 1
ATOM 2858 N N . SER A 1 446 ? 54.51200 134.28900 -2.87400 1.000 51.44000 476 SER C N 1
ATOM 2859 C CA . SER A 1 446 ? 55.13200 134.45800 -4.18000 1.000 47.48000 476 SER C CA 1
ATOM 2860 C C . SER A 1 446 ? 54.08100 134.90100 -5.18500 1.000 44.18000 476 SER C C 1
ATOM 2861 O O . SER A 1 446 ? 52.92100 134.48600 -5.11800 1.000 48.12000 476 SER C O 1
ATOM 2864 N N . ALA A 1 447 ? 54.49600 135.75600 -6.11400 1.000 47.63000 477 ALA C N 1
ATOM 2865 C CA . ALA A 1 447 ? 53.63500 136.25000 -7.18000 1.000 58.25000 477 ALA C CA 1
ATOM 2866 C C . ALA A 1 447 ? 54.04100 135.60400 -8.49600 1.000 61.14000 477 ALA C C 1
ATOM 2867 O O . ALA A 1 447 ? 55.23400 135.50300 -8.80100 1.000 54.06000 477 ALA C O 1
ATOM 2869 N N . TRP A 1 448 ? 53.04700 135.17500 -9.27600 1.000 59.71000 478 TRP C N 1
ATOM 2870 C CA . TRP A 1 448 ? 53.29000 134.40000 -10.48600 1.000 61.27000 478 TRP C CA 1
ATOM 2871 C C . TRP A 1 448 ? 52.46900 134.93500 -11.64900 1.000 63.05000 478 TRP C C 1
ATOM 2872 O O . TRP A 1 448 ? 51.26500 135.17300 -11.51100 1.000 63.11000 478 TRP C O 1
ATOM 2883 N N . ARG A 1 449 ? 53.12600 135.10600 -12.79200 1.000 68.02000 479 ARG C N 1
ATOM 2884 C CA . ARG A 1 449 ? 52.50300 135.53200 -14.03500 1.000 56.19000 479 ARG C CA 1
ATOM 2885 C C . ARG A 1 449 ? 52.29800 134.32700 -14.94500 1.000 52.72000 479 ARG C C 1
ATOM 2886 O O . ARG A 1 449 ? 53.10300 133.39200 -14.95400 1.000 51.93000 479 ARG C O 1
ATOM 2894 N N . CYS A 1 450 ? 51.21100 134.35700 -15.71400 1.000 59.45000 480 CYS C N 1
ATOM 2895 C CA . CYS A 1 450 ? 50.86200 133.24400 -16.59100 1.000 67.75000 480 CYS C CA 1
ATOM 2896 C C . CYS A 1 450 ? 51.73600 133.28700 -17.83900 1.000 71.49000 480 CYS C C 1
ATOM 2897 O O . CYS A 1 450 ? 51.59500 134.18200 -18.68000 1.000 74.84000 480 CYS C O 1
ATOM 2900 N N . ARG A 1 451 ? 52.63000 132.31300 -17.95700 1.000 73.20000 481 ARG C N 1
ATOM 2901 C CA . ARG A 1 451 ? 53.52000 132.21600 -19.10100 1.000 75.22000 481 ARG C CA 1
ATOM 2902 C C . ARG A 1 451 ? 52.74500 131.87100 -20.36900 1.000 80.71000 481 ARG C C 1
ATOM 2903 O O . ARG A 1 451 ? 51.68200 131.24800 -20.32000 1.000 83.30000 481 ARG C O 1
ATOM 2911 N N . LYS A 1 452 ? 53.29900 132.28600 -21.50800 1.000 87.06000 482 LYS C N 1
ATOM 2912 C CA . LYS A 1 452 ? 52.74700 132.00900 -22.83600 1.000 86.65000 482 LYS C CA 1
ATOM 2913 C C . LYS A 1 452 ? 51.26200 132.35600 -22.96000 1.000 99.67000 482 LYS C C 1
ATOM 2914 O O . LYS A 1 452 ? 50.91200 133.44800 -23.40400 1.000 109.41000 482 LYS C O 1
ATOM 2921 N N . SER B 2 6 ? 63.06200 135.29300 25.32100 1.000 109.08000 351 SER B N 1
ATOM 2922 C CA . SER B 2 6 ? 63.22600 134.39100 26.45500 1.000 107.31000 351 SER B CA 1
ATOM 2923 C C . SER B 2 6 ? 64.32400 133.37200 26.17200 1.000 114.99000 351 SER B C 1
ATOM 2924 O O . SER B 2 6 ? 64.87900 133.34300 25.07400 1.000 116.80000 351 SER B O 1
ATOM 2926 N N . MET B 2 7 ? 64.65100 132.55100 27.17100 1.000 119.79000 352 MET 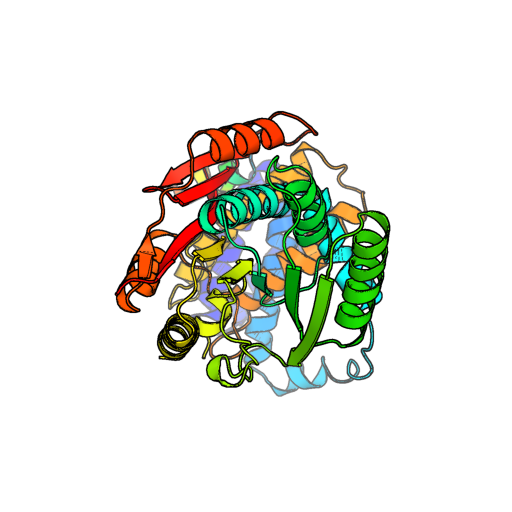B N 1
ATOM 2927 C CA . MET B 2 7 ? 65.51200 131.40100 26.93000 1.000 117.02000 352 MET B CA 1
ATOM 2928 C C . MET B 2 7 ? 64.78900 130.48100 25.95800 1.000 119.74000 352 MET B C 1
ATOM 2929 O O . MET B 2 7 ? 63.88900 129.73100 26.35100 1.000 109.41000 352 MET B O 1
ATOM 2934 N N . SER B 2 8 ? 65.18100 130.54800 24.68700 1.000 122.83000 353 SER B N 1
ATOM 2935 C CA . SER B 2 8 ? 64.34000 130.06100 23.60200 1.000 111.34000 353 SER B CA 1
ATOM 2936 C C . SER B 2 8 ? 64.04000 128.57600 23.74500 1.000 107.56000 353 SER B C 1
ATOM 2937 O O . SER B 2 8 ? 64.93600 127.76300 23.99000 1.000 106.35000 353 SER B O 1
ATOM 2939 N N . ALA B 2 9 ? 62.75800 128.23000 23.60900 1.000 103.36000 354 ALA B N 1
ATOM 2940 C CA . ALA B 2 9 ? 62.40700 126.84000 23.36700 1.000 96.84000 354 ALA B CA 1
ATOM 2941 C C . ALA B 2 9 ? 62.97000 126.37400 22.03700 1.000 98.00000 354 ALA B C 1
ATOM 2942 O O . ALA B 2 9 ? 63.33700 125.20300 21.89700 1.000 102.02000 354 ALA B O 1
ATOM 2944 N N . THR B 2 10 ? 63.05400 127.27900 21.05400 1.000 96.14000 355 THR B N 1
ATOM 2945 C CA . THR B 2 10 ? 63.77900 126.97700 19.82600 1.000 99.29000 355 THR B CA 1
ATOM 2946 C C . THR B 2 10 ? 65.23300 126.62700 20.11100 1.000 99.94000 355 THR B C 1
ATOM 2947 O O . THR B 2 10 ? 65.83100 125.82600 19.38700 1.000 95.03000 355 THR B O 1
ATOM 2951 N N . ALA B 2 11 ? 65.81900 127.21000 21.16000 1.000 104.99000 356 ALA B N 1
ATOM 2952 C CA . ALA B 2 11 ? 67.20700 126.90200 21.48600 1.000 105.00000 356 ALA B CA 1
ATOM 2953 C C . ALA B 2 11 ? 67.33300 125.56400 22.19900 1.000 105.60000 356 ALA B C 1
ATOM 2954 O O . ALA B 2 11 ? 68.40100 124.94100 22.16200 1.000 105.43000 356 ALA B O 1
ATOM 2956 N N . LEU B 2 12 ? 66.26000 125.11100 22.85300 1.000 111.64000 357 LEU B N 1
ATOM 2957 C CA . LEU B 2 12 ? 66.31600 123.86300 23.61000 1.000 107.12000 357 LEU B CA 1
ATOM 2958 C C . LEU B 2 12 ? 66.60400 122.67900 22.69000 1.000 107.36000 357 LEU B C 1
ATOM 2959 O O . LEU B 2 12 ? 67.46100 121.84200 22.99000 1.000 112.38000 357 LEU B O 1
ATOM 2964 N N . LEU B 2 13 ? 65.89900 122.59800 21.55600 1.000 102.85000 358 LEU B N 1
ATOM 2965 C CA . LEU B 2 13 ? 66.21600 121.59600 20.54700 1.000 97.82000 358 LEU B CA 1
ATOM 2966 C C . LEU B 2 13 ? 67.58600 121.81500 19.92000 1.000 101.39000 358 LEU B C 1
ATOM 2967 O O . LEU B 2 13 ? 68.22900 120.84800 19.49900 1.000 100.95000 358 LEU B O 1
ATOM 2972 N N . GLN B 2 14 ? 68.04900 123.06300 19.84200 1.000 104.61000 359 GLN B N 1
ATOM 2973 C CA . GLN B 2 14 ? 69.35100 123.32900 19.24100 1.000 104.63000 359 GLN B CA 1
ATOM 2974 C C . GLN B 2 14 ? 70.46200 122.61600 20.00200 1.000 106.44000 359 GLN B C 1
ATOM 2975 O O . GLN B 2 14 ? 71.30000 121.93400 19.40300 1.000 104.86000 359 GLN B O 1
ATOM 2981 N N . LYS B 2 15 ? 70.47700 122.75000 21.33100 1.000 106.75000 360 LYS B N 1
ATOM 2982 C CA . LYS B 2 15 ? 71.51400 122.10000 22.12700 1.000 103.12000 360 LYS B CA 1
ATOM 2983 C C . LYS B 2 15 ? 71.32600 120.58800 22.18900 1.000 105.61000 360 LYS B C 1
ATOM 2984 O O . LYS B 2 15 ? 72.31300 119.84800 22.27700 1.000 107.31000 360 LYS B O 1
ATOM 2986 N N . ALA B 2 16 ? 70.08000 120.11000 22.14100 1.000 106.78000 361 ALA B N 1
ATOM 2987 C CA . ALA B 2 16 ? 69.82600 118.67300 22.20500 1.000 104.24000 361 ALA B CA 1
ATOM 2988 C C . ALA B 2 16 ? 70.13300 117.97200 20.88900 1.000 113.92000 361 ALA B C 1
ATOM 2989 O O . ALA B 2 16 ? 70.51700 116.79700 20.89600 1.000 113.86000 361 ALA B O 1
ATOM 2991 N N . ALA B 2 17 ? 69.96400 118.66400 19.75900 1.000 113.56000 362 ALA B N 1
ATOM 2992 C CA . ALA B 2 17 ? 70.31800 118.07000 18.47600 1.000 103.01000 362 ALA B CA 1
ATOM 2993 C C . ALA B 2 17 ? 71.82800 117.95300 18.31500 1.000 109.18000 362 ALA B C 1
ATOM 2994 O O . ALA B 2 17 ? 72.30400 117.07300 17.58600 1.000 110.62000 362 ALA B O 1
ATOM 2996 N N . GLN B 2 18 ? 72.60900 118.81300 18.94900 1.000 108.95000 363 GLN B N 1
ATOM 2997 C CA . GLN B 2 18 ? 74.04700 118.63300 18.86000 1.000 107.82000 363 GLN B CA 1
ATOM 2998 C C . GLN B 2 18 ? 74.50400 117.34900 19.55200 1.000 115.12000 363 GLN B C 1
ATOM 2999 O O . GLN B 2 18 ? 75.19200 116.54500 18.96100 1.000 115.39000 363 GLN B O 1
ATOM 3005 N N . MET B 2 19 ? 74.04700 117.11400 20.77400 1.000 118.34000 364 MET B N 1
ATOM 3006 C CA . MET B 2 19 ? 74.37100 115.89700 21.52400 1.000 112.39000 364 MET B CA 1
ATOM 3007 C C . MET B 2 19 ? 74.42500 114.63100 20.66600 1.000 110.10000 364 MET B C 1
ATOM 3008 O O . MET B 2 19 ? 73.49400 113.82400 20.67100 1.000 102.42000 364 MET B O 1
#

Radius of gyration: 22.05 Å; Cα contacts (8 Å, |Δi|>4): 627; chains: 2; bounding box: 48×61×62 Å

GO terms:
  GO:0005634 nucleus (C, IDA)
  GO:0003700 DNA-binding transcription factor activity (F, IDA)
  GO:0045893 positive regulation of DNA-templated transcription (P, IDA)
  GO:0043565 sequence-specific DNA binding (F, IDA)
  GO:0034504 protein localization to nucleus (P, IMP)
  GO:0010075 regulation of meristem growth (P, IMP)
  GO:0005515 protein binding (F, IPI)
  GO:0006355 regulation of DNA-templated transcription (P, TAS)
  GO:0005634 nucleus (C, IPI)

Nearest PDB structures (foldseek):
  6kpd-assembly1_C-2  TM=1.003E+00  e=2.115E-70  Arabidopsis thaliana
  6kpb-assembly1_C-2  TM=9.897E-01  e=7.514E-61  Arabidopsis thaliana
  5b3g-assembly1_A  TM=8.917E-01  e=1.487E-30  Arabidopsis thaliana
  5hyz-assembly1_A-2  TM=8.945E-01  e=3.396E-27  Oryza sativa Japonica Group
  5b3h-assembly2_E  TM=8.976E-01  e=2.900E-27  Arabidopsis thaliana

B-factor: mean 71.02, std 15.44, range [37.52, 127.2]

Foldseek 3Di:
DDPPVVLVVLVVLLLQLQVCLQDHDCPSNVVSLVVLVVQADCLDDLSSNLSVLSSVLVVLLNCVVPCVVNCVVVPPPPPDDDCVLVLVLVVLCVQLDCLVVLQLLQVLLVQCVLCVPQQAAEEEEAQQQDLVSCVVNLVVQCVDPVHHHAYEYEHEEQDVVRLVVNCVVVVVSCVVSVHNYYYHYDHDHPLPDQLQPDDDDPSHAYEYEAAQNQQQQVQPVSNLVVLLSVLVVQHQKYKYKHWAWQQADPGLSVNPPRLSVQVSLVSVSCVVPHNSPDVSSSSNVVPPVSVLSSLSHSNDGNSRRNRGHHPVVVVVSSVVSQKAFDQRDPVSQVVSVVVCVDPPVPQWDWDDDPSKIFIAGVPHTTMIMTMIGHHD/DCDPVVVVVVVVVD

InterPro domains:
  IPR013087 Zinc finger C2H2-type [PF00096] (68-90)
  IPR013087 Zinc finger C2H2-type [PS00028] (70-90)
  IPR013087 Zinc finger C2H2-type [PS50157] (68-90)
  IPR013087 Zinc finger C2H2-type [SM00355] (68-90)
  IPR013087 Zinc finger C2H2-type [SM00355] (110-140)
  IPR013087 Zinc finger C2H2-type [SM00355] (145-165)
  IPR031140 Protein indeterminate-domain 1-16 [PTHR10593] (30-415)
  IPR036236 Zinc finger C2H2 superfamily [SSF57667] (67-165)
  IPR055185 BIRD-IDD transcription factor, fourth C2HC zinc finger [PF22992] (171-206)
  IPR055186 BIRD-IDD transcription factor, second C2H2 zinc finger [PF22996] (106-140)
  IPR055187 BIRD-IDD transcription factor, third C2HC zinc finger [PF22995] (144-168)

Sequence (390 aa):
LKPEERGLYLIHLLLTCANHVASGSLQNANAALEQLSHLASPDGDTMQRIAAYFTEALANRILKSWPGLYKALNATQTRTNNVSEEIHVRRLFFEMFPILKVSYLLTNRAILEAMEGEKMVHVIDLDASEPAQWLALLQAFNSRPEGPPHLRITGVHHQKEVLEQMAHRLIEEAEKLDIPFQFNPVVSRLDCLNVEQLRVKTGEALAVSSVLQLHTFLASGRTDSFLNAIWGLSPKVMVVTEQDSDHNGSTLMERLLESLYTYAALFDCLETKVPRTSQDRIKVEKMLFGEEIKNIISCEGFERRERHEKLEKWSQRIDLAGFGNVPLSYYAMLQARRLLQGCGFDGYRIKEESGCAVICWQDRPLYSVSAWRCRKSMSATALLQKAAQM

Solvent-accessible surface area: 18018 Å² total; per-residue (Å²): 152,76,81,91,72,54,4,42,92,0,10,77,8,0,30,68,0,0,77,57,28,62,70,67,77,65,75,89,0,83,58,8,26,113,90,0,70,163,34,20,34,59,90,13,38,2,9,22,0,2,0,18,21,0,17,89,0,0,30,35,53,14,45,84,83,123,97,52,103,63,62,68,123,67,68,131,113,130,221,80,149,79,30,80,76,77,56,78,10,55,102,10,11,18,88,44,0,0,0,15,55,0,0,16,38,0,0,8,111,8,0,28,91,33,0,133,56,60,82,67,1,0,0,2,4,2,35,0,28,18,25,29,4,0,25,42,0,0,113,21,0,56,91,44,143,130,19,50,4,58,0,22,0,2,0,0,3,75,54,56,118,6,3,67,95,0,26,130,124,0,88,36,47,1,73,158,56,130,10,74,20,98,35,54,71,28,87,32,137,13,68,99,23,83,5,73,147,21,166,77,36,126,60,38,8,14,0,2,0,2,22,31,35,3,12,15,12,31,15,85,95,33,17,61,76,11,3,64,30,4,79,54,30,80,3,35,4,2,0,4,0,2,14,0,2,62,3,36,16,112,79,11,53,57,3,0,72,66,0,4,58,6,4,3,0,5,0,13,13,2,38,84,84,33,92,112,119,22,138,62,0,25,64,0,0,106,71,34,0,2,76,21,0,55,27,0,1,8,25,86,31,66,67,5,88,29,29,0,5,67,5,130,99,7,35,111,62,1,55,123,7,22,1,7,62,32,93,20,43,156,160,3,11,52,67,0,108,154,60,10,80,36,98,58,23,122,33,21,41,12,95,109,77,95,7,2,0,5,1,1,11,119,115,43,30,2,7,3,0,5,0,10,121,18,112,218,113,164,33,9,24,39,17,7,117,41,8,64,145,161